Protein AF-A0A428RF32-F1 (afdb_monomer_lite)

InterPro domains:
  IPR002110 Ankyrin repeat [PF00023] (335-362)
  IPR002110 Ankyrin repeat [PF12796] (229-325)
  IPR002110 Ankyrin repeat [PF12796] (427-518)
  IPR002110 Ankyrin repeat [PR01415] (455-470)
  IPR002110 Ankyrin repeat [PR01415] (505-519)
  IPR002110 Ankyrin repeat [PS50088] (297-329)
  IPR002110 Ankyrin repeat [PS50088] (454-486)
  IPR002110 Ankyrin repeat [PS50088] (489-521)
  IPR002110 Ankyrin repeat [PS50088] (524-556)
  IPR002110 Ankyrin repeat [SM00248] (127-156)
  IPR002110 Ankyrin repeat [SM00248] (224-253)
  IPR002110 Ankyrin repeat [SM00248] (256-285)
  IPR002110 Ankyrin repeat [SM00248] (297-326)
  IPR002110 Ankyrin repeat [SM00248] (332-361)
  IPR002110 Ankyrin repeat [SM00248] (419-448)
  IPR002110 Ankyrin repeat [SM00248] (454-483)
  IPR002110 Ankyrin repeat [SM00248] (489-518)
  IPR002110 Ankyrin repeat [SM00248] (524-556)
  IPR025676 Clr5 domain [PF14420] (12-61)
  IPR036770 Ankyrin repeat-containing domain superfamily [G3DSA:1.25.40.20] (116-583)

Organism: NCBI:txid1325733

Sequence (583 aa):
MPPAARIPLSLWEREKEHIRALYLDQDKTLDELVKCMAEEHGFEATRAQYIRRLDSWKMRKYSTKEEWEYVDSLVRKRKLEGKESEIIMGGKSVPVKKLKKELGRYGQPSSSEEQCSTFIDRLDPEIGTIALKEAKRVGYHYLVKSLLRAKVRLDQDTSSSAFACNSSVLQNALLPRNFSSSMKPLDLGAKTNPTSSHQGKSSIFQTALIVIIESNAHTHQDLPKTSDLSLAIIRRDDELFEQLMSKGTKPDLPQDWPTPLCDAINVGSLIMVRRLIEAGANVNRPSWLPGVNNPSILKTPLQIAIQKGDDRFIDLLLNSGADPNYWEETMQLESALNTAVSNQNRRVVELLLFRGANPNKTMSLVAAVPNIGQPIDLEIFRLLLHHKADINPKCLETPPPQATTELRDPTPVTAVYRLRLTPLQTALERSHDELAWMLLDAGADFKAPASWMGGKTALQAAAMNGNMSFIRHFVSRGVDINAPPASNCGATALQFAAIKGHYNVVVFLLENGADVNAPGAAVGGRTALQGASEHGRLDIVHLLLENDQEEESLDQRCQDAAVFAERNGHSLIAEILRGWKKT

Foldseek 3Di:
DPPDDDDDPVVCVVCVVVLLCVCAVVVHDLVRSQVCCCPVVVDHDDSVVVVVSCVVVVPDNDDDLVRLQVVLVVVVVCVVVVDDDQDADPNRTDDPVNNVVSCVVSPDDDPLVVVLVVVLVPDDPVVSVVCVVVCVVPPSVVVVVVVVVVVVVVVVPPDDDDPDPPPVVVVPPPDDDDDDDDDDDDDDDDDDDDDDPDDPPVPVVLVVLVVVVVVPPPPDDDQQDADPLLVCLSVVVVPSNVVCLVVLNQQDDPSNAQTSLLSNVVSPPPPSNVSNLVSPDDQFDWHDDRPDPDPLETDGQLLSNLLVVPVSSNVVSLVSPHQQQDDDPPRPYAGSLLSNLLVLPQVSNLVNVVSPRQCASHVSLLSNQYAAPDDHDCVSVVSCVVSVRDQARDDPPPDPPPPPPDDPDPDPPPDPPPQPDGSLQSCLLNVVVVSNVVSVVVPHDQLDAFRLEQGDGNLLSNLLVLPVVSNCVCVVVPRDQARDFRQAPTDGSLLSNLLNLNLVSNVVSLVSPHDLQHDFHNHPGDRSLLSNLLNLNQSSNVVSLLSDPDDVCQLVSLCNSLVSNVVNPNNVSSVCSNPDDDD

Radius of gyration: 33.57 Å; chains: 1; bounding box: 92×64×92 Å

Structure (mmCIF, N/CA/C/O backbone):
data_AF-A0A428RF32-F1
#
_entry.id   AF-A0A428RF32-F1
#
loop_
_atom_site.group_PDB
_atom_site.id
_atom_site.type_symbol
_atom_site.label_atom_id
_atom_site.label_alt_id
_atom_site.label_comp_id
_atom_site.label_asym_id
_atom_site.label_entity_id
_atom_site.label_seq_id
_atom_site.pdbx_PDB_ins_code
_atom_site.Cartn_x
_atom_site.Cartn_y
_atom_site.Cartn_z
_atom_site.occupancy
_atom_site.B_iso_or_equiv
_atom_site.auth_seq_id
_atom_site.auth_comp_id
_atom_site.auth_asym_id
_atom_site.auth_atom_id
_atom_site.pdbx_PDB_model_num
ATOM 1 N N . MET A 1 1 ? -34.838 32.328 58.144 1.00 43.22 1 MET A N 1
ATOM 2 C CA . MET A 1 1 ? -35.674 31.595 57.168 1.00 43.22 1 MET A CA 1
ATOM 3 C C . MET A 1 1 ? -35.664 30.122 57.549 1.00 43.22 1 MET A C 1
ATOM 5 O O . MET A 1 1 ? -34.581 29.641 57.870 1.00 43.22 1 MET A O 1
ATOM 9 N N . PRO A 1 2 ? -36.812 29.426 57.582 1.00 45.44 2 PRO A N 1
ATOM 10 C CA . PRO A 1 2 ? -36.825 27.981 57.802 1.00 45.44 2 PRO A CA 1
ATOM 11 C C . PRO A 1 2 ? -36.034 27.262 56.688 1.00 45.44 2 PRO A C 1
ATOM 13 O O . PRO A 1 2 ? -35.983 27.771 55.564 1.00 45.44 2 PRO A O 1
ATOM 16 N N . PRO A 1 3 ? -35.392 26.111 56.966 1.00 56.06 3 PRO A N 1
ATOM 17 C CA . PRO A 1 3 ? -34.717 25.324 55.938 1.00 56.06 3 PRO A CA 1
ATOM 18 C C . PRO A 1 3 ? -35.726 24.900 54.867 1.00 56.06 3 PRO A C 1
ATOM 20 O O . PRO A 1 3 ? -36.815 24.435 55.203 1.00 56.06 3 PRO A O 1
ATOM 23 N N . ALA A 1 4 ? -35.372 25.047 53.588 1.00 61.81 4 ALA A N 1
ATOM 24 C CA . ALA A 1 4 ? -36.214 24.577 52.490 1.00 61.81 4 ALA A CA 1
ATOM 25 C C . ALA A 1 4 ? -36.548 23.086 52.673 1.00 61.81 4 ALA A C 1
ATOM 27 O O . ALA A 1 4 ? -35.666 22.290 53.016 1.00 61.81 4 ALA A O 1
ATOM 28 N N . ALA A 1 5 ? -37.812 22.716 52.447 1.00 69.88 5 ALA A N 1
ATOM 29 C CA . ALA A 1 5 ? -38.284 21.347 52.616 1.00 69.88 5 ALA A CA 1
ATOM 30 C C . ALA A 1 5 ? -37.416 20.365 51.810 1.00 69.88 5 ALA A C 1
ATOM 32 O O . ALA A 1 5 ? -37.070 20.594 50.645 1.00 69.88 5 ALA A O 1
ATOM 33 N N . ARG A 1 6 ? -37.012 19.264 52.452 1.00 74.44 6 ARG A N 1
ATOM 34 C CA . ARG A 1 6 ? -36.162 18.248 51.828 1.00 74.44 6 ARG A CA 1
ATOM 35 C C . ARG A 1 6 ? -37.025 17.357 50.937 1.00 74.44 6 ARG A C 1
ATOM 37 O O . ARG A 1 6 ? -37.745 16.503 51.436 1.00 74.44 6 ARG A O 1
ATOM 44 N N . ILE A 1 7 ? -36.920 17.546 49.625 1.00 84.56 7 ILE A N 1
ATOM 45 C CA . ILE A 1 7 ? -37.646 16.741 48.634 1.00 84.56 7 ILE A CA 1
ATOM 46 C C . ILE A 1 7 ? -37.022 15.328 48.548 1.00 84.56 7 ILE A C 1
ATOM 48 O O . ILE A 1 7 ? -35.804 15.224 48.338 1.00 84.56 7 ILE A O 1
ATOM 52 N N . PRO A 1 8 ? -37.817 14.249 48.702 1.00 85.44 8 PRO A N 1
ATOM 53 C CA . PRO A 1 8 ? -37.374 12.862 48.545 1.00 85.44 8 PRO A CA 1
ATOM 54 C C . PRO A 1 8 ? -36.682 12.568 47.208 1.00 85.44 8 PRO A C 1
ATOM 56 O O . PRO A 1 8 ? -37.069 13.084 46.163 1.00 85.44 8 PRO A O 1
ATOM 59 N N . LEU A 1 9 ? -35.681 11.682 47.234 1.00 80.88 9 LEU A N 1
ATOM 60 C CA . LEU A 1 9 ? -34.931 11.234 46.049 1.00 80.88 9 LEU A CA 1
ATOM 61 C C . LEU A 1 9 ? -35.826 10.623 44.962 1.00 80.88 9 LEU A C 1
ATOM 63 O O . LEU A 1 9 ? -35.606 10.879 43.785 1.00 80.88 9 LEU A O 1
ATOM 67 N N . SER A 1 10 ? -36.852 9.868 45.354 1.00 83.12 10 SER A N 1
ATOM 68 C CA . SER A 1 10 ? -37.792 9.223 44.430 1.00 83.12 10 SER A CA 1
ATOM 69 C C . SER A 1 10 ? -38.549 10.219 43.550 1.00 83.12 10 SER A C 1
ATOM 71 O O . SER A 1 10 ? -38.799 9.939 42.383 1.00 83.12 10 SER A O 1
ATOM 73 N N . LEU A 1 11 ? -38.878 11.398 44.085 1.00 85.50 11 LEU A N 1
ATOM 74 C CA . LEU A 1 11 ? -39.525 12.461 43.317 1.00 85.50 11 LEU A CA 1
ATOM 75 C C . LEU A 1 11 ? -38.553 13.116 42.330 1.00 85.50 11 LEU A C 1
ATOM 77 O O . LEU A 1 11 ? -38.951 13.431 41.216 1.00 85.50 11 LEU A O 1
ATOM 81 N N . TRP A 1 12 ? -37.277 13.265 42.702 1.00 89.69 12 TRP A N 1
ATOM 82 C CA . TRP A 1 12 ? -36.248 13.764 41.785 1.00 89.69 12 TRP A CA 1
ATOM 83 C C . TRP A 1 12 ? -36.005 12.812 40.615 1.00 89.69 12 TRP A C 1
ATOM 85 O O . TRP A 1 12 ? -35.907 13.272 39.486 1.00 89.69 12 TRP A O 1
ATOM 95 N N . GLU A 1 13 ? -35.922 11.502 40.863 1.00 86.81 13 GLU A N 1
ATOM 96 C CA . GLU A 1 13 ? -35.715 10.526 39.785 1.00 86.81 13 GLU A CA 1
ATOM 97 C C . GLU A 1 13 ? -36.923 10.448 38.838 1.00 86.81 13 GLU A C 1
ATOM 99 O O . GLU A 1 13 ? -36.730 10.300 37.635 1.00 86.81 13 GLU A O 1
ATOM 104 N N . ARG A 1 14 ? -38.156 10.631 39.337 1.00 88.88 14 ARG A N 1
ATOM 105 C CA . ARG A 1 14 ? -39.357 10.683 38.485 1.00 88.88 14 ARG A CA 1
ATOM 106 C C . ARG A 1 14 ? -39.341 11.866 37.514 1.00 88.88 14 ARG A C 1
ATOM 108 O O . ARG A 1 14 ? -39.728 11.713 36.363 1.00 88.88 14 ARG A O 1
ATOM 115 N N . GLU A 1 15 ? -38.885 13.031 37.971 1.00 89.88 15 GLU A N 1
ATOM 116 C CA . GLU A 1 15 ? -38.834 14.247 37.148 1.00 89.88 15 GLU A CA 1
ATOM 117 C C . GLU A 1 15 ? -37.527 14.409 36.356 1.00 89.88 15 GLU A C 1
ATOM 119 O O . GLU A 1 15 ? -37.364 15.369 35.605 1.00 89.88 15 GLU A O 1
ATOM 124 N N . LYS A 1 16 ? -36.579 13.482 36.504 1.00 88.75 16 LYS A N 1
ATOM 125 C CA . LYS A 1 16 ? -35.228 13.584 35.940 1.00 88.75 16 LYS A CA 1
ATOM 126 C C . LYS A 1 16 ? -35.209 13.755 34.426 1.00 88.75 16 LYS A C 1
ATOM 128 O O . LYS A 1 16 ? -34.449 14.582 33.928 1.00 88.75 16 LYS A O 1
ATOM 133 N N . GLU A 1 17 ? -36.049 13.019 33.705 1.00 85.69 17 GLU A N 1
ATOM 134 C CA . GLU A 1 17 ? -36.119 13.107 32.242 1.00 85.69 17 GLU A CA 1
ATOM 135 C C . GLU A 1 17 ? -36.752 14.424 31.772 1.00 85.69 17 GLU A C 1
ATOM 137 O O . GLU A 1 17 ? -36.254 15.038 30.831 1.00 85.69 17 GLU A O 1
ATOM 142 N N . HIS A 1 18 ? -37.767 14.940 32.476 1.00 89.19 18 HIS A N 1
ATOM 143 C CA . HIS A 1 18 ? -38.325 16.269 32.196 1.00 89.19 18 HIS A CA 1
ATOM 144 C C . HIS A 1 18 ? -37.291 17.372 32.450 1.00 89.19 18 HIS A C 1
ATOM 146 O O . HIS A 1 18 ? -37.099 18.263 31.621 1.00 89.19 18 HIS A O 1
ATOM 152 N N . ILE A 1 19 ? -36.556 17.271 33.562 1.00 90.50 19 ILE A N 1
ATOM 153 C CA . ILE A 1 19 ? -35.473 18.197 33.904 1.00 90.50 19 ILE A CA 1
ATOM 154 C C . ILE A 1 19 ? -34.369 18.149 32.844 1.00 90.50 19 ILE A C 1
ATOM 156 O O . ILE A 1 19 ? -33.891 19.198 32.414 1.00 90.50 19 ILE A O 1
ATOM 160 N N . ARG A 1 20 ? -33.984 16.952 32.387 1.00 86.25 20 ARG A N 1
ATOM 161 C CA . ARG A 1 20 ? -33.004 16.761 31.313 1.00 86.25 20 ARG A CA 1
ATOM 162 C C . ARG A 1 20 ? -33.473 17.405 30.009 1.00 86.25 20 ARG A C 1
ATOM 164 O O . ARG A 1 20 ? -32.709 18.167 29.419 1.00 86.25 20 ARG A O 1
ATOM 171 N N . ALA A 1 21 ? -34.713 17.146 29.600 1.00 86.19 21 ALA A N 1
ATOM 172 C CA . ALA A 1 21 ? -35.280 17.672 28.365 1.00 86.19 21 ALA A CA 1
ATOM 173 C C . ALA A 1 21 ? -35.321 19.207 28.371 1.00 86.19 21 ALA A C 1
ATOM 175 O O . ALA A 1 21 ? -34.880 19.855 27.423 1.00 86.19 21 ALA A O 1
ATOM 176 N N . LEU A 1 22 ? -35.783 19.811 29.468 1.00 86.19 22 LEU A N 1
ATOM 177 C CA . LEU A 1 22 ? -35.827 21.266 29.610 1.00 86.19 22 LEU A CA 1
ATOM 178 C C . LEU A 1 22 ? -34.416 21.875 29.668 1.00 86.19 22 LEU A C 1
ATOM 180 O O . LEU A 1 22 ? -34.151 22.892 29.027 1.00 86.19 22 LEU A O 1
ATOM 184 N N . TYR A 1 23 ? -33.502 21.263 30.424 1.00 86.06 23 TYR A N 1
ATOM 185 C CA . TYR A 1 23 ? -32.191 21.845 30.702 1.00 86.06 23 TYR A CA 1
ATOM 186 C C . TYR A 1 23 ? -31.167 21.617 29.586 1.00 86.06 23 TYR A C 1
ATOM 188 O O . TYR A 1 23 ? -30.460 22.551 29.221 1.00 86.06 23 TYR A O 1
ATOM 196 N N . LEU A 1 24 ? -31.057 20.402 29.044 1.00 77.75 24 LEU A N 1
ATOM 197 C CA . LEU A 1 24 ? -30.031 20.038 28.058 1.00 77.75 24 LEU A CA 1
ATOM 198 C C . LEU A 1 24 ? -30.544 20.045 26.618 1.00 77.75 24 LEU A C 1
ATOM 200 O O . LEU A 1 24 ? -29.792 20.428 25.720 1.00 77.75 24 LEU A O 1
ATOM 204 N N . ASP A 1 25 ? -31.790 19.625 26.388 1.00 76.62 25 ASP A N 1
ATOM 205 C CA . ASP A 1 25 ? -32.309 19.468 25.024 1.00 76.62 25 ASP A CA 1
ATOM 206 C C . ASP A 1 25 ? -32.959 20.755 24.505 1.00 76.62 25 ASP A C 1
ATOM 208 O O . ASP A 1 25 ? -32.746 21.127 23.353 1.00 76.62 25 ASP A O 1
ATOM 212 N N . GLN A 1 26 ? -33.678 21.481 25.366 1.00 81.38 26 GLN A N 1
ATOM 213 C CA . GLN A 1 26 ? -34.283 22.785 25.056 1.00 81.38 26 GLN A CA 1
ATOM 214 C C . GLN A 1 26 ? -33.401 23.984 25.444 1.00 81.38 26 GLN A C 1
ATOM 216 O O . GLN A 1 26 ? -33.800 25.128 25.247 1.00 81.38 26 GLN A O 1
ATOM 221 N N . ASP A 1 27 ? -32.219 23.735 26.016 1.00 78.12 27 ASP A N 1
ATOM 222 C CA . ASP A 1 27 ? -31.248 24.747 26.453 1.00 78.12 27 ASP A CA 1
ATOM 223 C C . ASP A 1 27 ? -31.821 25.849 27.378 1.00 78.12 27 ASP A C 1
ATOM 225 O O . ASP A 1 27 ? -31.263 26.945 27.468 1.00 78.12 27 ASP A O 1
ATOM 229 N N . LYS A 1 28 ? -32.871 25.568 28.166 1.00 82.75 28 LYS A N 1
ATOM 230 C CA . LYS A 1 28 ? -33.435 26.546 29.120 1.00 82.75 28 LYS A CA 1
ATOM 231 C C . LYS A 1 28 ? -32.445 26.886 30.231 1.00 82.75 28 LYS A C 1
ATOM 233 O O . LYS A 1 28 ? -31.714 26.020 30.721 1.00 82.75 28 LYS A O 1
ATOM 238 N N . THR A 1 29 ? -32.373 28.150 30.637 1.00 87.19 29 THR A N 1
ATOM 239 C CA . THR A 1 29 ? -31.544 28.583 31.774 1.00 87.19 29 THR A CA 1
ATOM 240 C C . THR A 1 29 ? -31.995 27.903 33.069 1.00 87.19 29 THR A C 1
ATOM 242 O O . THR A 1 29 ? -33.100 27.376 33.161 1.00 87.19 29 THR A O 1
ATOM 245 N N . LEU A 1 30 ? -31.145 27.901 34.100 1.00 86.38 30 LEU A N 1
ATOM 246 C CA . LEU A 1 30 ? -31.509 27.294 35.385 1.00 86.38 30 LEU A CA 1
ATOM 247 C C . LEU A 1 30 ? -32.769 27.939 35.988 1.00 86.38 30 LEU A C 1
ATOM 249 O O . LEU A 1 30 ? -33.583 27.243 36.583 1.00 86.38 30 LEU A O 1
ATOM 253 N N . ASP A 1 31 ? -32.938 29.248 35.816 1.00 88.06 31 ASP A N 1
ATOM 254 C CA . ASP A 1 31 ? -34.081 29.973 36.370 1.00 88.06 31 ASP A CA 1
ATOM 255 C C . ASP A 1 31 ? -35.363 29.696 35.558 1.00 88.06 31 ASP A C 1
ATOM 257 O O . ASP A 1 31 ? -36.437 29.533 36.134 1.00 88.06 31 ASP A O 1
ATOM 261 N N . GLU A 1 32 ? -35.248 29.527 34.236 1.00 88.69 32 GLU A N 1
ATOM 262 C CA . GLU A 1 32 ? -36.348 29.063 33.377 1.00 88.69 32 GLU A CA 1
ATOM 263 C C . GLU A 1 32 ? -36.739 27.613 33.669 1.00 88.69 32 GLU A C 1
ATOM 265 O O . GLU A 1 32 ? -37.926 27.310 33.715 1.00 88.69 32 GLU A O 1
ATOM 270 N N . LEU A 1 33 ? -35.767 26.725 33.903 1.00 90.44 33 LEU A N 1
ATOM 271 C CA . LEU A 1 33 ? -36.011 25.345 34.323 1.00 90.44 33 LEU A CA 1
ATOM 272 C C . LEU A 1 33 ? -36.808 25.314 35.630 1.00 90.44 33 LEU A C 1
ATOM 274 O O . LEU A 1 33 ? -37.829 24.639 35.701 1.00 90.44 33 LEU A O 1
ATOM 278 N N . VAL A 1 34 ? -36.355 26.055 36.648 1.00 90.75 34 VAL A N 1
ATOM 279 C CA . VAL A 1 34 ? -37.034 26.139 37.952 1.00 90.75 34 VAL A CA 1
ATOM 280 C C . VAL A 1 34 ? -38.467 26.636 37.775 1.00 90.75 34 VAL A C 1
ATOM 282 O O . VAL A 1 34 ? -39.385 26.066 38.359 1.00 90.75 34 VAL A O 1
ATOM 285 N N . LYS A 1 35 ? -38.663 27.662 36.940 1.00 91.06 35 LYS A N 1
ATOM 286 C CA . LYS A 1 35 ? -39.984 28.216 36.644 1.00 91.06 35 LYS A CA 1
ATOM 287 C C . LYS A 1 35 ? -40.890 27.208 35.925 1.00 91.06 35 LYS A C 1
ATOM 289 O O . LYS A 1 35 ? -41.999 26.974 36.387 1.00 91.06 35 LYS A O 1
ATOM 294 N N . CYS A 1 36 ? -40.413 26.570 34.856 1.00 89.94 36 CYS A N 1
ATOM 295 C CA . CYS A 1 36 ? -41.206 25.605 34.083 1.00 89.94 36 CYS A CA 1
ATOM 296 C C . CYS A 1 36 ? -41.570 24.381 34.925 1.00 89.94 36 CYS A C 1
ATOM 298 O O . CYS A 1 36 ? -42.704 23.926 34.900 1.00 89.94 36 CYS A O 1
ATOM 300 N N . MET A 1 37 ? -40.637 23.873 35.729 1.00 91.19 37 MET A N 1
ATOM 301 C CA . MET A 1 37 ? -40.917 22.742 36.611 1.00 91.19 37 MET A CA 1
ATOM 302 C C . MET A 1 37 ? -41.935 23.090 37.706 1.00 91.19 37 MET A C 1
ATOM 304 O O . MET A 1 37 ? -42.735 22.234 38.077 1.00 91.19 37 MET A O 1
ATOM 308 N N . ALA A 1 38 ? -41.948 24.331 38.199 1.00 89.25 38 ALA A N 1
ATOM 309 C CA . ALA A 1 38 ? -42.967 24.792 39.138 1.00 89.25 38 ALA A CA 1
ATOM 310 C C . ALA A 1 38 ? -44.343 24.965 38.465 1.00 89.25 38 ALA A C 1
ATOM 312 O O . ALA A 1 38 ? -45.347 24.529 39.020 1.00 89.25 38 ALA A O 1
ATOM 313 N N . GLU A 1 39 ? -44.392 25.556 37.268 1.00 88.56 39 GLU A N 1
ATOM 314 C CA . GLU A 1 39 ? -45.640 25.890 36.561 1.00 88.56 39 GLU A CA 1
ATOM 315 C C . GLU A 1 39 ? -46.287 24.685 35.857 1.00 88.56 39 GLU A C 1
ATOM 317 O O . GLU A 1 39 ? -47.502 24.516 35.918 1.00 88.56 39 GLU A O 1
ATOM 322 N N . GLU A 1 40 ? -45.493 23.837 35.202 1.00 85.88 40 GLU A N 1
ATOM 323 C CA . GLU A 1 40 ? -45.979 22.744 34.344 1.00 85.88 40 GLU A CA 1
ATOM 324 C C . GLU A 1 40 ? -46.019 21.396 35.079 1.00 85.88 40 GLU A C 1
ATOM 326 O O . GLU A 1 40 ? -46.865 20.552 34.789 1.00 85.88 40 GLU A O 1
ATOM 331 N N . HIS A 1 41 ? -45.130 21.199 36.059 1.00 82.94 41 HIS A N 1
ATOM 332 C CA . HIS A 1 41 ? -44.973 19.927 36.775 1.00 82.94 41 HIS A CA 1
ATOM 333 C C . HIS A 1 41 ? -45.290 20.025 38.277 1.00 82.94 41 HIS A C 1
ATOM 335 O O . HIS A 1 41 ? -45.194 19.023 38.990 1.00 82.94 41 HIS A O 1
ATOM 341 N N . GLY A 1 42 ? -45.660 21.211 38.782 1.00 84.06 42 GLY A N 1
ATOM 342 C CA . GLY A 1 42 ? -45.947 21.441 40.205 1.00 84.06 42 GLY A CA 1
ATOM 343 C C . GLY A 1 42 ? -44.760 21.143 41.131 1.00 84.06 42 GLY A C 1
ATOM 344 O O . GLY A 1 42 ? -44.944 20.865 42.317 1.00 84.06 42 GLY A O 1
ATOM 345 N N . PHE A 1 43 ? -43.537 21.129 40.593 1.00 88.94 43 PHE A N 1
ATOM 346 C CA . PHE A 1 43 ? -42.334 20.712 41.299 1.00 88.94 43 PHE A CA 1
ATOM 347 C C . PHE A 1 43 ? -41.571 21.931 41.829 1.00 88.94 43 PHE A C 1
ATOM 349 O O . PHE A 1 43 ? -40.683 22.495 41.181 1.00 88.94 43 PHE A O 1
ATOM 356 N N . GLU A 1 44 ? -41.918 22.333 43.049 1.00 85.81 44 GLU A N 1
ATOM 357 C CA . GLU A 1 44 ? -41.322 23.486 43.720 1.00 85.81 44 GLU A CA 1
ATOM 358 C C . GLU A 1 44 ? -40.037 23.104 44.465 1.00 85.81 44 GLU A C 1
ATOM 360 O O . GLU A 1 44 ? -40.050 22.665 45.617 1.00 85.81 44 GLU A O 1
ATOM 365 N N . ALA A 1 45 ? -38.893 23.295 43.805 1.00 88.62 45 ALA A N 1
ATOM 366 C CA . ALA A 1 45 ? -37.578 23.145 44.417 1.00 88.62 45 ALA A CA 1
ATOM 367 C C . ALA A 1 45 ? -36.750 24.424 44.285 1.00 88.62 45 ALA A C 1
ATOM 369 O O . ALA A 1 45 ? -36.809 25.149 43.294 1.00 88.62 45 ALA A O 1
ATOM 370 N N . THR A 1 46 ? -35.920 24.690 45.291 1.00 88.00 46 THR A N 1
ATOM 371 C CA . THR A 1 46 ? -35.028 25.851 45.276 1.00 88.00 46 THR A CA 1
ATOM 372 C C . THR A 1 46 ? -33.923 25.690 44.233 1.00 88.00 46 THR A C 1
ATOM 374 O O . THR A 1 46 ? -33.434 24.588 43.970 1.00 88.00 46 THR A O 1
ATOM 377 N N . ARG A 1 47 ? -33.430 26.816 43.711 1.00 85.75 47 ARG A N 1
ATOM 378 C CA . ARG A 1 47 ? -32.298 26.871 42.771 1.00 85.75 47 ARG A CA 1
ATOM 379 C C . ARG A 1 47 ? -31.081 26.067 43.248 1.00 85.75 47 ARG A C 1
ATOM 381 O O . ARG A 1 47 ? -30.467 25.342 42.475 1.00 85.75 47 ARG A O 1
ATOM 388 N N . ALA A 1 48 ? -30.758 26.143 44.541 1.00 84.62 48 ALA A N 1
ATOM 389 C CA . ALA A 1 48 ? -29.647 25.397 45.132 1.00 84.62 48 ALA A CA 1
ATOM 390 C C . ALA A 1 48 ? -29.875 23.874 45.138 1.00 84.62 48 ALA A C 1
ATOM 392 O O . ALA A 1 48 ? -28.915 23.113 45.019 1.00 84.62 48 ALA A O 1
ATOM 393 N N . GLN A 1 49 ? -31.124 23.414 45.270 1.00 88.25 49 GLN A N 1
ATOM 394 C CA . GLN A 1 49 ? -31.457 21.990 45.184 1.00 88.25 49 GLN A CA 1
ATOM 395 C C . GLN A 1 49 ? -31.304 21.472 43.749 1.00 88.25 49 GLN A C 1
ATOM 397 O O . GLN A 1 49 ? -30.725 20.403 43.572 1.00 88.25 49 GLN A O 1
ATOM 402 N N . TYR A 1 50 ? -31.720 22.251 42.744 1.00 89.19 50 TYR A N 1
ATOM 403 C CA . TYR A 1 50 ? -31.478 21.921 41.337 1.00 89.19 50 TYR A CA 1
ATOM 404 C C . TYR A 1 50 ? -29.991 21.844 41.000 1.00 89.19 50 TYR A C 1
ATOM 406 O O . TYR A 1 50 ? -29.574 20.862 40.401 1.00 89.19 50 TYR A O 1
ATOM 414 N N . ILE A 1 51 ? -29.179 22.817 41.433 1.00 83.62 51 ILE A N 1
ATOM 415 C CA . ILE A 1 51 ? -27.723 22.801 41.189 1.00 83.62 51 ILE A CA 1
ATOM 416 C C . ILE A 1 51 ? -27.104 21.510 41.728 1.00 83.62 51 ILE A C 1
ATOM 418 O O . ILE A 1 51 ? -26.476 20.771 40.979 1.00 83.62 51 ILE A O 1
ATOM 422 N N . ARG A 1 52 ? -27.364 21.176 43.001 1.00 84.19 52 ARG A N 1
ATOM 423 C CA . ARG A 1 52 ? -26.836 19.944 43.612 1.00 84.19 52 ARG A CA 1
ATOM 424 C C . ARG A 1 52 ? -27.275 18.685 42.866 1.00 84.19 52 ARG A C 1
ATOM 426 O O . ARG A 1 52 ? -26.527 17.713 42.823 1.00 84.19 52 ARG A O 1
ATOM 433 N N . ARG A 1 53 ? -28.493 18.677 42.320 1.00 89.06 53 ARG A N 1
ATOM 434 C CA . ARG A 1 53 ? -29.047 17.526 41.600 1.00 89.06 53 ARG A CA 1
ATOM 435 C C . ARG A 1 53 ? -28.457 17.374 40.211 1.00 89.06 53 ARG A C 1
ATOM 437 O O . ARG A 1 53 ? -27.988 16.286 39.894 1.00 89.06 53 ARG A O 1
ATOM 444 N N . LEU A 1 54 ? -28.403 18.458 39.446 1.00 85.56 54 LEU A N 1
ATOM 445 C CA . LEU A 1 54 ? -27.750 18.502 38.141 1.00 85.56 54 LEU A CA 1
ATOM 446 C C . LEU A 1 54 ? -26.275 18.096 38.256 1.00 85.56 54 LEU A C 1
ATOM 448 O O . LEU A 1 54 ? -25.815 17.274 37.467 1.00 85.56 54 LEU A O 1
ATOM 452 N N . ASP A 1 55 ? -25.577 18.558 39.300 1.00 80.50 55 ASP A N 1
ATOM 453 C CA . ASP A 1 55 ? -24.210 18.124 39.609 1.00 80.50 55 ASP A CA 1
ATOM 454 C C . ASP A 1 55 ? -24.141 16.625 39.936 1.00 80.50 55 ASP A C 1
ATOM 456 O O . ASP A 1 55 ? -23.297 15.917 39.386 1.00 80.50 55 ASP A O 1
ATOM 460 N N . SER A 1 56 ? -25.051 16.110 40.775 1.00 83.56 56 SER A N 1
ATOM 461 C CA . SER A 1 56 ? -25.094 14.679 41.118 1.00 83.56 56 SER A CA 1
ATOM 462 C C . SER A 1 56 ? -25.401 13.775 39.920 1.00 83.56 56 SER A C 1
ATOM 464 O O . SER A 1 56 ? -24.892 12.661 39.844 1.00 83.56 56 SER A O 1
ATOM 466 N N . TRP A 1 57 ? -26.186 14.266 38.958 1.00 83.12 57 TRP A N 1
ATOM 467 C CA . TRP A 1 57 ? -26.498 13.577 37.706 1.00 83.12 57 TRP A CA 1
ATOM 468 C C . TRP A 1 57 ? -25.489 13.866 36.590 1.00 83.12 57 TRP A C 1
ATOM 470 O O . TRP A 1 57 ? -25.664 13.379 35.476 1.00 83.12 57 TRP A O 1
ATOM 480 N N . LYS A 1 58 ? -24.443 14.658 36.868 1.00 77.25 58 LYS A N 1
ATOM 481 C CA . LYS A 1 58 ? -23.437 15.103 35.894 1.00 77.25 58 LYS A CA 1
ATOM 482 C C . LYS A 1 58 ? -24.046 15.776 34.645 1.00 77.25 58 LYS A C 1
ATOM 484 O O . LYS A 1 58 ? -23.456 15.740 33.570 1.00 77.25 58 LYS A O 1
ATOM 489 N N . MET A 1 59 ? -25.207 16.423 34.776 1.00 80.44 59 MET A N 1
ATOM 490 C CA . MET A 1 59 ? -25.885 17.142 33.690 1.00 80.44 59 MET A CA 1
ATOM 491 C C . MET A 1 59 ? -25.306 18.553 33.551 1.00 80.44 59 MET A C 1
ATOM 493 O O . MET A 1 59 ? -25.633 19.448 34.330 1.00 80.44 59 MET A O 1
ATOM 497 N N . ARG A 1 60 ? -24.434 18.764 32.559 1.00 74.12 60 ARG A N 1
ATOM 498 C CA . ARG A 1 60 ? -23.723 20.036 32.342 1.00 74.12 60 ARG A CA 1
ATOM 499 C C . ARG A 1 60 ? -23.977 20.579 30.937 1.00 74.12 60 ARG A C 1
ATOM 501 O O . ARG A 1 60 ? -23.974 19.828 29.970 1.00 74.12 60 ARG A O 1
ATOM 508 N N . LYS A 1 61 ? -24.156 21.900 30.830 1.00 67.19 61 LYS A N 1
ATOM 509 C CA . LYS A 1 61 ? -24.318 22.614 29.547 1.00 67.19 61 LYS A CA 1
ATOM 510 C C . LYS A 1 61 ? -23.001 22.965 28.864 1.00 67.19 61 LYS A C 1
ATOM 512 O O . LYS A 1 61 ? -22.925 23.056 27.639 1.00 67.19 61 LYS A O 1
ATOM 517 N N . TYR A 1 62 ? -21.982 23.235 29.670 1.00 68.12 62 TYR A N 1
ATOM 518 C CA . TYR A 1 62 ? -20.714 23.778 29.212 1.00 68.12 62 TYR A CA 1
ATOM 519 C C . TYR A 1 62 ? -19.601 22.790 29.507 1.00 68.12 62 TYR A C 1
ATOM 521 O O . TYR A 1 62 ? -19.518 22.261 30.616 1.00 68.12 62 TYR A O 1
ATOM 529 N N . SER A 1 63 ? -18.758 22.577 28.503 1.00 72.81 63 SER A N 1
ATOM 530 C CA . SER A 1 63 ? -17.534 21.803 28.648 1.00 72.81 63 SER A CA 1
ATOM 531 C C . SER A 1 63 ? -16.533 22.538 29.533 1.00 72.81 63 SER A C 1
ATOM 533 O O . SER A 1 63 ? -16.490 23.774 29.530 1.00 72.81 63 SER A O 1
ATOM 535 N N . THR A 1 64 ? -15.757 21.789 30.309 1.00 72.12 64 THR A N 1
ATOM 536 C CA . THR A 1 64 ? -14.791 22.366 31.250 1.00 72.12 64 THR A CA 1
ATOM 537 C C . THR A 1 64 ? -13.565 22.921 30.525 1.00 72.12 64 THR A C 1
ATOM 539 O O . THR A 1 64 ? -13.345 22.671 29.337 1.00 72.12 64 THR A O 1
ATOM 542 N N . LYS A 1 65 ? -12.749 23.703 31.241 1.00 69.62 65 LYS A N 1
ATOM 543 C CA . LYS A 1 65 ? -11.476 24.208 30.715 1.00 69.62 65 LYS A CA 1
ATOM 544 C C . LYS A 1 65 ? -10.568 23.048 30.299 1.00 69.62 65 LYS A C 1
ATOM 546 O O . LYS A 1 65 ? -10.000 23.083 29.216 1.00 69.62 65 LYS A O 1
ATOM 551 N N . GLU A 1 66 ? -10.491 22.017 31.131 1.00 61.91 66 GLU A N 1
ATOM 552 C CA . GLU A 1 66 ? -9.662 20.830 30.924 1.00 61.91 66 GLU A CA 1
ATOM 553 C C . GLU A 1 66 ? -10.135 20.024 29.701 1.00 61.91 66 GLU A C 1
ATOM 555 O O . GLU A 1 66 ? -9.320 19.536 28.921 1.00 61.91 66 GLU A O 1
ATOM 560 N N . GLU A 1 67 ? -11.452 19.942 29.470 1.00 66.06 67 GLU A N 1
ATOM 561 C CA . GLU A 1 67 ? -12.021 19.331 28.261 1.00 66.06 67 GLU A CA 1
ATOM 562 C C . GLU A 1 67 ? -11.647 20.120 26.998 1.00 66.06 67 GLU A C 1
ATOM 564 O O . GLU A 1 67 ? -11.292 19.525 25.980 1.00 66.06 67 GLU A O 1
ATOM 569 N N . TRP A 1 68 ? -11.661 21.456 27.051 1.00 77.88 68 TRP A N 1
ATOM 570 C CA . TRP A 1 68 ? -11.223 22.286 25.924 1.00 77.88 68 TRP A CA 1
ATOM 571 C C . TRP A 1 68 ? -9.707 22.253 25.699 1.00 77.88 68 TRP A C 1
ATOM 573 O O . TRP A 1 68 ? -9.280 22.286 24.546 1.00 77.88 68 TRP A O 1
ATOM 583 N N . GLU A 1 69 ? -8.899 22.129 26.752 1.00 70.06 69 GLU A N 1
ATOM 584 C CA . GLU A 1 69 ? -7.450 21.895 26.653 1.00 70.06 69 GLU A CA 1
ATOM 585 C C . GLU A 1 69 ? -7.153 20.526 26.014 1.00 70.06 69 GLU A C 1
ATOM 587 O O . GLU A 1 69 ? -6.285 20.408 25.142 1.00 70.06 69 GLU A O 1
ATOM 592 N N . TYR A 1 70 ? -7.929 19.493 26.358 1.00 67.44 70 TYR A N 1
ATOM 593 C CA . TYR A 1 70 ? -7.858 18.191 25.696 1.00 67.44 70 TYR A CA 1
ATOM 594 C C . TYR A 1 70 ? -8.258 18.282 24.217 1.00 67.44 70 TYR A C 1
ATOM 596 O O . TYR A 1 70 ? -7.521 17.801 23.352 1.00 67.44 70 TYR A O 1
ATOM 604 N N . VAL A 1 71 ? -9.371 18.950 23.895 1.00 70.94 71 VAL A N 1
ATOM 605 C CA . VAL A 1 71 ? -9.807 19.177 22.506 1.00 70.94 71 VAL A CA 1
ATOM 606 C C . VAL A 1 71 ? -8.754 19.943 21.707 1.00 70.94 71 VAL A C 1
ATOM 608 O O . VAL A 1 71 ? -8.484 19.585 20.563 1.00 70.94 71 VAL A O 1
ATOM 611 N N . ASP A 1 72 ? -8.113 20.951 22.293 1.00 72.81 72 ASP A N 1
ATOM 612 C CA . ASP A 1 72 ? -7.007 21.682 21.672 1.00 72.81 72 ASP A CA 1
ATOM 613 C C . ASP A 1 72 ? -5.825 20.759 21.344 1.00 72.81 72 ASP A C 1
ATOM 615 O O . ASP A 1 72 ? -5.330 20.750 20.212 1.00 72.81 72 ASP A O 1
ATOM 619 N N . SER A 1 73 ? -5.437 19.889 22.281 1.00 61.75 73 SER A N 1
ATOM 620 C CA . SER A 1 73 ? -4.402 18.877 22.041 1.00 61.75 73 SER A CA 1
ATOM 621 C C . SER A 1 73 ? -4.784 17.906 20.909 1.00 61.75 73 SER A C 1
ATOM 623 O O . SER A 1 73 ? -3.954 17.580 20.052 1.00 61.75 73 SER A O 1
ATOM 625 N N . LEU A 1 74 ? -6.061 17.513 20.841 1.00 65.38 74 LEU A N 1
ATOM 626 C CA . LEU A 1 74 ? -6.604 16.602 19.838 1.00 65.38 74 LEU A CA 1
ATOM 627 C C . LEU A 1 74 ? -6.624 17.252 18.448 1.00 65.38 74 LEU A C 1
ATOM 629 O O . LEU A 1 74 ? -6.196 16.636 17.472 1.00 65.38 74 LEU A O 1
ATOM 633 N N . VAL A 1 75 ? -7.055 18.512 18.353 1.00 70.44 75 VAL A N 1
ATOM 634 C CA . VAL A 1 75 ? -7.061 19.298 17.109 1.00 70.44 75 VAL A CA 1
ATOM 635 C C . VAL A 1 75 ? -5.653 19.483 16.575 1.00 70.44 75 VAL A C 1
ATOM 637 O O . VAL A 1 75 ? -5.414 19.266 15.385 1.00 70.44 75 VAL A O 1
ATOM 640 N N . ARG A 1 76 ? -4.700 19.833 17.443 1.00 65.69 76 ARG A N 1
ATOM 641 C CA . ARG A 1 76 ? -3.290 19.981 17.060 1.00 65.69 76 ARG A CA 1
ATOM 642 C C . ARG A 1 76 ? -2.711 18.660 16.559 1.00 65.69 76 ARG A C 1
ATOM 644 O O . ARG A 1 76 ? -2.091 18.641 15.498 1.00 65.69 76 ARG A O 1
ATOM 651 N N . LYS A 1 77 ? -2.968 17.551 17.263 1.00 58.25 77 LYS A N 1
ATOM 652 C CA . LYS A 1 77 ? -2.535 16.206 16.848 1.00 58.25 77 LYS A CA 1
ATOM 653 C C . LYS A 1 77 ? -3.127 15.815 15.491 1.00 58.25 77 LYS A C 1
ATOM 655 O O . LYS A 1 77 ? -2.392 15.384 14.610 1.00 58.25 77 LYS A O 1
ATOM 660 N N . ARG A 1 78 ? -4.429 16.020 15.275 1.00 64.56 78 ARG A N 1
ATOM 661 C CA . ARG A 1 78 ? -5.106 15.656 14.016 1.00 64.56 78 ARG A CA 1
ATOM 662 C C . ARG A 1 78 ? -4.682 16.532 12.835 1.00 64.56 78 ARG A C 1
ATOM 664 O O . ARG A 1 78 ? -4.517 16.016 11.733 1.00 64.56 78 ARG A O 1
ATOM 671 N N . LYS A 1 79 ? -4.382 17.813 13.081 1.00 62.78 79 LYS A N 1
ATOM 672 C CA . LYS A 1 79 ? -3.762 18.710 12.094 1.00 62.78 79 LYS A CA 1
ATOM 673 C C . LYS A 1 79 ? -2.364 18.235 11.680 1.00 62.78 79 LYS A C 1
ATOM 675 O O . LYS A 1 79 ? -2.037 18.288 10.501 1.00 62.78 79 LYS A O 1
ATOM 680 N N . LEU A 1 80 ? -1.559 17.738 12.624 1.00 51.78 80 LEU A N 1
ATOM 681 C CA . LEU A 1 80 ? -0.250 17.131 12.334 1.00 51.78 80 LEU A CA 1
ATOM 682 C C . LEU A 1 80 ? -0.368 15.808 11.558 1.00 51.78 80 LEU A C 1
ATOM 684 O O . LEU A 1 80 ? 0.527 15.473 10.790 1.00 51.78 80 LEU A O 1
ATOM 688 N N . GLU A 1 81 ? -1.464 15.072 11.748 1.00 51.31 81 GLU A N 1
ATOM 689 C CA . GLU A 1 81 ? -1.791 13.844 11.010 1.00 51.31 81 GLU A CA 1
ATOM 690 C C . GLU A 1 81 ? -2.457 14.111 9.639 1.00 51.31 81 GLU A C 1
ATOM 692 O O . GLU A 1 81 ? -2.817 13.158 8.953 1.00 51.31 81 GLU A O 1
ATOM 697 N N . GLY A 1 82 ? -2.636 15.376 9.228 1.00 45.09 82 GLY A N 1
ATOM 698 C CA . GLY A 1 82 ? -3.243 15.737 7.938 1.00 45.09 82 GLY A CA 1
ATOM 699 C C . GLY A 1 82 ? -4.752 15.476 7.838 1.00 45.09 82 GLY A C 1
ATOM 700 O O . GLY A 1 82 ? -5.284 15.404 6.735 1.00 45.09 82 GLY A O 1
ATOM 701 N N . LYS A 1 83 ? -5.452 15.321 8.970 1.00 55.00 83 LYS A N 1
ATOM 702 C CA . LYS A 1 83 ? -6.887 15.003 9.015 1.00 55.00 83 LYS A CA 1
ATOM 703 C C . LYS A 1 83 ? -7.716 16.247 9.350 1.00 55.00 83 LYS A C 1
ATOM 705 O O . LYS A 1 83 ? -7.582 16.803 10.443 1.00 55.00 83 LYS A O 1
ATOM 710 N N . GLU A 1 84 ? -8.638 16.646 8.473 1.00 52.97 84 GLU A N 1
ATOM 711 C CA . GLU A 1 84 ? -9.733 17.544 8.868 1.00 52.97 84 GLU A CA 1
ATOM 712 C C . GLU A 1 84 ? -10.737 16.769 9.726 1.00 52.97 84 GLU A C 1
ATOM 714 O O . GLU A 1 84 ? -10.995 15.589 9.495 1.00 52.97 84 GLU A O 1
ATOM 719 N N . SER A 1 85 ? -11.207 17.382 10.811 1.00 55.34 85 SER A N 1
ATOM 720 C CA . SER A 1 85 ? -11.858 16.637 11.890 1.00 55.34 85 SER A CA 1
ATOM 721 C C . SER A 1 85 ? -13.151 17.292 12.324 1.00 55.34 85 SER A C 1
ATOM 723 O O . SER A 1 85 ? -13.148 18.401 12.856 1.00 55.34 85 SER A O 1
ATOM 725 N N . GLU A 1 86 ? -14.235 16.550 12.147 1.00 61.53 86 GLU A N 1
ATOM 726 C CA . GLU A 1 86 ? -15.428 16.677 12.966 1.00 61.53 86 GLU A CA 1
ATOM 727 C C . GLU A 1 86 ? -15.073 16.232 14.394 1.00 61.53 86 GLU A C 1
ATOM 729 O O . GLU A 1 86 ? -14.521 15.148 14.594 1.00 61.53 86 GLU A O 1
ATOM 734 N N . ILE A 1 87 ? -15.292 17.099 15.384 1.00 69.94 87 ILE A N 1
ATOM 735 C CA . ILE A 1 87 ? -15.002 16.803 16.794 1.00 69.94 87 ILE A CA 1
ATOM 736 C C . ILE A 1 87 ? -16.322 16.561 17.481 1.00 69.94 87 ILE A C 1
ATOM 738 O O . ILE A 1 87 ? -17.174 17.445 17.489 1.00 69.94 87 ILE A O 1
ATOM 742 N N . ILE A 1 88 ? -16.475 15.389 18.078 1.00 66.00 88 ILE A N 1
ATOM 743 C CA . ILE A 1 88 ? -17.680 15.021 18.807 1.00 66.00 88 ILE A CA 1
ATOM 744 C C . ILE A 1 88 ? -17.369 15.137 20.299 1.00 66.00 88 ILE A C 1
ATOM 746 O O . ILE A 1 88 ? -16.436 14.511 20.793 1.00 66.00 88 ILE A O 1
ATOM 750 N N . MET A 1 89 ? -18.137 15.956 21.015 1.00 58.34 89 MET A N 1
ATOM 751 C CA . MET A 1 89 ? -18.073 16.065 22.474 1.00 58.34 89 MET A CA 1
ATOM 752 C C . MET A 1 89 ? -19.431 15.707 23.066 1.00 58.34 89 MET A C 1
ATOM 754 O O . MET A 1 89 ? -20.451 16.263 22.657 1.00 58.34 89 MET A O 1
ATOM 758 N N . GLY A 1 90 ? -19.454 14.755 24.004 1.00 57.66 90 GLY A N 1
ATOM 759 C CA . GLY A 1 90 ? -20.695 14.278 24.628 1.00 57.66 90 GLY A CA 1
ATOM 760 C C . GLY A 1 90 ? -21.724 13.746 23.621 1.00 57.66 90 GLY A C 1
ATOM 761 O O . GLY A 1 90 ? -22.917 13.982 23.785 1.00 57.66 90 GLY A O 1
ATOM 762 N N . GLY A 1 91 ? -21.265 13.114 22.534 1.00 51.56 91 GLY A N 1
ATOM 763 C CA . GLY A 1 91 ? -22.126 12.582 21.469 1.00 51.56 91 GLY A CA 1
ATOM 764 C C . GLY A 1 91 ? -22.666 13.617 20.471 1.00 51.56 91 GLY A C 1
ATOM 765 O O . GLY A 1 91 ? -23.409 13.242 19.569 1.00 51.56 91 GLY A O 1
ATOM 766 N N . LYS A 1 92 ? -22.299 14.906 20.578 1.00 57.34 92 LYS A N 1
ATOM 767 C CA . LYS A 1 92 ? -22.706 15.960 19.627 1.00 57.34 92 LYS A CA 1
ATOM 768 C C . LYS A 1 92 ? -21.502 16.548 18.884 1.00 57.34 92 LYS A C 1
ATOM 770 O O . LYS A 1 92 ? -20.471 16.848 19.486 1.00 57.34 92 LYS A O 1
ATOM 775 N N . SER A 1 93 ? -21.650 16.744 17.573 1.00 66.69 93 SER A N 1
ATOM 776 C CA . SER A 1 93 ? -20.652 17.408 16.725 1.00 66.69 93 SER A CA 1
ATOM 777 C C . SER A 1 93 ? -20.476 18.874 17.140 1.00 66.69 93 SER A C 1
ATOM 779 O O . SER A 1 93 ? -21.447 19.623 17.268 1.00 66.69 93 SER A O 1
ATOM 781 N N . VAL A 1 94 ? -19.234 19.288 17.393 1.00 75.00 94 VAL A N 1
ATOM 782 C CA . VAL A 1 94 ? -18.869 20.650 17.787 1.00 75.00 94 VAL A CA 1
ATOM 783 C C . VAL A 1 94 ? -18.728 21.505 16.525 1.00 75.00 94 VAL A C 1
ATOM 785 O O . VAL A 1 94 ? -17.815 21.280 15.728 1.00 75.00 94 VAL A O 1
ATOM 788 N N . PRO A 1 95 ? -19.555 22.553 16.345 1.00 73.81 95 PRO A N 1
ATOM 789 C CA . PRO A 1 95 ? -19.463 23.407 15.168 1.00 73.81 95 PRO A CA 1
ATOM 790 C C . PRO A 1 95 ? -18.101 24.104 15.067 1.00 73.81 95 PRO A C 1
ATOM 792 O O . PRO A 1 95 ? -17.619 24.689 16.040 1.00 73.81 95 PRO A O 1
ATOM 795 N N . VAL A 1 96 ? -17.532 24.158 13.858 1.00 70.75 96 VAL A N 1
ATOM 796 C CA . VAL A 1 96 ? -16.204 24.747 13.575 1.00 70.75 96 VAL A CA 1
ATOM 797 C C . VAL A 1 96 ? -16.058 26.178 14.113 1.00 70.75 96 VAL A C 1
ATOM 799 O O . VAL A 1 96 ? -14.992 26.565 14.589 1.00 70.75 96 VAL A O 1
ATOM 802 N N . LYS A 1 97 ? -17.134 26.977 14.082 1.00 70.56 97 LYS A N 1
ATOM 803 C CA . LYS A 1 97 ? -17.138 28.342 14.640 1.00 70.56 97 LYS A CA 1
ATOM 804 C C . LYS A 1 97 ? -16.973 28.354 16.165 1.00 70.56 97 LYS A C 1
ATOM 806 O O . LYS A 1 97 ? -16.203 29.164 16.677 1.00 70.56 97 LYS A O 1
ATOM 811 N N . LYS A 1 98 ? -17.670 27.461 16.880 1.00 75.38 98 LYS A N 1
ATOM 812 C CA . LYS A 1 98 ? -17.558 27.311 18.341 1.00 75.38 98 LYS A CA 1
ATOM 813 C C . LYS A 1 98 ? -16.171 26.788 18.706 1.00 75.38 98 LYS A C 1
ATOM 815 O O . LYS A 1 98 ? -15.527 27.352 19.580 1.00 75.38 98 LYS A O 1
ATOM 820 N N . LEU A 1 99 ? -15.684 25.802 17.953 1.00 76.00 99 LEU A N 1
ATOM 821 C CA . LEU A 1 99 ? -14.349 25.243 18.115 1.00 76.00 99 LEU A CA 1
ATOM 822 C C . LEU A 1 99 ? -13.261 26.323 18.005 1.00 76.00 99 LEU A C 1
ATOM 824 O O . LEU A 1 99 ? -12.485 26.501 18.933 1.00 76.00 99 LEU A O 1
ATOM 828 N N . LYS A 1 100 ? -13.243 27.118 16.925 1.00 74.50 100 LYS A N 1
ATOM 829 C CA . LYS A 1 100 ? -12.260 28.208 16.755 1.00 74.50 100 LYS A CA 1
ATOM 830 C C . LYS A 1 100 ? -12.294 29.224 17.902 1.00 74.50 100 LYS A C 1
ATOM 832 O O . LYS A 1 100 ? -11.245 29.698 18.326 1.00 74.50 100 LYS A O 1
ATOM 837 N N . LYS A 1 101 ? -13.491 29.559 18.394 1.00 74.88 101 LYS A N 1
ATOM 838 C CA . LYS A 1 101 ? -13.681 30.531 19.477 1.00 74.88 101 LYS A CA 1
ATOM 839 C C . LYS A 1 101 ? -13.142 30.019 20.814 1.00 74.88 101 LYS A C 1
ATOM 841 O O . LYS A 1 101 ? -12.431 30.757 21.487 1.00 74.88 101 LYS A O 1
ATOM 846 N N . GLU A 1 102 ? -13.475 28.788 21.192 1.00 77.12 102 GLU A N 1
ATOM 847 C CA . GLU A 1 102 ? -13.063 28.230 22.486 1.00 77.12 102 GLU A CA 1
ATOM 848 C C . GLU A 1 102 ? -11.586 27.797 22.485 1.00 77.12 102 GLU A C 1
ATOM 850 O O . GLU A 1 102 ? -10.893 28.018 23.474 1.00 77.12 102 GLU A O 1
ATOM 855 N N . LEU A 1 103 ? -11.044 27.335 21.349 1.00 75.19 103 LEU A N 1
ATOM 856 C CA . LEU A 1 103 ? -9.597 27.114 21.192 1.00 75.19 103 LEU A CA 1
ATOM 857 C C . LEU A 1 103 ? -8.788 28.411 21.320 1.00 75.19 103 LEU A C 1
ATOM 859 O O . LEU A 1 103 ? -7.690 28.397 21.859 1.00 75.19 103 LEU A O 1
ATOM 863 N N . GLY A 1 104 ? -9.330 29.546 20.872 1.00 66.50 104 GLY A N 1
ATOM 864 C CA . GLY A 1 104 ? -8.694 30.849 21.085 1.00 66.50 104 GLY A CA 1
ATOM 865 C C . GLY A 1 104 ? -8.721 31.328 22.543 1.00 66.50 104 GLY A C 1
ATOM 866 O O . GLY A 1 104 ? -7.955 32.217 22.896 1.00 66.50 104 GLY A O 1
ATOM 867 N N . ARG A 1 105 ? -9.601 30.766 23.383 1.00 66.81 105 ARG A N 1
ATOM 868 C CA . ARG A 1 105 ? -9.771 31.143 24.799 1.00 66.81 105 ARG A CA 1
ATOM 869 C C . ARG A 1 105 ? -8.981 30.258 25.754 1.00 66.81 105 ARG A C 1
ATOM 871 O O . ARG A 1 105 ? -8.453 30.763 26.738 1.00 66.81 105 ARG A O 1
ATOM 878 N N . TYR A 1 106 ? -8.943 28.959 25.475 1.00 68.62 106 TYR A N 1
ATOM 879 C CA . TYR A 1 106 ? -8.349 27.948 26.354 1.00 68.62 106 TYR A CA 1
ATOM 880 C C . TYR A 1 106 ? -7.103 27.284 25.758 1.00 68.62 106 TYR A C 1
ATOM 882 O O . TYR A 1 106 ? -6.427 26.532 26.450 1.00 68.62 106 TYR A O 1
ATOM 890 N N . GLY A 1 107 ? -6.778 27.561 24.492 1.00 60.44 107 GLY A N 1
ATOM 891 C CA . GLY A 1 107 ? -5.597 27.011 23.840 1.00 60.44 107 GLY A CA 1
ATOM 892 C C . GLY A 1 107 ? -4.309 27.578 24.430 1.00 60.44 107 GLY A C 1
ATOM 893 O O . GLY A 1 107 ? -4.103 28.790 24.471 1.00 60.44 107 GLY A O 1
ATOM 894 N N . GLN A 1 108 ? -3.417 26.689 24.859 1.00 56.62 108 GLN A N 1
ATOM 895 C CA . GLN A 1 108 ? -2.107 27.054 25.401 1.00 56.62 108 GLN A CA 1
ATOM 896 C C . GLN A 1 108 ? -1.206 27.617 24.282 1.00 56.62 108 GLN A C 1
ATOM 898 O O . GLN A 1 108 ? -1.113 26.978 23.221 1.00 56.62 108 GLN A O 1
ATOM 903 N N . PRO A 1 109 ? -0.497 28.748 24.480 1.00 46.22 109 PRO A N 1
ATOM 904 C CA . PRO A 1 109 ? 0.625 29.133 23.623 1.00 46.22 109 PRO A CA 1
ATOM 905 C C . PRO A 1 109 ? 1.610 27.965 23.538 1.00 46.22 109 PRO A C 1
ATOM 907 O O . PRO A 1 109 ? 1.781 27.215 24.500 1.00 46.22 109 PRO A O 1
ATOM 910 N N . SER A 1 110 ? 2.195 27.725 22.369 1.00 48.56 110 SER A N 1
ATOM 911 C CA . SER A 1 110 ? 2.966 26.503 22.168 1.00 48.56 110 SER A CA 1
ATOM 912 C C . SER A 1 110 ? 4.208 26.490 23.078 1.00 48.56 110 SER A C 1
ATOM 914 O O . SER A 1 110 ? 5.088 27.337 22.958 1.00 48.56 110 SER A O 1
ATOM 916 N N . SER A 1 111 ? 4.331 25.501 23.975 1.00 45.34 111 SER A N 1
ATOM 917 C CA . SER A 1 111 ? 5.553 25.321 24.784 1.00 45.34 111 SER A CA 1
ATOM 918 C C . SER A 1 111 ? 6.789 25.033 23.913 1.00 45.34 111 SER A C 1
ATOM 920 O O . SER A 1 111 ? 7.923 25.129 24.372 1.00 45.34 111 SER A O 1
ATOM 922 N N . SER A 1 112 ? 6.577 24.692 22.637 1.00 45.59 112 SER A N 1
ATOM 923 C CA . SER A 1 112 ? 7.612 24.561 21.615 1.00 45.59 112 SER A CA 1
ATOM 924 C C . SER A 1 112 ? 8.195 25.898 21.145 1.00 45.59 112 SER A C 1
ATOM 926 O O . SER A 1 112 ? 9.334 25.903 20.694 1.00 45.59 112 SER A O 1
ATOM 928 N N . GLU A 1 113 ? 7.467 27.017 21.235 1.00 39.44 113 GLU A N 1
ATOM 929 C CA . GLU A 1 113 ? 7.977 28.338 20.825 1.00 39.44 113 GLU A CA 1
ATOM 930 C C . GLU A 1 113 ? 8.887 28.963 21.892 1.00 39.44 113 GLU A C 1
ATOM 932 O O . GLU A 1 113 ? 9.963 29.446 21.545 1.00 39.44 113 GLU A O 1
ATOM 937 N N . GLU A 1 114 ? 8.537 28.866 23.180 1.00 41.47 114 GLU A N 1
ATOM 938 C CA . GLU A 1 114 ? 9.384 29.355 24.287 1.00 41.47 114 GLU A CA 1
ATOM 939 C C . GLU A 1 114 ? 10.655 28.514 24.486 1.00 41.47 114 GLU A C 1
ATOM 941 O O . GLU A 1 114 ? 11.733 29.050 24.757 1.00 41.47 114 GLU A O 1
ATOM 946 N N . GLN A 1 115 ? 10.570 27.190 24.308 1.00 42.81 115 GLN A N 1
ATOM 947 C CA . GLN A 1 115 ? 11.746 26.313 24.392 1.00 42.81 115 GLN A CA 1
ATOM 948 C C . GLN A 1 115 ? 12.670 26.459 23.173 1.00 42.81 115 GLN A C 1
ATOM 950 O O . GLN A 1 115 ? 13.882 26.287 23.297 1.00 42.81 115 GLN A O 1
ATOM 955 N N . CYS A 1 116 ? 12.131 26.813 22.000 1.00 38.50 116 CYS A N 1
ATOM 956 C CA . CYS A 1 116 ? 12.948 27.133 20.832 1.00 38.50 116 CYS A CA 1
ATOM 957 C C . CYS A 1 116 ? 13.596 28.516 20.932 1.00 38.50 116 CYS A C 1
ATOM 959 O O . CYS A 1 116 ? 14.759 28.627 20.557 1.00 38.50 116 CYS A O 1
ATOM 961 N N . SER A 1 117 ? 12.909 29.550 21.435 1.00 39.56 117 SER A N 1
ATOM 962 C CA . SER A 1 117 ? 13.510 30.890 21.541 1.00 39.56 117 SER A CA 1
ATOM 963 C C . SER A 1 117 ? 14.689 30.891 22.515 1.00 39.56 117 SER A C 1
ATOM 965 O O . SER A 1 117 ? 15.785 31.307 22.157 1.00 39.56 117 SER A O 1
ATOM 967 N N . THR A 1 118 ? 14.515 30.278 23.689 1.00 44.38 118 THR A N 1
ATOM 968 C CA . THR A 1 118 ? 15.568 30.168 24.712 1.00 44.38 118 THR A CA 1
ATOM 969 C C . THR A 1 118 ? 16.770 29.317 24.284 1.00 44.38 118 THR A C 1
ATOM 971 O O . THR A 1 118 ? 17.878 29.528 24.780 1.00 44.38 118 THR A O 1
ATOM 974 N N . PHE A 1 119 ? 16.585 28.362 23.365 1.00 40.75 119 PHE A N 1
ATOM 975 C CA . PHE A 1 119 ? 17.672 27.563 22.787 1.00 40.75 119 PHE A CA 1
ATOM 976 C C . PHE A 1 119 ? 18.374 28.279 21.621 1.00 40.75 119 PHE A C 1
ATOM 978 O O . PHE A 1 119 ? 19.589 28.163 21.479 1.00 40.75 119 PHE A O 1
ATOM 985 N N . ILE A 1 120 ? 17.631 29.040 20.812 1.00 42.38 120 ILE A N 1
ATOM 986 C CA . ILE A 1 120 ? 18.166 29.808 19.677 1.00 42.38 120 ILE A CA 1
ATOM 987 C C . ILE A 1 120 ? 18.977 31.021 20.156 1.00 42.38 120 ILE A C 1
ATOM 989 O O . ILE A 1 120 ? 20.017 31.302 19.568 1.00 42.38 120 ILE A O 1
ATOM 993 N N . ASP A 1 121 ? 18.592 31.651 21.270 1.00 42.78 121 ASP A N 1
ATOM 994 C CA . ASP A 1 121 ? 19.337 32.761 21.893 1.00 42.78 121 ASP A CA 1
ATOM 995 C C . ASP A 1 121 ? 20.719 32.348 22.443 1.00 42.78 121 ASP A C 1
ATOM 997 O O . ASP A 1 121 ? 21.541 33.198 22.782 1.00 42.78 121 ASP A O 1
ATOM 1001 N N . ARG A 1 122 ? 20.996 31.039 22.538 1.00 42.56 122 ARG A N 1
ATOM 1002 C CA . ARG A 1 122 ? 22.282 30.477 22.991 1.00 42.56 122 ARG A CA 1
ATOM 1003 C C . ARG A 1 122 ? 23.195 30.027 21.845 1.00 42.56 122 ARG A C 1
ATOM 1005 O O . ARG A 1 122 ? 24.284 29.522 22.115 1.00 42.56 122 ARG A O 1
ATOM 1012 N N . LEU A 1 123 ? 22.757 30.162 20.593 1.00 42.78 123 LEU A N 1
ATOM 1013 C CA . LEU A 1 123 ? 23.554 29.848 19.405 1.00 42.78 123 LEU A CA 1
ATOM 1014 C C . LEU A 1 123 ? 24.303 31.092 18.907 1.00 42.78 123 LEU A C 1
ATOM 1016 O O . LEU A 1 123 ? 23.895 32.222 19.158 1.00 42.78 123 LEU A O 1
ATOM 1020 N N . ASP A 1 124 ? 25.391 30.870 18.169 1.00 41.06 124 ASP A N 1
ATOM 1021 C CA . ASP A 1 124 ? 26.116 31.933 17.465 1.00 41.06 124 ASP A CA 1
ATOM 1022 C C . ASP A 1 124 ? 25.156 32.748 16.554 1.00 41.06 124 ASP A C 1
ATOM 1024 O O . ASP A 1 124 ? 24.292 32.137 15.910 1.00 41.06 124 ASP A O 1
ATOM 1028 N N . PRO A 1 125 ? 25.251 34.095 16.482 1.00 43.09 125 PRO A N 1
ATOM 1029 C CA . PRO A 1 125 ? 24.241 34.953 15.847 1.00 43.09 125 PRO A CA 1
ATOM 1030 C C . PRO A 1 125 ? 23.934 34.634 14.374 1.00 43.09 125 PRO A C 1
ATOM 1032 O O . PRO A 1 125 ? 22.784 34.774 13.937 1.00 43.09 125 PRO A O 1
ATOM 1035 N N . GLU A 1 126 ? 24.926 34.174 13.604 1.00 41.59 126 GLU A N 1
ATOM 1036 C CA . GLU A 1 126 ? 24.729 33.782 12.199 1.00 41.59 126 GLU A CA 1
ATOM 1037 C C . GLU A 1 126 ? 24.012 32.427 12.076 1.00 41.59 126 GLU A C 1
ATOM 1039 O O . GLU A 1 126 ? 23.182 32.220 11.189 1.00 41.59 126 GLU A O 1
ATOM 1044 N N . ILE A 1 127 ? 24.254 31.510 13.016 1.00 42.62 127 ILE A N 1
ATOM 1045 C CA . ILE A 1 127 ? 23.605 30.193 13.066 1.00 42.62 127 ILE A CA 1
ATOM 1046 C C . ILE A 1 127 ? 22.170 30.326 13.587 1.00 42.62 127 ILE A C 1
ATOM 1048 O O . ILE A 1 127 ? 21.252 29.705 13.045 1.00 42.62 127 ILE A O 1
ATOM 1052 N N . GLY A 1 128 ? 21.955 31.174 14.595 1.00 39.97 128 GLY A N 1
ATOM 1053 C CA . GLY A 1 128 ? 20.638 31.460 15.159 1.00 39.97 128 GLY A CA 1
ATOM 1054 C C . GLY A 1 128 ? 19.683 32.061 14.127 1.00 39.97 128 GLY A C 1
ATOM 1055 O O . GLY A 1 128 ? 18.532 31.638 14.030 1.00 39.97 128 GLY A O 1
ATOM 1056 N N . THR A 1 129 ? 20.163 32.974 13.276 1.00 45.88 129 THR A N 1
ATOM 1057 C CA . THR A 1 129 ? 19.348 33.578 12.206 1.00 45.88 129 THR A CA 1
ATOM 1058 C C . THR A 1 129 ? 18.989 32.587 11.099 1.00 45.88 129 THR A C 1
ATOM 1060 O O . THR A 1 129 ? 17.845 32.592 10.636 1.00 45.88 129 THR A O 1
ATOM 1063 N N . ILE A 1 130 ? 19.905 31.696 10.706 1.00 45.81 130 ILE A N 1
ATOM 1064 C CA . ILE A 1 130 ? 19.632 30.630 9.727 1.00 45.81 130 ILE A CA 1
ATOM 1065 C C . ILE A 1 130 ? 18.640 29.606 10.300 1.00 45.81 130 ILE A C 1
ATOM 1067 O O . ILE A 1 130 ? 17.663 29.257 9.633 1.00 45.81 130 ILE A O 1
ATOM 1071 N N . ALA A 1 131 ? 18.825 29.188 11.555 1.00 43.19 131 ALA A N 1
ATOM 1072 C CA . ALA A 1 131 ? 17.928 28.265 12.247 1.00 43.19 131 ALA A CA 1
ATOM 1073 C C . ALA A 1 131 ? 16.514 28.846 12.413 1.00 43.19 131 ALA A C 1
ATOM 1075 O O . ALA A 1 131 ? 15.531 28.141 12.189 1.00 43.19 131 ALA A O 1
ATOM 1076 N N . LEU A 1 132 ? 16.389 30.142 12.725 1.00 45.62 132 LEU A N 1
ATOM 1077 C CA . LEU A 1 132 ? 15.101 30.834 12.834 1.00 45.62 132 LEU A CA 1
ATOM 1078 C C . LEU A 1 132 ? 14.392 30.951 11.472 1.00 45.62 132 LEU A C 1
ATOM 1080 O O . LEU A 1 132 ? 13.166 30.849 11.389 1.00 45.62 132 LEU A O 1
ATOM 1084 N N . LYS A 1 133 ? 15.159 31.156 10.394 1.00 46.44 133 LYS A N 1
ATOM 1085 C CA . LYS A 1 133 ? 14.643 31.271 9.022 1.00 46.44 133 LYS A CA 1
ATOM 1086 C C . LYS A 1 133 ? 14.149 29.922 8.495 1.00 46.44 133 LYS A C 1
ATOM 1088 O O . LYS A 1 133 ? 13.079 29.870 7.892 1.00 46.44 133 LYS A O 1
ATOM 1093 N N . GLU A 1 134 ? 14.862 28.836 8.795 1.00 44.16 134 GLU A N 1
ATOM 1094 C CA . GLU A 1 134 ? 14.455 27.479 8.415 1.00 44.16 134 GLU A CA 1
ATOM 1095 C C . GLU A 1 134 ? 13.320 26.945 9.310 1.00 44.16 134 GLU A C 1
ATOM 1097 O O . GLU A 1 134 ? 12.378 26.336 8.808 1.00 44.16 134 GLU A O 1
ATOM 1102 N N . ALA A 1 135 ? 13.306 27.268 10.609 1.00 45.06 135 ALA A N 1
ATOM 1103 C CA . ALA A 1 135 ? 12.198 26.933 11.511 1.00 45.06 135 ALA A CA 1
ATOM 1104 C C . ALA A 1 135 ? 10.866 27.569 11.070 1.00 45.06 135 ALA A C 1
ATOM 1106 O O . ALA A 1 135 ? 9.823 26.912 11.102 1.00 45.06 135 ALA A O 1
ATOM 1107 N N . LYS A 1 136 ? 10.905 28.820 10.585 1.00 45.03 136 LYS A N 1
ATOM 1108 C CA . LYS A 1 136 ? 9.744 29.500 9.984 1.00 45.03 136 LYS A CA 1
ATOM 1109 C C . LYS A 1 136 ? 9.326 28.899 8.638 1.00 45.03 136 LYS A C 1
ATOM 1111 O O . LYS A 1 136 ? 8.152 28.980 8.291 1.00 45.03 136 LYS A O 1
ATOM 1116 N N . ARG A 1 137 ? 10.258 28.294 7.891 1.00 43.00 137 ARG A N 1
ATOM 1117 C CA . ARG A 1 137 ? 10.008 27.683 6.573 1.00 43.00 137 ARG A CA 1
ATOM 1118 C C . ARG A 1 137 ? 9.393 26.284 6.665 1.00 43.00 137 ARG A C 1
ATOM 1120 O O . ARG A 1 137 ? 8.542 25.949 5.850 1.00 43.00 137 ARG A O 1
ATOM 1127 N N . VAL A 1 138 ? 9.822 25.477 7.638 1.00 41.34 138 VAL A N 1
ATOM 1128 C CA . VAL A 1 138 ? 9.475 24.042 7.742 1.00 41.34 138 VAL A CA 1
ATOM 1129 C C . VAL A 1 138 ? 8.470 23.756 8.876 1.00 41.34 138 VAL A C 1
ATOM 1131 O O . VAL A 1 138 ? 7.924 22.659 8.974 1.00 41.34 138 VAL A O 1
ATOM 1134 N N . GLY A 1 139 ? 8.174 24.756 9.713 1.00 41.56 139 GLY A N 1
ATOM 1135 C CA . GLY A 1 139 ? 7.313 24.633 10.888 1.00 41.56 139 GLY A CA 1
ATOM 1136 C C . GLY A 1 139 ? 8.077 24.090 12.102 1.00 41.56 139 GLY A C 1
ATOM 1137 O O . GLY A 1 139 ? 8.699 23.027 12.047 1.00 41.56 139 GLY A O 1
ATOM 1138 N N . TYR A 1 140 ? 7.999 24.810 13.228 1.00 46.12 140 TYR A N 1
ATOM 1139 C CA . TYR A 1 140 ? 8.791 24.596 14.455 1.00 46.12 140 TYR A CA 1
ATOM 1140 C C . TYR A 1 140 ? 8.831 23.142 14.973 1.00 46.12 140 TYR A C 1
ATOM 1142 O O . TYR A 1 140 ? 9.827 22.695 15.541 1.00 46.12 140 TYR A O 1
ATOM 1150 N N . HIS A 1 141 ? 7.780 22.360 14.726 1.00 42.56 141 HIS A N 1
ATOM 1151 C CA . HIS A 1 141 ? 7.617 20.998 15.235 1.00 42.56 141 HIS A CA 1
ATOM 1152 C C . HIS A 1 141 ? 8.646 19.978 14.687 1.00 42.56 141 HIS A C 1
ATOM 1154 O O . HIS A 1 141 ? 9.024 19.039 15.394 1.00 42.56 141 HIS A O 1
ATOM 1160 N N . TYR A 1 142 ? 9.133 20.140 13.448 1.00 39.75 142 TYR A N 1
ATOM 1161 C CA . TYR A 1 142 ? 10.083 19.189 12.839 1.00 39.75 142 TYR A CA 1
ATOM 1162 C C . TYR A 1 142 ? 11.516 19.366 13.369 1.00 39.75 142 TYR A C 1
ATOM 1164 O O . TYR A 1 142 ? 12.258 18.389 13.533 1.00 39.75 142 TYR A O 1
ATOM 1172 N N . LEU A 1 143 ? 11.874 20.607 13.712 1.00 44.25 143 LEU A N 1
ATOM 1173 C CA . LEU A 1 143 ? 13.167 20.966 14.291 1.00 44.25 143 LEU A CA 1
ATOM 1174 C C . LEU A 1 143 ? 13.282 20.441 15.731 1.00 44.25 143 LEU A C 1
ATOM 1176 O O . LEU A 1 143 ? 14.274 19.807 16.081 1.00 44.25 143 LEU A O 1
ATOM 1180 N N . VAL A 1 144 ? 12.218 20.597 16.528 1.00 40.00 144 VAL A N 1
ATOM 1181 C CA . VAL A 1 144 ? 12.135 20.112 17.918 1.00 40.00 144 VAL A CA 1
ATOM 1182 C C . VAL A 1 144 ? 12.231 18.585 17.993 1.00 40.00 144 VAL A C 1
ATOM 1184 O O . VAL A 1 144 ? 12.992 18.064 18.804 1.00 40.00 144 VAL A O 1
ATOM 1187 N N . LYS A 1 145 ? 11.551 17.840 17.105 1.00 41.00 145 LYS A N 1
ATOM 1188 C CA . LYS A 1 145 ? 11.679 16.368 17.040 1.00 41.00 145 LYS A CA 1
ATOM 1189 C C . LYS A 1 145 ? 13.079 15.905 16.635 1.00 41.00 145 LYS A C 1
ATOM 1191 O O . LYS A 1 145 ? 13.544 14.885 17.138 1.00 41.00 145 LYS A O 1
ATOM 1196 N N . SER A 1 146 ? 13.745 16.629 15.739 1.00 40.75 146 SER A N 1
ATOM 1197 C CA . SER A 1 146 ? 15.101 16.289 15.287 1.00 40.75 146 SER A CA 1
ATOM 1198 C C . SER A 1 146 ? 16.147 16.577 16.369 1.00 40.75 146 SER A C 1
ATOM 1200 O O . SER A 1 146 ? 17.021 15.748 16.612 1.00 40.75 146 SER A O 1
ATOM 1202 N N . LEU A 1 147 ? 15.997 17.691 17.093 1.00 40.22 147 LEU A N 1
ATOM 1203 C CA . LEU A 1 147 ? 16.864 18.078 18.210 1.00 40.22 147 LEU A CA 1
ATOM 1204 C C . LEU A 1 147 ? 16.644 17.209 19.460 1.00 40.22 147 LEU A C 1
ATOM 1206 O O . LEU A 1 147 ? 17.613 16.790 20.089 1.00 40.22 147 LEU A O 1
ATOM 1210 N N . LEU A 1 148 ? 15.397 16.846 19.784 1.00 37.81 148 LEU A N 1
ATOM 1211 C CA . LEU A 1 148 ? 15.098 15.906 20.873 1.00 37.81 148 LEU A CA 1
ATOM 1212 C C . LEU A 1 148 ? 15.594 14.486 20.561 1.00 37.81 148 LEU A C 1
ATOM 1214 O O . LEU A 1 148 ? 16.116 13.823 21.451 1.00 37.81 148 LEU A O 1
ATOM 1218 N N . ARG A 1 149 ? 15.519 14.026 19.301 1.00 36.66 149 ARG A N 1
ATOM 1219 C CA . ARG A 1 149 ? 16.118 12.741 18.881 1.00 36.66 149 ARG A CA 1
ATOM 1220 C C . ARG A 1 149 ? 17.644 12.743 18.964 1.00 36.66 149 ARG A C 1
ATOM 1222 O O . ARG A 1 149 ? 18.225 11.704 19.260 1.00 36.66 149 ARG A O 1
ATOM 1229 N N . ALA A 1 150 ? 18.285 13.885 18.715 1.00 37.00 150 ALA A N 1
ATOM 1230 C CA . ALA A 1 150 ? 19.724 14.039 18.908 1.00 37.00 150 ALA A CA 1
ATOM 1231 C C . ALA A 1 150 ? 20.102 14.025 20.401 1.00 37.00 150 ALA A C 1
ATOM 1233 O O . ALA A 1 150 ? 21.097 13.409 20.765 1.00 37.00 150 ALA A O 1
ATOM 1234 N N . LYS A 1 151 ? 19.270 14.616 21.271 1.00 33.44 151 LYS A N 1
ATOM 1235 C CA . LYS A 1 151 ? 19.467 14.616 22.729 1.00 33.44 151 LYS A CA 1
ATOM 1236 C C . LYS A 1 151 ? 19.284 13.230 23.365 1.00 33.44 151 LYS A C 1
ATOM 1238 O O . LYS A 1 151 ? 20.125 12.813 24.147 1.00 33.44 151 LYS A O 1
ATOM 1243 N N . VAL A 1 152 ? 18.273 12.467 22.942 1.00 32.31 152 VAL A N 1
ATOM 1244 C CA . VAL A 1 152 ? 18.053 11.082 23.415 1.00 32.31 152 VAL A CA 1
ATOM 1245 C C . VAL A 1 152 ? 19.197 10.138 23.014 1.00 32.31 152 VAL A C 1
ATOM 1247 O O . VAL A 1 152 ? 19.484 9.195 23.740 1.00 32.31 152 VAL A O 1
ATOM 1250 N N . ARG A 1 153 ? 19.890 10.402 21.896 1.00 31.45 153 ARG A N 1
ATOM 1251 C CA . ARG A 1 153 ? 21.096 9.649 21.503 1.00 31.45 153 ARG A CA 1
ATOM 1252 C C . ARG A 1 153 ? 22.340 10.020 22.314 1.00 31.45 153 ARG A C 1
ATOM 1254 O O . ARG A 1 153 ? 23.216 9.183 22.452 1.00 31.45 153 ARG A O 1
ATOM 1261 N N . LEU A 1 154 ? 22.412 11.239 22.848 1.00 33.75 154 LEU A N 1
ATOM 1262 C CA . LEU A 1 154 ? 23.523 11.692 23.695 1.00 33.75 154 LEU A CA 1
ATOM 1263 C C . LEU A 1 154 ? 23.398 11.192 25.143 1.00 33.75 154 LEU A C 1
ATOM 1265 O O . LEU A 1 154 ? 24.413 10.931 25.775 1.00 33.75 154 LEU A O 1
ATOM 1269 N N . ASP A 1 155 ? 22.173 11.015 25.645 1.00 33.94 155 ASP A N 1
ATOM 1270 C CA . ASP A 1 155 ? 21.925 10.562 27.022 1.00 33.94 155 ASP A CA 1
ATOM 1271 C C . ASP A 1 155 ? 22.008 9.025 27.193 1.00 33.94 155 ASP A C 1
ATOM 1273 O O . ASP A 1 155 ? 22.035 8.539 28.321 1.00 33.94 155 ASP A O 1
ATOM 1277 N N . GLN A 1 156 ? 22.060 8.245 26.100 1.00 36.09 156 GLN A N 1
ATOM 1278 C CA . GLN A 1 156 ? 22.179 6.773 26.140 1.00 36.09 156 GLN A CA 1
ATOM 1279 C C . GLN A 1 156 ? 23.626 6.250 26.088 1.00 36.09 156 GLN A C 1
ATOM 1281 O O . GLN A 1 156 ? 23.858 5.102 26.459 1.00 36.09 156 GLN A O 1
ATOM 1286 N N . ASP A 1 157 ? 24.598 7.088 25.721 1.00 33.28 157 ASP A N 1
ATOM 1287 C CA . ASP A 1 157 ? 26.027 6.747 25.711 1.00 33.28 157 ASP A CA 1
ATOM 1288 C C . ASP A 1 157 ? 26.725 7.302 26.964 1.00 33.28 157 ASP A C 1
ATOM 1290 O O . ASP A 1 157 ? 27.651 8.112 26.906 1.00 33.28 157 ASP A O 1
ATOM 1294 N N . THR A 1 158 ? 26.283 6.870 28.147 1.00 35.72 158 THR A N 1
ATOM 1295 C CA . THR A 1 158 ? 27.004 7.132 29.400 1.00 35.72 158 THR A CA 1
ATOM 1296 C C . THR A 1 158 ? 27.916 5.960 29.746 1.00 35.72 158 THR A C 1
ATOM 1298 O O . THR A 1 158 ? 27.636 5.190 30.663 1.00 35.72 158 THR A O 1
ATOM 1301 N N . SER A 1 159 ? 29.050 5.845 29.053 1.00 28.55 159 SER A N 1
ATOM 1302 C CA . SER A 1 159 ? 30.223 5.173 29.620 1.00 28.55 159 SER A CA 1
ATOM 1303 C C . SER A 1 159 ? 31.536 5.718 29.050 1.00 28.55 159 SER A C 1
ATOM 1305 O O . SER A 1 159 ? 31.967 5.352 27.964 1.00 28.55 159 SER A O 1
ATOM 1307 N N . SER A 1 160 ? 32.179 6.532 29.888 1.00 27.42 160 SER A N 1
ATOM 1308 C CA . SER A 1 160 ? 33.615 6.825 29.968 1.00 27.42 160 SER A CA 1
ATOM 1309 C C . SER A 1 160 ? 34.296 7.685 28.888 1.00 27.42 160 SER A C 1
ATOM 1311 O O . SER A 1 160 ? 34.572 7.264 27.773 1.00 27.42 160 SER A O 1
ATOM 1313 N N . SER A 1 161 ? 34.705 8.872 29.354 1.00 27.64 161 SER A N 1
ATOM 1314 C CA . SER A 1 161 ? 35.933 9.608 29.013 1.00 27.64 161 SER A CA 1
ATOM 131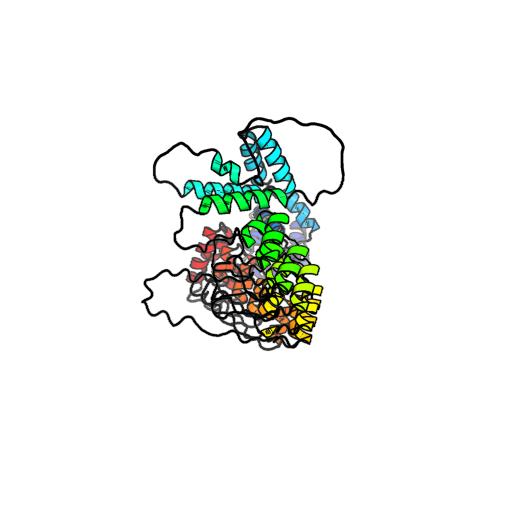5 C C . SER A 1 161 ? 36.231 9.908 27.537 1.00 27.64 161 SER A C 1
ATOM 1317 O O . SER A 1 161 ? 36.949 9.164 26.880 1.00 27.64 161 SER A O 1
ATOM 1319 N N . ALA A 1 162 ? 35.830 11.094 27.079 1.00 25.48 162 ALA A N 1
ATOM 1320 C CA . ALA A 1 162 ? 36.763 12.141 26.641 1.00 25.48 162 ALA A CA 1
ATOM 1321 C C . ALA A 1 162 ? 35.980 13.339 26.090 1.00 25.48 162 ALA A C 1
ATOM 1323 O O . ALA A 1 162 ? 35.315 13.271 25.058 1.00 25.48 162 ALA A O 1
ATOM 1324 N N . PHE A 1 163 ? 36.113 14.467 26.784 1.00 33.03 163 PHE A N 1
ATOM 1325 C CA . PHE A 1 163 ? 35.831 15.796 26.261 1.00 33.03 163 PHE A CA 1
ATOM 1326 C C . PHE A 1 163 ? 36.745 16.067 25.056 1.00 33.03 163 PHE A C 1
ATOM 1328 O O . PHE A 1 163 ? 37.868 16.530 25.211 1.00 33.03 163 PHE A O 1
ATOM 1335 N N . ALA A 1 164 ? 36.262 15.745 23.860 1.00 30.80 164 ALA A N 1
ATOM 1336 C CA . ALA A 1 164 ? 36.706 16.303 22.586 1.00 30.80 164 ALA A CA 1
ATOM 1337 C C . ALA A 1 164 ? 35.680 15.916 21.513 1.00 30.80 164 ALA A C 1
ATOM 1339 O O . ALA A 1 164 ? 35.960 15.143 20.597 1.00 30.80 164 ALA A O 1
ATOM 1340 N N . CYS A 1 165 ? 34.447 16.416 21.639 1.00 25.62 165 CYS A N 1
ATOM 1341 C CA . CYS A 1 165 ? 33.486 16.282 20.551 1.00 25.62 165 CYS A CA 1
ATOM 1342 C C . CYS A 1 165 ? 33.928 17.225 19.424 1.00 25.62 165 CYS A C 1
ATOM 1344 O O . CYS A 1 165 ? 33.636 18.420 19.424 1.00 25.62 165 CYS A O 1
ATOM 1346 N N . ASN A 1 166 ? 34.719 16.679 18.499 1.00 27.09 166 ASN A N 1
ATOM 1347 C CA . ASN A 1 166 ? 35.110 17.327 17.262 1.00 27.09 166 ASN A CA 1
ATOM 1348 C C . ASN A 1 166 ? 33.863 17.845 16.532 1.00 27.09 166 ASN A C 1
ATOM 1350 O O . ASN A 1 166 ? 32.960 17.075 16.195 1.00 27.09 166 ASN A O 1
ATOM 1354 N N . SER A 1 167 ? 33.901 19.140 16.206 1.00 34.50 167 SER A N 1
ATOM 1355 C CA . SER A 1 167 ? 33.015 19.928 15.325 1.00 34.50 167 SER A CA 1
ATOM 1356 C C . SER A 1 167 ? 32.496 19.197 14.060 1.00 34.50 167 SER A C 1
ATOM 1358 O O . SER A 1 167 ? 31.470 19.552 13.487 1.00 34.50 167 SER A O 1
ATOM 1360 N N . SER A 1 168 ? 33.131 18.091 13.671 1.00 32.75 168 SER A N 1
ATOM 1361 C CA . SER A 1 168 ? 32.771 17.201 12.564 1.00 32.75 168 SER A CA 1
ATOM 1362 C C . SER A 1 168 ? 31.395 16.510 12.620 1.00 32.75 168 SER A C 1
ATOM 1364 O O . SER A 1 168 ? 30.918 16.091 11.569 1.00 32.75 168 SER A O 1
ATOM 1366 N N . VAL A 1 169 ? 30.734 16.364 13.779 1.00 35.22 169 VAL A N 1
ATOM 1367 C CA . VAL A 1 169 ? 29.433 15.651 13.856 1.00 35.22 169 VAL A CA 1
ATOM 1368 C C . VAL A 1 169 ? 28.247 16.585 13.586 1.00 35.22 169 VAL A C 1
ATOM 1370 O O . VAL A 1 169 ? 27.301 16.199 12.900 1.00 35.22 169 VAL A O 1
ATOM 1373 N N . LEU A 1 170 ? 28.320 17.845 14.027 1.00 33.34 170 LEU A N 1
ATOM 1374 C CA . LEU A 1 170 ? 27.288 18.857 13.754 1.00 33.34 170 LEU A CA 1
ATOM 1375 C C . LEU A 1 170 ? 27.384 19.429 12.331 1.00 33.34 170 LEU A C 1
ATOM 1377 O O . LEU A 1 170 ? 26.361 19.749 11.730 1.00 33.34 170 LEU A O 1
ATOM 1381 N N . GLN A 1 171 ? 28.584 19.468 11.745 1.00 32.56 171 GLN A N 1
ATOM 1382 C CA . GLN A 1 171 ? 28.789 19.929 10.367 1.00 32.56 171 GLN A CA 1
ATOM 1383 C C . GLN A 1 171 ? 28.190 18.992 9.299 1.00 32.56 171 GLN A C 1
ATOM 1385 O O . GLN A 1 171 ? 27.969 19.413 8.166 1.00 32.56 171 GLN A O 1
ATOM 1390 N N . ASN A 1 172 ? 27.875 17.739 9.647 1.00 34.84 172 ASN A N 1
ATOM 1391 C CA . ASN A 1 172 ? 27.418 16.725 8.684 1.00 34.84 172 ASN A CA 1
ATOM 1392 C C . ASN A 1 172 ? 25.901 16.615 8.563 1.00 34.84 172 ASN A C 1
ATOM 1394 O O . ASN A 1 172 ? 25.416 15.952 7.650 1.00 34.84 172 ASN A O 1
ATOM 1398 N N . ALA A 1 173 ? 25.159 17.246 9.471 1.00 33.66 173 ALA A N 1
ATOM 1399 C CA . ALA A 1 173 ? 23.713 17.091 9.548 1.00 33.66 173 ALA A CA 1
ATOM 1400 C C . ALA A 1 173 ? 22.925 18.195 8.819 1.00 33.66 173 ALA A C 1
ATOM 1402 O O . ALA A 1 173 ? 21.727 18.021 8.609 1.00 33.66 173 ALA A O 1
ATOM 1403 N N . LEU A 1 174 ? 23.552 19.322 8.440 1.00 33.09 174 LEU A N 1
ATOM 1404 C CA . LEU A 1 174 ? 22.808 20.530 8.041 1.00 33.09 174 LEU A CA 1
ATOM 1405 C C . LEU A 1 174 ? 23.196 21.197 6.709 1.00 33.09 174 LEU A C 1
ATOM 1407 O O . LEU A 1 174 ? 22.534 22.162 6.340 1.00 33.09 174 LEU A O 1
ATOM 1411 N N . LEU A 1 175 ? 24.166 20.699 5.929 1.00 30.92 175 LEU A N 1
ATOM 1412 C CA . LEU A 1 175 ? 24.443 21.244 4.585 1.00 30.92 175 LEU A CA 1
ATOM 1413 C C . LEU A 1 175 ? 24.824 20.159 3.555 1.00 30.92 175 LEU A C 1
ATOM 1415 O O . LEU A 1 175 ? 25.529 19.208 3.901 1.00 30.92 175 LEU A O 1
ATOM 1419 N N . PRO A 1 176 ? 24.404 20.295 2.277 1.00 29.27 176 PRO A N 1
ATOM 1420 C CA . PRO A 1 176 ? 24.876 19.446 1.186 1.00 29.27 176 PRO A CA 1
ATOM 1421 C C . PRO A 1 176 ? 26.374 19.697 0.949 1.00 29.27 176 PRO A C 1
ATOM 1423 O O . PRO A 1 176 ? 26.789 20.801 0.603 1.00 29.27 176 PRO A O 1
ATOM 1426 N N . ARG A 1 177 ? 27.195 18.666 1.167 1.00 30.58 177 ARG A N 1
ATOM 1427 C CA . ARG A 1 177 ? 28.661 18.733 1.081 1.00 30.58 177 ARG A CA 1
ATOM 1428 C C . ARG A 1 177 ? 29.144 18.852 -0.370 1.00 30.58 177 ARG A C 1
ATOM 1430 O O . ARG A 1 177 ? 28.916 17.937 -1.154 1.00 30.58 177 ARG A O 1
ATOM 1437 N N . ASN A 1 178 ? 29.873 19.928 -0.683 1.00 32.00 178 ASN A N 1
ATOM 1438 C CA . ASN A 1 178 ? 31.108 19.877 -1.478 1.00 32.00 178 ASN A CA 1
ATOM 1439 C C . ASN A 1 178 ? 31.988 21.134 -1.276 1.00 32.00 178 ASN A C 1
ATOM 1441 O O . ASN A 1 178 ? 31.547 22.234 -1.589 1.00 32.00 178 ASN A O 1
ATOM 1445 N N . PHE A 1 179 ? 33.230 20.877 -0.816 1.00 29.31 179 PHE A N 1
ATOM 1446 C CA . PHE A 1 179 ? 34.500 21.645 -0.872 1.00 29.31 179 PHE A CA 1
ATOM 1447 C C . PHE A 1 179 ? 34.579 23.043 -0.209 1.00 29.31 179 PHE A C 1
ATOM 1449 O O . PHE A 1 179 ? 33.662 23.839 -0.304 1.00 29.31 179 PHE A O 1
ATOM 1456 N N . SER A 1 180 ? 35.673 23.476 0.437 1.00 30.66 180 SER A N 1
ATOM 1457 C CA . SER A 1 180 ? 36.978 22.895 0.817 1.00 30.66 180 SER A CA 1
ATOM 1458 C C . SER A 1 180 ? 37.675 23.860 1.798 1.00 30.66 180 SER A C 1
ATOM 1460 O O . SER A 1 180 ? 37.322 25.037 1.834 1.00 30.66 180 SER A O 1
ATOM 1462 N N . SER A 1 181 ? 38.749 23.430 2.465 1.00 25.22 181 SER A N 1
ATOM 1463 C CA . SER A 1 181 ? 39.878 24.337 2.723 1.00 25.22 181 SER A CA 1
ATOM 1464 C C . SER A 1 181 ? 41.199 23.567 2.761 1.00 25.22 181 SER A C 1
ATOM 1466 O O . SER A 1 181 ? 41.538 22.972 3.780 1.00 25.22 181 SER A O 1
ATOM 1468 N N . SER A 1 182 ? 41.927 23.570 1.640 1.00 26.39 182 SER A N 1
ATOM 1469 C CA . SER A 1 182 ? 43.366 23.887 1.571 1.00 26.39 182 SER A CA 1
ATOM 1470 C C . SER A 1 182 ? 43.925 23.546 0.181 1.00 26.39 182 SER A C 1
ATOM 1472 O O . SER A 1 182 ? 44.248 22.395 -0.086 1.00 26.39 182 SER A O 1
ATOM 1474 N N . MET A 1 183 ? 44.033 24.544 -0.704 1.00 23.08 183 MET A N 1
ATOM 1475 C CA . MET A 1 183 ? 45.220 24.819 -1.533 1.00 23.08 183 MET A CA 1
ATOM 1476 C C . MET A 1 183 ? 45.027 26.143 -2.301 1.00 23.08 183 MET A C 1
ATOM 1478 O O . MET A 1 183 ? 43.912 26.531 -2.637 1.00 23.08 183 MET A O 1
ATOM 1482 N N . LYS A 1 184 ? 46.136 26.871 -2.468 1.00 26.09 184 LYS A N 1
ATOM 1483 C CA . LYS A 1 184 ? 46.274 28.264 -2.942 1.00 26.09 184 LYS A CA 1
ATOM 1484 C C . LYS A 1 184 ? 45.999 28.450 -4.454 1.00 26.09 184 LYS A C 1
ATOM 1486 O O . LYS A 1 184 ? 45.971 27.460 -5.179 1.00 26.09 184 LYS A O 1
ATOM 1491 N N . PRO A 1 185 ? 45.801 29.703 -4.924 1.00 26.67 185 PRO A N 1
ATOM 1492 C CA . PRO A 1 185 ? 45.126 30.008 -6.184 1.00 26.67 185 PRO A CA 1
ATOM 1493 C C . PRO A 1 185 ? 46.076 30.053 -7.387 1.00 26.67 185 PRO A C 1
ATOM 1495 O O . PRO A 1 185 ? 47.227 30.469 -7.260 1.00 26.67 185 PRO A O 1
ATOM 1498 N N . LEU A 1 186 ? 45.545 29.722 -8.565 1.00 23.55 186 LEU A N 1
ATOM 1499 C CA . LEU A 1 186 ? 46.077 30.170 -9.849 1.00 23.55 186 LEU A CA 1
ATOM 1500 C C . LEU A 1 186 ? 44.971 30.921 -10.592 1.00 23.55 186 LEU A C 1
ATOM 1502 O O . LEU A 1 186 ? 43.869 30.419 -10.805 1.00 23.55 186 LEU A O 1
ATOM 1506 N N . ASP A 1 187 ? 45.302 32.171 -10.867 1.00 24.56 187 ASP A N 1
ATOM 1507 C CA . ASP A 1 187 ? 44.517 33.231 -11.474 1.00 24.56 187 ASP A CA 1
ATOM 1508 C C . ASP A 1 187 ? 44.468 33.048 -12.996 1.00 24.56 187 ASP A C 1
ATOM 1510 O O . ASP A 1 187 ? 45.510 32.800 -13.594 1.00 24.56 187 ASP A O 1
ATOM 1514 N N . LEU A 1 188 ? 43.289 33.186 -13.609 1.00 25.25 188 LEU A N 1
ATOM 1515 C CA . LEU A 1 188 ? 43.100 33.599 -15.006 1.00 25.25 188 LEU A CA 1
ATOM 1516 C C . LEU A 1 188 ? 41.654 34.102 -15.148 1.00 25.25 188 LEU A C 1
ATOM 1518 O O . LEU A 1 188 ? 40.686 33.350 -15.024 1.00 25.25 188 LEU A O 1
ATOM 1522 N N . GLY A 1 189 ? 41.524 35.416 -15.319 1.00 23.44 189 GLY A N 1
ATOM 1523 C CA . GLY A 1 189 ? 40.259 36.137 -15.286 1.00 23.44 189 GLY A CA 1
ATOM 1524 C C . GLY A 1 189 ? 39.427 36.141 -16.576 1.00 23.44 189 GLY A C 1
ATOM 1525 O O . GLY A 1 189 ? 39.737 35.491 -17.567 1.00 23.44 189 GLY A O 1
ATOM 1526 N N . ALA A 1 190 ? 38.403 37.005 -16.511 1.00 26.67 190 ALA A N 1
ATOM 1527 C CA . ALA A 1 190 ? 37.499 37.506 -17.561 1.00 26.67 190 ALA A CA 1
ATOM 1528 C C . ALA A 1 190 ? 36.094 36.862 -17.697 1.00 26.67 190 ALA A C 1
ATOM 1530 O O . ALA A 1 190 ? 35.809 36.048 -18.563 1.00 26.67 190 ALA A O 1
ATOM 1531 N N . LYS A 1 191 ? 35.191 37.346 -16.826 1.00 25.55 191 LYS A N 1
ATOM 1532 C CA . LYS A 1 191 ? 33.851 37.938 -17.082 1.00 25.55 191 LYS A CA 1
ATOM 1533 C C . LYS A 1 191 ? 33.099 37.570 -18.387 1.00 25.55 191 LYS A C 1
ATOM 1535 O O . LYS A 1 191 ? 33.467 38.044 -19.455 1.00 25.55 191 LYS A O 1
ATOM 1540 N N . THR A 1 192 ? 31.903 36.970 -18.264 1.00 25.67 192 THR A N 1
ATOM 1541 C CA . THR A 1 19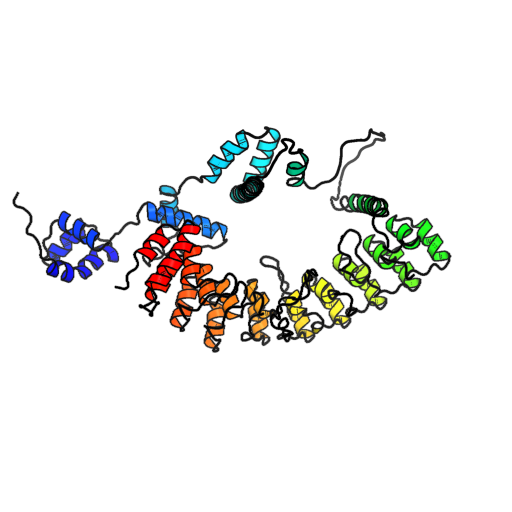2 ? 30.561 37.606 -18.449 1.00 25.67 192 THR A CA 1
ATOM 1542 C C . THR A 1 192 ? 29.400 36.601 -18.215 1.00 25.67 192 THR A C 1
ATOM 1544 O O . THR A 1 192 ? 29.539 35.411 -18.464 1.00 25.67 192 THR A O 1
AT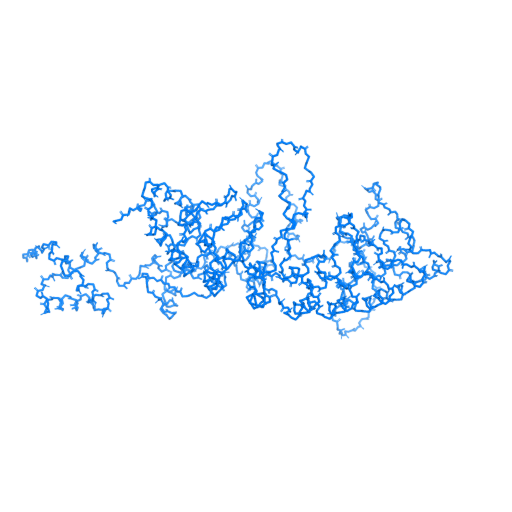OM 1547 N N . ASN A 1 193 ? 28.280 37.091 -17.659 1.00 25.12 193 ASN A N 1
ATOM 1548 C CA . ASN A 1 193 ? 27.061 36.378 -17.192 1.00 25.12 193 ASN A CA 1
ATOM 1549 C C . ASN A 1 193 ? 26.068 36.007 -18.342 1.00 25.12 193 ASN A C 1
ATOM 1551 O O . ASN A 1 193 ? 26.292 36.441 -19.466 1.00 25.12 193 ASN A O 1
ATOM 1555 N N . PRO A 1 194 ? 24.838 35.495 -18.068 1.00 36.66 194 PRO A N 1
ATOM 1556 C CA . PRO A 1 194 ? 24.442 34.185 -17.521 1.00 36.66 194 PRO A CA 1
ATOM 1557 C C . PRO A 1 194 ? 23.391 33.478 -18.430 1.00 36.66 194 PRO A C 1
ATOM 1559 O O . PRO A 1 194 ? 22.720 34.143 -19.210 1.00 36.66 194 PRO A O 1
ATOM 1562 N N . THR A 1 195 ? 23.173 32.158 -18.317 1.00 24.91 195 THR A N 1
ATOM 1563 C CA . THR A 1 195 ? 21.852 31.476 -18.480 1.00 24.91 195 THR A CA 1
ATOM 1564 C C . THR A 1 195 ? 21.984 29.943 -18.425 1.00 24.91 195 THR A C 1
ATOM 1566 O O . THR A 1 195 ? 22.947 29.369 -18.917 1.00 24.91 195 THR A O 1
ATOM 1569 N N . SER A 1 196 ? 20.967 29.284 -17.853 1.00 25.61 196 SER A N 1
ATOM 1570 C CA . SER A 1 196 ? 20.738 27.824 -17.742 1.00 25.61 196 SER A CA 1
ATOM 1571 C C . SER A 1 196 ? 21.437 27.070 -16.588 1.00 25.61 196 SER A C 1
ATOM 1573 O O . SER A 1 196 ? 22.506 26.475 -16.688 1.00 25.61 196 SER A O 1
ATOM 1575 N N . SER A 1 197 ? 20.764 27.035 -15.436 1.00 28.95 197 SER A N 1
ATOM 1576 C CA . SER A 1 197 ? 21.158 26.256 -14.261 1.00 28.95 197 SER A CA 1
ATOM 1577 C C . SER A 1 197 ? 20.604 24.826 -14.321 1.00 28.95 197 SER A C 1
ATOM 1579 O O . SER A 1 197 ? 19.565 24.554 -13.729 1.00 28.95 197 SER A O 1
ATOM 1581 N N . HIS A 1 198 ? 21.291 23.902 -15.000 1.00 30.52 198 HIS A N 1
ATOM 1582 C CA . HIS A 1 198 ? 21.142 22.458 -14.722 1.00 30.52 198 HIS A CA 1
ATOM 1583 C C . HIS A 1 198 ? 22.369 21.572 -15.036 1.00 30.52 198 HIS A C 1
ATOM 1585 O O . HIS A 1 198 ? 22.331 20.383 -14.733 1.00 30.52 198 HIS A O 1
ATOM 1591 N N . GLN A 1 199 ? 23.492 22.109 -15.530 1.00 28.61 199 GLN A N 1
ATOM 1592 C CA . GLN A 1 199 ? 24.658 21.290 -15.924 1.00 28.61 199 GLN A CA 1
ATOM 1593 C C . GLN A 1 199 ? 25.791 21.166 -14.879 1.00 28.61 199 GLN A C 1
ATOM 1595 O O . GLN A 1 199 ? 26.666 20.318 -15.022 1.00 28.61 199 GLN A O 1
ATOM 1600 N N . GLY A 1 200 ? 25.772 21.923 -13.776 1.00 27.23 200 GLY A N 1
ATOM 1601 C CA . GLY A 1 200 ? 26.907 21.972 -12.832 1.00 27.23 200 GLY A CA 1
ATOM 1602 C C . GLY A 1 200 ? 27.068 20.780 -11.872 1.00 27.23 200 GLY A C 1
ATOM 1603 O O . GLY A 1 200 ? 28.136 20.601 -11.294 1.00 27.23 200 GLY A O 1
ATOM 1604 N N . LYS A 1 201 ? 26.040 19.939 -11.685 1.00 30.98 201 LYS A N 1
ATOM 1605 C CA . LYS A 1 201 ? 26.091 18.830 -10.706 1.00 30.98 201 LYS A CA 1
ATOM 1606 C C . LYS A 1 201 ? 26.766 17.561 -11.242 1.00 30.98 201 LYS A C 1
ATOM 1608 O O . LYS A 1 201 ? 27.182 16.732 -10.444 1.00 30.98 201 LYS A O 1
ATOM 1613 N N . SER A 1 202 ? 26.929 17.417 -12.559 1.00 33.78 202 SER A N 1
ATOM 1614 C CA . SER A 1 202 ? 27.531 16.219 -13.171 1.00 33.78 202 SER A CA 1
ATOM 1615 C C . SER A 1 202 ? 29.059 16.175 -13.048 1.00 33.78 202 SER A C 1
ATOM 1617 O O . SER A 1 202 ? 29.633 15.093 -12.974 1.00 33.78 202 SER A O 1
ATOM 1619 N N . SER A 1 203 ? 29.727 17.332 -13.012 1.00 33.88 203 SER A N 1
ATOM 1620 C CA . SER A 1 203 ? 31.195 17.397 -13.050 1.00 33.88 203 SER A CA 1
ATOM 1621 C C . SER A 1 203 ? 31.840 16.973 -11.730 1.00 33.88 203 SER A C 1
ATOM 1623 O O . SER A 1 203 ? 32.849 16.280 -11.737 1.00 33.88 203 SER A O 1
ATOM 1625 N N . ILE A 1 204 ? 31.251 17.352 -10.592 1.00 33.28 204 ILE A N 1
ATOM 1626 C CA . ILE A 1 204 ? 31.869 17.133 -9.275 1.00 33.28 204 ILE A CA 1
ATOM 1627 C C . ILE A 1 204 ? 31.715 15.672 -8.819 1.00 33.28 204 ILE A C 1
ATOM 1629 O O . ILE A 1 204 ? 32.607 15.122 -8.177 1.00 33.28 204 ILE A O 1
ATOM 1633 N N . PHE A 1 205 ? 30.623 15.006 -9.213 1.00 32.59 205 PHE A N 1
ATOM 1634 C CA . PHE A 1 205 ? 30.447 13.570 -8.980 1.00 32.59 205 PHE A CA 1
ATOM 1635 C C . PHE A 1 205 ? 31.427 12.722 -9.802 1.00 32.59 205 PHE A C 1
ATOM 1637 O O . PHE A 1 205 ? 31.897 11.709 -9.298 1.00 32.59 205 PHE A O 1
ATOM 1644 N N . GLN A 1 206 ? 31.793 13.145 -11.020 1.00 33.25 206 GLN A N 1
ATOM 1645 C CA . GLN A 1 206 ? 32.792 12.436 -11.829 1.00 33.25 206 GLN A CA 1
ATOM 1646 C C . GLN A 1 206 ? 34.208 12.555 -11.257 1.00 33.25 206 GLN A C 1
ATOM 1648 O O . GLN A 1 206 ? 34.924 11.559 -11.211 1.00 33.25 206 GLN A O 1
ATOM 1653 N N . THR A 1 207 ? 34.601 13.731 -10.759 1.00 31.56 207 THR A N 1
ATOM 1654 C CA . THR A 1 207 ? 35.918 13.906 -10.122 1.00 31.56 207 THR A CA 1
ATOM 1655 C C . THR A 1 207 ? 36.019 13.124 -8.807 1.00 31.56 207 THR A C 1
ATOM 1657 O O . THR A 1 207 ? 37.056 12.534 -8.521 1.00 31.56 207 THR A O 1
ATOM 1660 N N . ALA A 1 208 ? 34.929 13.040 -8.036 1.00 30.55 208 ALA A N 1
ATOM 1661 C CA . ALA A 1 208 ? 34.869 12.209 -6.832 1.00 30.55 208 ALA A CA 1
ATOM 1662 C C . ALA A 1 208 ? 34.905 10.699 -7.144 1.00 30.55 208 ALA A C 1
ATOM 1664 O O . ALA A 1 208 ? 35.497 9.937 -6.383 1.00 30.55 208 ALA A O 1
ATOM 1665 N N . LEU A 1 209 ? 34.327 10.268 -8.274 1.00 31.80 209 LEU A N 1
ATOM 1666 C CA . LEU A 1 209 ? 34.364 8.875 -8.731 1.00 31.80 209 LEU A CA 1
ATOM 1667 C C . LEU A 1 209 ? 35.802 8.412 -9.016 1.00 31.80 209 LEU A C 1
ATOM 1669 O O . LEU A 1 209 ? 36.190 7.333 -8.580 1.00 31.80 209 LEU A O 1
ATOM 1673 N N . ILE A 1 210 ? 36.603 9.252 -9.683 1.00 34.03 210 ILE A N 1
ATOM 1674 C CA . ILE A 1 210 ? 38.011 8.967 -10.010 1.00 34.03 210 ILE A CA 1
ATOM 1675 C C . ILE A 1 210 ? 38.849 8.816 -8.729 1.00 34.03 210 ILE A C 1
ATOM 1677 O O . ILE A 1 210 ? 39.590 7.848 -8.587 1.00 34.03 210 ILE A O 1
ATOM 1681 N N . VAL A 1 211 ? 38.659 9.708 -7.750 1.00 31.84 211 VAL A N 1
ATOM 1682 C CA . VAL A 1 211 ? 39.410 9.683 -6.480 1.00 31.84 211 VAL A CA 1
ATOM 1683 C C . VAL A 1 211 ? 39.030 8.485 -5.595 1.00 31.84 211 VAL A C 1
ATOM 1685 O O . VAL A 1 211 ? 39.891 7.915 -4.929 1.00 31.84 211 VAL A O 1
ATOM 1688 N N . ILE A 1 212 ? 37.761 8.057 -5.594 1.00 34.41 212 ILE A N 1
ATOM 1689 C CA . ILE A 1 212 ? 37.313 6.887 -4.816 1.00 34.41 212 ILE A CA 1
ATOM 1690 C C . ILE A 1 212 ? 37.812 5.575 -5.442 1.00 34.41 212 ILE A C 1
ATOM 1692 O O . ILE A 1 212 ? 38.204 4.667 -4.708 1.00 34.41 212 ILE A O 1
ATOM 1696 N N . ILE A 1 213 ? 37.842 5.482 -6.776 1.00 36.00 213 ILE A N 1
ATOM 1697 C CA . ILE A 1 213 ? 38.376 4.312 -7.493 1.00 36.00 213 ILE A CA 1
ATOM 1698 C C . ILE A 1 213 ? 39.887 4.173 -7.246 1.00 36.00 213 ILE A C 1
ATOM 1700 O O . ILE A 1 213 ? 40.362 3.074 -6.967 1.00 36.00 213 ILE A O 1
ATOM 1704 N N . GLU A 1 214 ? 40.635 5.279 -7.268 1.00 34.41 214 GLU A N 1
ATOM 1705 C CA . GLU A 1 214 ? 42.085 5.259 -7.038 1.00 34.41 214 GLU A CA 1
ATOM 1706 C C . GLU A 1 214 ? 42.454 5.034 -5.554 1.00 34.41 214 GLU A C 1
ATOM 1708 O O . GLU A 1 214 ? 43.438 4.352 -5.266 1.00 34.41 214 GLU A O 1
ATOM 1713 N N . SER A 1 215 ? 41.646 5.512 -4.595 1.00 31.44 215 SER A N 1
ATOM 1714 C CA . SER A 1 215 ? 41.941 5.375 -3.155 1.00 31.44 215 SER A CA 1
ATOM 1715 C C . SER A 1 215 ? 41.525 4.031 -2.533 1.00 31.44 215 SER A C 1
ATOM 1717 O O . SER A 1 215 ? 42.056 3.681 -1.481 1.00 31.44 215 SER A O 1
ATOM 1719 N N . ASN A 1 216 ? 40.616 3.264 -3.153 1.00 31.00 216 ASN A N 1
ATOM 1720 C CA . ASN A 1 216 ? 40.191 1.940 -2.658 1.00 31.00 216 ASN A CA 1
ATOM 1721 C C . ASN A 1 216 ? 40.969 0.762 -3.270 1.00 31.00 216 ASN A C 1
ATOM 1723 O O . ASN A 1 216 ? 40.748 -0.387 -2.889 1.00 31.00 216 ASN A O 1
ATOM 1727 N N . ALA A 1 217 ? 41.927 1.020 -4.162 1.00 33.56 217 ALA A N 1
ATOM 1728 C CA . ALA A 1 217 ? 42.761 -0.021 -4.765 1.00 33.56 217 ALA A CA 1
ATOM 1729 C C . ALA A 1 217 ? 43.755 -0.685 -3.782 1.00 33.56 217 ALA A C 1
ATOM 1731 O O . ALA A 1 217 ? 44.472 -1.601 -4.170 1.00 33.56 217 ALA A O 1
ATOM 1732 N N . HIS A 1 218 ? 43.840 -0.220 -2.527 1.00 33.19 218 HIS A N 1
ATOM 1733 C CA . HIS A 1 218 ? 44.855 -0.661 -1.559 1.00 33.19 218 HIS A CA 1
ATOM 1734 C C . HIS A 1 218 ? 44.312 -1.488 -0.377 1.00 33.19 218 HIS A C 1
ATOM 1736 O O . HIS A 1 218 ? 45.107 -1.892 0.469 1.00 33.19 218 HIS A O 1
ATOM 1742 N N . THR A 1 219 ? 43.004 -1.775 -0.287 1.00 34.00 219 THR A N 1
ATOM 1743 C CA . THR A 1 219 ? 42.433 -2.443 0.910 1.00 34.00 219 THR A CA 1
ATOM 1744 C C . THR A 1 219 ? 41.479 -3.616 0.672 1.00 34.00 219 THR A C 1
ATOM 1746 O O . THR A 1 219 ? 40.985 -4.178 1.644 1.00 34.00 219 THR A O 1
ATOM 1749 N N . HIS A 1 220 ? 41.292 -4.091 -0.560 1.00 32.09 220 HIS A N 1
ATOM 1750 C CA . HIS A 1 220 ? 40.623 -5.374 -0.800 1.00 32.09 220 HIS A CA 1
ATOM 1751 C C . HIS A 1 220 ? 41.395 -6.195 -1.836 1.00 32.09 220 HIS A C 1
ATOM 1753 O O . HIS A 1 220 ? 41.427 -5.856 -3.017 1.00 32.09 220 HIS A O 1
ATOM 1759 N N . GLN A 1 221 ? 42.033 -7.278 -1.381 1.00 37.38 221 GLN A N 1
ATOM 1760 C CA . GLN A 1 221 ? 42.405 -8.384 -2.262 1.00 37.38 221 GLN A CA 1
ATOM 1761 C C . GLN A 1 221 ? 41.107 -8.932 -2.888 1.00 37.38 221 GLN A C 1
ATOM 1763 O O . GLN A 1 221 ? 40.131 -9.143 -2.173 1.00 37.38 221 GLN A O 1
ATOM 1768 N N . ASP A 1 222 ? 41.117 -9.101 -4.214 1.00 41.03 222 ASP A N 1
ATOM 1769 C CA . ASP A 1 222 ? 40.085 -9.739 -5.057 1.00 41.03 222 ASP A CA 1
ATOM 1770 C C . ASP A 1 222 ? 38.931 -8.881 -5.632 1.00 41.03 222 ASP A C 1
ATOM 1772 O O . ASP A 1 222 ? 37.847 -9.398 -5.899 1.00 41.03 222 ASP A O 1
ATOM 1776 N N . LEU A 1 223 ? 39.152 -7.596 -5.947 1.00 43.22 223 LEU A N 1
ATOM 1777 C CA . LEU A 1 223 ? 38.315 -6.882 -6.937 1.00 43.22 223 LEU A CA 1
ATOM 1778 C C . LEU A 1 223 ? 38.921 -7.018 -8.355 1.00 43.22 223 LEU A C 1
ATOM 1780 O O . LEU A 1 223 ? 40.136 -6.850 -8.505 1.00 43.22 223 LEU A O 1
ATOM 1784 N N . PRO A 1 224 ? 38.128 -7.321 -9.408 1.00 48.94 224 PRO A N 1
ATOM 1785 C CA . PRO A 1 224 ? 38.645 -7.445 -10.770 1.00 48.94 224 PRO A CA 1
ATOM 1786 C C . PRO A 1 224 ? 39.238 -6.113 -11.249 1.00 48.94 224 PRO A C 1
ATOM 1788 O O . PRO A 1 224 ? 38.671 -5.043 -11.032 1.00 48.94 224 PRO A O 1
ATOM 1791 N N . LYS A 1 225 ? 40.412 -6.177 -11.886 1.00 57.16 225 LYS A N 1
ATOM 1792 C CA . LYS A 1 225 ? 41.105 -5.003 -12.433 1.00 57.16 225 LYS A CA 1
ATOM 1793 C C . LYS A 1 225 ? 40.255 -4.370 -13.540 1.00 57.16 225 LYS A C 1
ATOM 1795 O O . LYS A 1 225 ? 39.974 -5.037 -14.531 1.00 57.16 225 LYS A O 1
ATOM 1800 N N . THR A 1 226 ? 39.914 -3.088 -13.400 1.00 65.06 226 THR A N 1
ATOM 1801 C CA . THR A 1 226 ? 39.270 -2.284 -14.453 1.00 65.06 226 THR A CA 1
ATOM 1802 C C . THR A 1 226 ? 40.135 -2.284 -15.712 1.00 65.06 226 THR A C 1
ATOM 1804 O O . THR A 1 226 ? 41.329 -1.989 -15.616 1.00 65.06 226 THR A O 1
ATOM 1807 N N . SER A 1 227 ? 39.571 -2.597 -16.878 1.00 77.38 227 SER A N 1
ATOM 1808 C CA . SER A 1 227 ? 40.347 -2.604 -18.121 1.00 77.38 227 SER A CA 1
ATOM 1809 C C . SER A 1 227 ? 40.714 -1.205 -18.600 1.00 77.38 227 SER A C 1
ATOM 1811 O O . SER A 1 227 ? 40.040 -0.221 -18.290 1.00 77.38 227 SER A O 1
ATOM 1813 N N . ASP A 1 228 ? 41.768 -1.128 -19.416 1.00 81.38 228 ASP A N 1
ATOM 1814 C CA . ASP A 1 228 ? 42.212 0.116 -20.054 1.00 81.38 228 ASP A CA 1
ATOM 1815 C C . ASP A 1 228 ? 41.093 0.763 -20.885 1.00 81.38 228 ASP A C 1
ATOM 1817 O O . ASP A 1 228 ? 40.990 1.987 -20.946 1.00 81.38 228 ASP A O 1
ATOM 1821 N N . LEU A 1 229 ? 40.207 -0.058 -21.465 1.00 84.69 229 LEU A N 1
ATOM 1822 C CA . LEU A 1 229 ? 39.039 0.405 -22.209 1.00 84.69 229 LEU A CA 1
ATOM 1823 C C . LEU A 1 229 ? 38.013 1.086 -21.289 1.00 84.69 229 LEU A C 1
ATOM 1825 O O . LEU A 1 229 ? 37.585 2.202 -21.582 1.00 84.69 229 LEU A O 1
ATOM 1829 N N . SER A 1 230 ? 37.663 0.472 -20.153 1.00 84.12 230 SER A N 1
ATOM 1830 C CA . SER A 1 230 ? 36.805 1.105 -19.138 1.00 84.12 230 SER A CA 1
ATOM 1831 C C . SER A 1 230 ? 37.435 2.373 -18.558 1.00 84.12 230 SER A C 1
ATOM 1833 O O . SER A 1 230 ? 36.751 3.382 -18.393 1.00 84.12 230 SER A O 1
ATOM 1835 N N . LEU A 1 231 ? 38.747 2.373 -18.300 1.00 83.06 231 LEU A N 1
ATOM 1836 C CA . LEU A 1 231 ? 39.459 3.555 -17.807 1.00 83.06 231 LEU A CA 1
ATOM 1837 C C . LEU A 1 231 ? 39.418 4.714 -18.809 1.00 83.06 231 LEU A C 1
ATOM 1839 O O . LEU A 1 231 ? 39.157 5.845 -18.396 1.00 83.06 231 LEU A O 1
ATOM 1843 N N . ALA A 1 232 ? 39.622 4.447 -20.103 1.00 87.62 232 ALA A N 1
ATOM 1844 C CA . ALA A 1 232 ? 39.506 5.456 -21.156 1.00 87.62 232 ALA A CA 1
ATOM 1845 C C . ALA A 1 232 ? 38.100 6.082 -21.180 1.00 87.62 232 ALA A C 1
ATOM 1847 O O . ALA A 1 232 ? 37.955 7.304 -21.197 1.00 87.62 232 ALA A O 1
ATOM 1848 N N . ILE A 1 233 ? 37.057 5.253 -21.074 1.00 87.38 233 ILE A N 1
ATOM 1849 C CA . ILE A 1 233 ? 35.658 5.702 -21.049 1.00 87.38 233 ILE A CA 1
ATOM 1850 C C . ILE A 1 233 ? 35.366 6.558 -19.812 1.00 87.38 233 ILE A C 1
ATOM 1852 O O . ILE A 1 233 ? 34.831 7.662 -19.931 1.00 87.38 233 ILE A O 1
ATOM 1856 N N . ILE A 1 234 ? 35.730 6.078 -18.618 1.00 83.50 234 ILE A N 1
ATOM 1857 C CA . ILE A 1 234 ? 35.474 6.775 -17.347 1.00 83.50 234 ILE A CA 1
ATOM 1858 C C . ILE A 1 234 ? 36.191 8.130 -17.316 1.00 83.50 234 ILE A C 1
ATOM 1860 O O . ILE A 1 234 ? 35.621 9.120 -16.848 1.00 83.50 234 ILE A O 1
ATOM 1864 N N . ARG A 1 235 ? 37.416 8.191 -17.854 1.00 84.81 235 ARG A N 1
ATOM 1865 C CA . ARG A 1 235 ? 38.209 9.423 -17.972 1.00 84.81 235 ARG A CA 1
ATOM 1866 C C . ARG A 1 235 ? 37.747 10.346 -19.104 1.00 84.81 235 ARG A C 1
ATOM 1868 O O . ARG A 1 235 ? 38.231 11.471 -19.166 1.00 84.81 235 ARG A O 1
ATOM 1875 N N . ARG A 1 236 ? 36.782 9.920 -19.933 1.00 87.06 236 ARG A N 1
ATOM 1876 C CA . ARG A 1 236 ? 36.330 10.626 -21.147 1.00 87.06 236 ARG A CA 1
ATOM 1877 C C . ARG A 1 236 ? 37.490 10.909 -22.117 1.00 87.06 236 ARG A C 1
ATOM 1879 O O . ARG A 1 236 ? 37.550 11.976 -22.719 1.00 87.06 236 ARG A O 1
ATOM 1886 N N . ASP A 1 237 ? 38.425 9.969 -22.219 1.00 89.56 237 ASP A N 1
ATOM 1887 C CA . ASP A 1 237 ? 39.564 10.041 -23.132 1.00 89.56 237 ASP A CA 1
ATOM 1888 C C . ASP A 1 237 ? 39.175 9.418 -24.480 1.00 89.56 237 ASP A C 1
ATOM 1890 O O . ASP A 1 237 ? 39.354 8.220 -24.719 1.00 89.56 237 ASP A O 1
ATOM 1894 N N . ASP A 1 238 ? 38.559 10.238 -25.335 1.00 89.75 238 ASP A N 1
ATOM 1895 C CA . ASP A 1 238 ? 38.048 9.818 -26.644 1.00 89.75 238 ASP A CA 1
ATOM 1896 C C . ASP A 1 238 ? 39.172 9.312 -27.570 1.00 89.75 238 ASP A C 1
ATOM 1898 O O . ASP A 1 238 ? 38.957 8.391 -28.362 1.00 89.75 238 ASP A O 1
ATOM 1902 N N . GLU A 1 239 ? 40.380 9.879 -27.459 1.00 90.94 239 GLU A N 1
ATOM 1903 C CA . GLU A 1 239 ? 41.529 9.490 -28.281 1.00 90.94 239 GLU A CA 1
ATOM 1904 C C . GLU A 1 239 ? 42.037 8.105 -27.879 1.00 90.94 239 GLU A C 1
ATOM 1906 O O . GLU A 1 239 ? 42.161 7.220 -28.731 1.00 90.94 239 GLU A O 1
ATOM 1911 N N . LEU A 1 240 ? 42.267 7.883 -26.581 1.00 89.62 240 LEU A N 1
ATOM 1912 C CA . LEU A 1 240 ? 42.667 6.574 -26.074 1.00 89.62 240 LEU A CA 1
ATOM 1913 C C . LEU A 1 240 ? 41.595 5.516 -26.362 1.00 89.62 240 LEU A C 1
ATOM 1915 O O . LEU A 1 240 ? 41.927 4.396 -26.753 1.00 89.62 240 LEU A O 1
ATOM 1919 N N . PHE A 1 241 ? 40.314 5.869 -26.225 1.00 92.25 241 PHE A N 1
ATOM 1920 C CA . PHE A 1 241 ? 39.204 4.981 -26.559 1.00 92.25 241 PHE A CA 1
ATOM 1921 C C . PHE A 1 241 ? 39.262 4.527 -28.027 1.00 92.25 241 PHE A C 1
ATOM 1923 O O . PHE A 1 241 ? 39.287 3.326 -28.293 1.00 92.25 241 PHE A O 1
ATOM 1930 N N . GLU A 1 242 ? 39.351 5.448 -28.991 1.00 91.19 242 GLU A N 1
ATOM 1931 C CA . GLU A 1 242 ? 39.408 5.086 -30.416 1.00 91.19 242 GLU A CA 1
ATOM 1932 C C . GLU A 1 242 ? 40.706 4.345 -30.787 1.00 91.19 242 GLU A C 1
ATOM 1934 O O . GLU A 1 242 ? 40.689 3.413 -31.600 1.00 91.19 242 GLU A O 1
ATOM 1939 N N . GLN A 1 243 ? 41.836 4.673 -30.153 1.00 91.00 243 GLN A N 1
ATOM 1940 C CA . GLN A 1 243 ? 43.078 3.910 -30.314 1.00 91.00 243 GLN A CA 1
ATOM 1941 C C . GLN A 1 243 ? 42.929 2.455 -29.844 1.00 91.00 243 GLN A C 1
ATOM 1943 O O . GLN A 1 243 ? 43.440 1.539 -30.490 1.00 91.00 243 GLN A O 1
ATOM 1948 N N . LEU A 1 244 ? 42.230 2.213 -28.734 1.00 88.88 244 LEU A N 1
ATOM 1949 C CA . LEU A 1 244 ? 41.976 0.861 -28.234 1.00 88.88 244 LEU A CA 1
ATOM 1950 C C . LEU A 1 244 ? 40.976 0.110 -29.124 1.00 88.88 244 LEU A C 1
ATOM 1952 O O . LEU A 1 244 ? 41.201 -1.062 -29.443 1.00 88.88 244 LEU A O 1
ATOM 1956 N N . MET A 1 245 ? 39.914 0.776 -29.580 1.00 90.38 245 MET A N 1
ATOM 1957 C CA . MET A 1 245 ? 38.904 0.176 -30.458 1.00 90.38 245 MET A CA 1
ATOM 1958 C C . MET A 1 245 ? 39.471 -0.176 -31.840 1.00 90.38 245 MET A C 1
ATOM 1960 O O . MET A 1 245 ? 39.223 -1.269 -32.347 1.00 90.38 245 MET A O 1
ATOM 1964 N N . SER A 1 246 ? 40.300 0.692 -32.430 1.00 88.81 246 SER A N 1
ATOM 1965 C CA . SER A 1 246 ? 40.953 0.440 -33.729 1.00 88.81 246 SER A CA 1
ATOM 1966 C C . SER A 1 246 ? 41.932 -0.739 -33.708 1.00 88.81 246 SER A C 1
ATOM 1968 O O . SER A 1 246 ? 42.134 -1.385 -34.735 1.00 88.81 246 SER A O 1
ATOM 1970 N N . LYS A 1 247 ? 42.486 -1.083 -32.538 1.00 88.62 247 LYS A N 1
ATOM 1971 C CA . LYS A 1 247 ? 43.309 -2.289 -32.333 1.00 88.62 247 LYS A CA 1
ATOM 1972 C C . LYS A 1 247 ? 42.490 -3.581 -32.194 1.00 88.62 247 LYS A C 1
ATOM 1974 O O . LYS A 1 247 ? 43.078 -4.646 -32.022 1.00 88.62 247 LYS A O 1
ATOM 1979 N N . GLY A 1 248 ? 41.158 -3.512 -32.264 1.00 83.38 248 GLY A N 1
ATOM 1980 C CA . GLY A 1 248 ? 40.276 -4.675 -32.137 1.00 83.38 248 GLY A CA 1
ATOM 1981 C C . GLY A 1 248 ? 40.109 -5.167 -30.697 1.00 83.38 248 GLY A C 1
ATOM 1982 O O . GLY A 1 248 ? 39.865 -6.355 -30.479 1.00 83.38 248 GLY A O 1
ATOM 1983 N N . THR A 1 249 ? 40.265 -4.277 -29.710 1.00 84.75 249 THR A N 1
ATOM 1984 C CA . THR A 1 249 ? 40.035 -4.612 -28.297 1.00 84.75 249 THR A CA 1
ATOM 1985 C C . THR A 1 249 ? 38.589 -5.067 -28.104 1.00 84.75 249 THR A C 1
ATOM 1987 O O . THR A 1 249 ? 37.656 -4.371 -28.499 1.00 84.75 249 THR A O 1
ATOM 1990 N N . LYS A 1 250 ? 38.393 -6.245 -27.502 1.00 84.69 250 LYS A N 1
ATOM 1991 C CA . LYS A 1 250 ? 37.052 -6.772 -27.222 1.00 84.69 250 LYS A CA 1
ATOM 1992 C C . LYS A 1 250 ? 36.470 -6.104 -25.969 1.00 84.69 250 LYS A C 1
ATOM 1994 O O . LYS A 1 250 ? 37.177 -6.057 -24.968 1.00 84.69 250 LYS A O 1
ATOM 1999 N N . PRO A 1 251 ? 35.204 -5.657 -25.992 1.00 81.19 251 PRO A N 1
ATOM 2000 C CA . PRO A 1 251 ? 34.583 -4.920 -24.886 1.00 81.19 251 PRO A CA 1
ATOM 2001 C C . PRO A 1 251 ? 34.031 -5.790 -23.739 1.00 81.19 251 PRO A C 1
ATOM 2003 O O . PRO A 1 251 ? 33.483 -5.242 -22.789 1.00 81.19 251 PRO A O 1
ATOM 2006 N N . ASP A 1 252 ? 34.126 -7.123 -23.837 1.00 82.38 252 ASP A N 1
ATOM 2007 C CA . ASP A 1 252 ? 33.555 -8.078 -22.873 1.00 82.38 252 ASP A CA 1
ATOM 2008 C C . ASP A 1 252 ? 34.576 -9.065 -22.307 1.00 82.38 252 ASP A C 1
ATOM 2010 O O . ASP A 1 252 ? 34.317 -10.263 -22.165 1.00 82.38 252 ASP A O 1
ATOM 2014 N N . LEU A 1 253 ? 35.755 -8.596 -21.937 1.00 79.31 253 LEU A N 1
ATOM 2015 C CA . LEU A 1 253 ? 36.728 -9.464 -21.292 1.00 79.31 253 LEU A CA 1
ATOM 2016 C C . LEU A 1 253 ? 36.205 -9.939 -19.914 1.00 79.31 253 LEU A C 1
ATOM 2018 O O . LEU A 1 253 ? 35.402 -9.254 -19.270 1.00 79.31 253 LEU A O 1
ATOM 2022 N N . PRO A 1 254 ? 36.600 -11.127 -19.422 1.00 68.75 254 PRO A N 1
ATOM 2023 C CA . PRO A 1 254 ? 36.158 -11.627 -18.115 1.00 68.75 254 PRO A CA 1
ATOM 2024 C C . PRO A 1 254 ? 36.470 -10.682 -16.945 1.00 68.75 254 PRO A C 1
ATOM 2026 O O . PRO A 1 254 ? 35.725 -10.651 -15.973 1.00 68.75 254 PRO A O 1
ATOM 2029 N N . GLN A 1 255 ? 37.539 -9.892 -17.061 1.00 65.75 255 GLN A N 1
ATOM 2030 C CA . GLN A 1 255 ? 37.962 -8.868 -16.103 1.00 65.75 255 GLN A CA 1
ATOM 2031 C C . GLN A 1 255 ? 37.211 -7.528 -16.228 1.00 65.75 255 GLN A C 1
ATOM 2033 O O . GLN A 1 255 ? 37.372 -6.677 -15.360 1.00 65.75 255 GLN A O 1
ATOM 2038 N N . ASP A 1 256 ? 36.392 -7.339 -17.270 1.00 66.12 256 ASP A N 1
ATOM 2039 C CA . ASP A 1 256 ? 35.652 -6.097 -17.539 1.00 66.12 256 ASP A CA 1
ATOM 2040 C C . ASP A 1 256 ? 34.451 -5.955 -16.604 1.00 66.12 256 ASP A C 1
ATOM 2042 O O . ASP A 1 256 ? 33.314 -6.314 -16.921 1.00 66.12 256 ASP A O 1
ATOM 2046 N N . TRP A 1 257 ? 34.744 -5.468 -15.407 1.00 67.75 257 TRP A N 1
ATOM 2047 C CA . TRP A 1 257 ? 33.804 -5.303 -14.317 1.00 67.75 257 TRP A CA 1
ATOM 2048 C C . TRP A 1 257 ? 34.140 -3.998 -13.577 1.00 67.75 257 TRP A C 1
ATOM 2050 O O . TRP A 1 257 ? 35.120 -3.976 -12.833 1.00 67.75 257 TRP A O 1
ATOM 2060 N N . PRO A 1 258 ? 33.342 -2.919 -13.709 1.00 70.19 258 PRO A N 1
ATOM 2061 C CA . PRO A 1 258 ? 32.150 -2.775 -14.552 1.00 70.19 258 PRO A CA 1
ATOM 2062 C C . PRO A 1 258 ? 32.421 -2.927 -16.061 1.00 70.19 258 PRO A C 1
ATOM 2064 O O . PRO A 1 258 ? 33.555 -2.777 -16.506 1.00 70.19 258 PRO A O 1
ATOM 2067 N N . THR A 1 259 ? 31.394 -3.265 -16.852 1.00 85.94 259 THR A N 1
ATOM 2068 C CA . THR A 1 259 ? 31.568 -3.463 -18.303 1.00 85.94 259 THR A CA 1
ATOM 2069 C C . THR A 1 259 ? 31.752 -2.117 -19.024 1.00 85.94 259 THR A C 1
ATOM 2071 O O . THR A 1 259 ? 31.015 -1.170 -18.720 1.00 85.94 259 THR A O 1
ATOM 2074 N N . PRO A 1 260 ? 32.638 -2.019 -20.038 1.00 89.06 260 PRO A N 1
ATOM 2075 C CA . PRO A 1 260 ? 32.823 -0.816 -20.852 1.00 89.06 260 PRO A CA 1
ATOM 2076 C C . PRO A 1 260 ? 31.512 -0.222 -21.384 1.00 89.06 260 PRO A C 1
ATOM 2078 O O . PRO A 1 260 ? 31.333 0.995 -21.416 1.00 89.06 260 PRO A O 1
ATOM 2081 N N . LEU A 1 261 ? 30.554 -1.076 -21.763 1.00 91.81 261 LEU A N 1
ATOM 2082 C CA . LEU A 1 261 ? 29.234 -0.643 -22.224 1.00 91.81 261 LEU A CA 1
ATOM 2083 C C . LEU A 1 261 ? 28.439 0.072 -21.119 1.00 91.81 261 LEU A C 1
ATOM 2085 O O . LEU A 1 261 ? 27.886 1.148 -21.354 1.00 91.81 261 LEU A O 1
ATOM 2089 N N . CYS A 1 262 ? 28.402 -0.491 -19.910 1.00 88.56 262 CYS A N 1
ATOM 2090 C CA . CYS A 1 262 ? 27.752 0.134 -18.759 1.00 88.56 262 CYS A CA 1
ATOM 2091 C C . CYS A 1 262 ? 28.452 1.437 -18.351 1.00 88.56 262 CYS A C 1
ATOM 2093 O O . CYS A 1 262 ? 27.772 2.422 -18.051 1.00 88.56 262 CYS A O 1
ATOM 2095 N N . ASP A 1 263 ? 29.786 1.483 -18.400 1.00 87.56 263 ASP A N 1
ATOM 2096 C CA . ASP A 1 263 ? 30.561 2.701 -18.148 1.00 87.56 263 ASP A CA 1
ATOM 2097 C C . ASP A 1 263 ? 30.218 3.804 -19.156 1.00 87.56 263 ASP A C 1
ATOM 2099 O O . ASP A 1 263 ? 29.947 4.940 -18.764 1.00 87.56 263 ASP A O 1
ATOM 2103 N N . ALA A 1 264 ? 30.120 3.475 -20.447 1.00 91.62 264 ALA A N 1
ATOM 2104 C CA . ALA A 1 264 ? 29.784 4.440 -21.491 1.00 91.62 264 ALA A CA 1
ATOM 2105 C C . ALA A 1 264 ? 28.365 5.018 -21.320 1.00 91.62 264 ALA A C 1
ATOM 2107 O O . ALA A 1 264 ? 28.160 6.230 -21.469 1.00 91.62 264 ALA A O 1
ATOM 2108 N N . ILE A 1 265 ? 27.390 4.185 -20.930 1.00 91.00 265 ILE A N 1
ATOM 2109 C CA . ILE A 1 265 ? 26.024 4.626 -20.595 1.00 91.00 265 ILE A CA 1
ATOM 2110 C C . ILE A 1 265 ? 26.042 5.527 -19.351 1.00 91.00 265 ILE A C 1
ATOM 2112 O O . ILE A 1 265 ? 25.404 6.588 -19.330 1.00 91.00 265 ILE A O 1
ATOM 2116 N N . ASN A 1 266 ? 26.805 5.157 -18.319 1.00 86.44 266 ASN A N 1
ATOM 2117 C CA . ASN A 1 266 ? 26.950 5.940 -17.090 1.00 86.44 266 ASN A CA 1
ATOM 2118 C C . ASN A 1 266 ? 27.592 7.308 -17.340 1.00 86.44 266 ASN A C 1
ATOM 2120 O O . ASN A 1 266 ? 27.095 8.317 -16.835 1.00 86.44 266 ASN A O 1
ATOM 2124 N N . VAL A 1 267 ? 28.615 7.371 -18.188 1.00 87.69 267 VAL A N 1
ATOM 2125 C CA . VAL A 1 267 ? 29.245 8.619 -18.643 1.00 87.69 267 VAL A CA 1
ATOM 2126 C C . VAL A 1 267 ? 28.297 9.442 -19.526 1.00 87.69 267 VAL A C 1
ATOM 2128 O O . VAL A 1 267 ? 28.363 10.676 -19.531 1.00 87.69 267 VAL A O 1
ATOM 2131 N N . GLY A 1 268 ? 27.365 8.775 -20.215 1.00 89.94 268 GLY A N 1
ATOM 2132 C CA . GLY A 1 268 ? 26.381 9.394 -21.100 1.00 89.94 268 GLY A CA 1
ATOM 2133 C C . GLY A 1 268 ? 26.897 9.626 -22.522 1.00 89.94 268 GLY A C 1
ATOM 2134 O O . GLY A 1 268 ? 26.407 10.526 -23.200 1.00 89.94 268 GLY A O 1
ATOM 2135 N N . SER A 1 269 ? 27.876 8.839 -22.981 1.00 92.44 269 SER A N 1
ATOM 2136 C CA . SER A 1 269 ? 28.448 8.967 -24.328 1.00 92.44 269 SER A CA 1
ATOM 2137 C C . SER A 1 269 ? 27.761 8.031 -25.322 1.00 92.44 269 SER A C 1
ATOM 2139 O O . SER A 1 269 ? 28.070 6.846 -25.418 1.00 92.44 269 SER A O 1
ATOM 2141 N N . LEU A 1 270 ? 26.831 8.574 -26.110 1.00 92.69 270 LEU A N 1
ATOM 2142 C CA . LEU A 1 270 ? 26.112 7.814 -27.139 1.00 92.69 270 LEU A CA 1
ATOM 2143 C C . LEU A 1 270 ? 27.022 7.308 -28.270 1.00 92.69 270 LEU A C 1
ATOM 2145 O O . LEU A 1 270 ? 26.731 6.278 -28.876 1.00 92.69 270 LEU A O 1
ATOM 2149 N N . ILE A 1 271 ? 28.124 8.014 -28.537 1.00 91.88 271 ILE A N 1
ATOM 2150 C CA . ILE A 1 271 ? 29.129 7.612 -29.528 1.00 91.88 271 ILE A CA 1
ATOM 2151 C C . ILE A 1 271 ? 29.843 6.350 -29.042 1.00 91.88 271 ILE A C 1
ATOM 2153 O O . ILE A 1 271 ? 29.809 5.339 -29.736 1.00 91.88 271 ILE A O 1
ATOM 2157 N N . MET A 1 272 ? 30.391 6.372 -27.823 1.00 93.38 272 MET A N 1
ATOM 2158 C CA . MET A 1 272 ? 31.079 5.212 -27.243 1.00 93.38 272 MET A CA 1
ATOM 2159 C C . MET A 1 272 ? 30.151 4.000 -27.138 1.00 93.38 272 MET A C 1
ATOM 2161 O O . MET A 1 272 ? 30.547 2.902 -27.509 1.00 93.38 272 MET A O 1
ATOM 2165 N N . VAL A 1 273 ? 28.893 4.195 -26.719 1.00 95.00 273 VAL A N 1
ATOM 2166 C CA . VAL A 1 273 ? 27.904 3.104 -26.661 1.00 95.00 273 VAL A CA 1
ATOM 2167 C C . VAL A 1 273 ? 27.689 2.465 -28.035 1.00 95.00 273 VAL A C 1
ATOM 2169 O O . VAL A 1 273 ? 27.735 1.243 -28.138 1.00 95.00 273 VAL A O 1
ATOM 2172 N N . ARG A 1 274 ? 27.508 3.258 -29.102 1.00 95.06 274 ARG A N 1
ATOM 2173 C CA . ARG A 1 274 ? 27.383 2.712 -30.466 1.00 95.06 274 ARG A CA 1
ATOM 2174 C C . ARG A 1 274 ? 28.624 1.936 -30.892 1.00 95.06 274 ARG A C 1
ATOM 2176 O O . ARG A 1 274 ? 28.492 0.808 -31.347 1.00 95.06 274 ARG A O 1
ATOM 2183 N N . ARG A 1 275 ? 29.811 2.511 -30.689 1.00 94.12 275 ARG A N 1
ATOM 2184 C CA . ARG A 1 275 ? 31.087 1.891 -31.079 1.00 94.12 275 ARG A CA 1
ATOM 2185 C C . ARG A 1 275 ? 31.324 0.566 -30.354 1.00 94.12 275 ARG A C 1
ATOM 2187 O O . ARG A 1 275 ? 31.780 -0.392 -30.966 1.00 94.12 275 ARG A O 1
ATOM 2194 N N . LEU A 1 276 ? 30.974 0.490 -29.071 1.00 94.56 276 LEU A N 1
ATOM 2195 C CA . LEU A 1 276 ? 31.077 -0.740 -28.284 1.00 94.56 276 LEU A CA 1
ATOM 2196 C C . LEU A 1 276 ? 30.106 -1.817 -28.784 1.00 94.56 276 LEU A C 1
ATOM 2198 O O . LEU A 1 276 ? 30.509 -2.966 -28.943 1.00 94.56 276 LEU A O 1
ATOM 2202 N N . ILE A 1 277 ? 28.853 -1.454 -29.078 1.00 95.19 277 ILE A N 1
ATOM 2203 C CA . ILE A 1 277 ? 27.860 -2.386 -29.639 1.00 95.19 277 ILE A CA 1
ATOM 2204 C C . ILE A 1 277 ? 28.305 -2.892 -31.021 1.00 95.19 277 ILE A C 1
ATOM 2206 O O . ILE A 1 277 ? 28.261 -4.094 -31.269 1.00 95.19 277 ILE A O 1
ATOM 2210 N N . GLU A 1 278 ? 28.797 -2.009 -31.897 1.00 92.94 278 GLU A N 1
ATOM 2211 C CA . GLU A 1 278 ? 29.353 -2.370 -33.213 1.00 92.94 278 GLU A CA 1
ATOM 2212 C C . GLU A 1 278 ? 30.543 -3.335 -33.101 1.00 92.94 278 GLU A C 1
ATOM 2214 O O . GLU A 1 278 ? 30.704 -4.223 -33.937 1.00 92.94 278 GLU A O 1
ATOM 2219 N N . ALA A 1 279 ? 31.351 -3.201 -32.047 1.00 92.25 279 ALA A N 1
ATOM 2220 C CA . ALA A 1 279 ? 32.460 -4.104 -31.745 1.00 92.25 279 ALA A CA 1
ATOM 2221 C C . ALA A 1 279 ? 32.035 -5.421 -31.067 1.00 92.25 279 ALA A C 1
ATOM 2223 O O . ALA A 1 279 ? 32.893 -6.226 -30.698 1.00 92.25 279 ALA A O 1
ATOM 2224 N N . GLY A 1 280 ? 30.729 -5.658 -30.908 1.00 91.50 280 GLY A N 1
ATOM 2225 C CA . GLY A 1 280 ? 30.177 -6.899 -30.371 1.00 91.50 280 GLY A CA 1
ATOM 2226 C C . GLY A 1 280 ? 30.012 -6.924 -28.853 1.00 91.50 280 GLY A C 1
ATOM 2227 O O . GLY A 1 280 ? 30.006 -8.014 -28.286 1.00 91.50 280 GLY A O 1
ATOM 2228 N N . ALA A 1 281 ? 29.881 -5.764 -28.196 1.00 92.88 281 ALA A N 1
ATOM 2229 C CA . ALA A 1 281 ? 29.546 -5.716 -26.775 1.00 92.88 281 ALA A CA 1
ATOM 2230 C C . ALA A 1 281 ? 28.200 -6.400 -26.482 1.00 92.88 281 ALA A C 1
ATOM 2232 O O . ALA A 1 281 ? 27.191 -6.152 -27.146 1.00 92.88 281 ALA A O 1
ATOM 2233 N N . ASN A 1 282 ? 28.162 -7.220 -25.438 1.00 91.56 282 ASN A N 1
ATOM 2234 C CA . ASN A 1 282 ? 26.991 -7.924 -24.964 1.00 91.56 282 ASN A CA 1
ATOM 2235 C C . ASN A 1 282 ? 26.059 -6.939 -24.255 1.00 91.56 282 ASN A C 1
ATOM 2237 O O . ASN A 1 282 ? 26.233 -6.588 -23.087 1.00 91.56 282 ASN A O 1
ATOM 2241 N N . VAL A 1 283 ? 25.012 -6.545 -24.974 1.00 92.94 283 VAL A N 1
ATOM 2242 C CA . VAL A 1 283 ? 23.984 -5.594 -24.530 1.00 92.94 283 VAL A CA 1
ATOM 2243 C C . VAL A 1 283 ? 23.185 -6.041 -23.302 1.00 92.94 283 VAL A C 1
ATOM 2245 O O . VAL A 1 283 ? 22.488 -5.223 -22.703 1.00 92.94 283 VAL A O 1
ATOM 2248 N N . ASN A 1 284 ? 23.292 -7.312 -22.907 1.00 90.12 284 ASN A N 1
ATOM 2249 C CA . ASN A 1 284 ? 22.603 -7.880 -21.752 1.00 90.12 284 ASN A CA 1
ATOM 2250 C C . ASN A 1 284 ? 23.530 -8.145 -20.560 1.00 90.12 284 ASN A C 1
ATOM 2252 O O . ASN A 1 284 ? 23.032 -8.434 -19.472 1.00 90.12 284 ASN A O 1
ATOM 2256 N N . ARG A 1 285 ? 24.857 -8.038 -20.725 1.00 87.06 285 ARG A N 1
ATOM 2257 C CA . ARG A 1 285 ? 25.808 -8.375 -19.661 1.00 87.06 285 ARG A CA 1
ATOM 2258 C C . ARG A 1 285 ? 25.654 -7.405 -18.483 1.00 87.06 285 ARG A C 1
ATOM 2260 O O . ARG A 1 285 ? 25.910 -6.209 -18.653 1.00 87.06 285 ARG A O 1
ATOM 2267 N N . PRO A 1 286 ? 25.248 -7.885 -17.295 1.00 81.31 286 PRO A N 1
ATOM 2268 C CA . PRO A 1 286 ? 25.053 -7.019 -16.151 1.00 81.31 286 PRO A CA 1
ATOM 2269 C C . PRO A 1 286 ? 26.392 -6.534 -15.592 1.00 81.31 286 PRO A C 1
ATOM 2271 O O . PRO A 1 286 ? 27.434 -7.156 -15.778 1.00 81.31 286 PRO A O 1
ATOM 2274 N N . SER A 1 287 ? 26.347 -5.408 -14.892 1.00 76.94 287 SER A N 1
ATOM 2275 C CA . SER A 1 287 ? 27.506 -4.778 -14.271 1.00 76.94 287 SER A CA 1
ATOM 2276 C C . SER A 1 287 ? 27.132 -4.209 -12.905 1.00 76.94 287 SER A C 1
ATOM 2278 O O . SER A 1 287 ? 25.988 -3.796 -12.690 1.00 76.94 287 SER A O 1
ATOM 2280 N N . TRP A 1 288 ? 28.092 -4.149 -11.981 1.00 71.50 288 TRP A N 1
ATOM 2281 C CA . TRP A 1 288 ? 27.931 -3.373 -10.750 1.00 71.50 288 TRP A CA 1
ATOM 2282 C C . TRP A 1 288 ? 27.880 -1.878 -11.070 1.00 71.50 288 TRP A C 1
ATOM 2284 O O . TRP A 1 288 ? 28.492 -1.407 -12.033 1.00 71.50 288 TRP A O 1
ATOM 2294 N N . LEU A 1 289 ? 27.147 -1.132 -10.245 1.00 57.16 289 LEU A N 1
ATOM 2295 C CA . LEU A 1 289 ? 27.107 0.324 -10.310 1.00 57.16 289 LEU A CA 1
ATOM 2296 C C . LEU A 1 289 ? 28.268 0.922 -9.494 1.00 57.16 289 LEU A C 1
ATOM 2298 O O . LEU A 1 289 ? 28.362 0.646 -8.295 1.00 57.16 289 LEU A O 1
ATOM 2302 N N . PRO A 1 290 ? 29.126 1.773 -10.083 1.00 48.56 290 PRO A N 1
ATOM 2303 C CA . PRO A 1 290 ? 30.190 2.432 -9.333 1.00 48.56 290 PRO A CA 1
ATOM 2304 C C . PRO A 1 290 ? 29.607 3.420 -8.303 1.00 48.56 290 PRO A C 1
ATOM 2306 O O . PRO A 1 290 ? 28.711 4.205 -8.611 1.00 48.56 290 PRO A O 1
ATOM 2309 N N . GLY A 1 291 ? 30.111 3.372 -7.062 1.00 47.09 291 GLY A N 1
ATOM 2310 C CA . GLY A 1 291 ? 29.684 4.242 -5.951 1.00 47.09 291 GLY A CA 1
ATOM 2311 C C . GLY A 1 291 ? 28.669 3.631 -4.973 1.00 47.09 291 GLY A C 1
ATOM 2312 O O . GLY A 1 291 ? 28.297 4.284 -3.998 1.00 47.09 291 GLY A O 1
ATOM 2313 N N . VAL A 1 292 ? 28.245 2.382 -5.187 1.00 42.97 292 VAL A N 1
ATOM 2314 C CA . VAL A 1 292 ? 27.438 1.619 -4.226 1.00 42.97 292 VAL A CA 1
ATOM 2315 C C . VAL A 1 292 ? 28.343 0.564 -3.586 1.00 42.97 292 VAL A C 1
ATOM 2317 O O . VAL A 1 292 ? 28.737 -0.386 -4.250 1.00 42.97 292 VAL A O 1
ATOM 2320 N N . ASN A 1 293 ? 28.661 0.695 -2.292 1.00 40.47 293 ASN A N 1
ATOM 2321 C CA . ASN A 1 293 ? 29.470 -0.279 -1.525 1.00 40.47 293 ASN A CA 1
ATOM 2322 C C . ASN A 1 293 ? 28.738 -1.618 -1.272 1.00 40.47 293 ASN A C 1
ATOM 2324 O O . ASN A 1 293 ? 28.993 -2.292 -0.278 1.00 40.47 293 ASN A O 1
ATOM 2328 N N . ASN A 1 294 ? 27.791 -1.991 -2.133 1.00 43.47 294 ASN A N 1
ATOM 2329 C CA . ASN A 1 294 ? 27.038 -3.227 -2.024 1.00 43.47 294 ASN A CA 1
ATOM 2330 C C . ASN A 1 294 ? 27.146 -4.014 -3.347 1.00 43.47 294 ASN A C 1
ATOM 2332 O O . ASN A 1 294 ? 26.404 -3.713 -4.285 1.00 43.47 294 ASN A O 1
ATOM 2336 N N . PRO A 1 295 ? 28.056 -5.004 -3.443 1.00 44.62 295 PRO A N 1
ATOM 2337 C CA . PRO A 1 295 ? 28.263 -5.814 -4.650 1.00 44.62 295 PRO A CA 1
ATOM 2338 C C . PRO A 1 295 ? 27.056 -6.695 -5.024 1.00 44.62 295 PRO A C 1
ATOM 2340 O O . PRO A 1 295 ? 27.084 -7.370 -6.048 1.00 44.62 295 PRO A O 1
ATOM 2343 N N . SER A 1 296 ? 25.981 -6.685 -4.229 1.00 50.03 296 SER A N 1
ATOM 2344 C CA . SER A 1 296 ? 24.790 -7.517 -4.425 1.00 50.03 296 SER A CA 1
ATOM 2345 C C . SER A 1 296 ? 23.763 -6.973 -5.428 1.00 50.03 296 SER A C 1
ATOM 2347 O O . SER A 1 296 ? 22.777 -7.658 -5.682 1.00 50.03 296 SER A O 1
ATOM 2349 N N . ILE A 1 297 ? 23.933 -5.763 -5.983 1.00 62.12 297 ILE A N 1
ATOM 2350 C CA . ILE A 1 297 ? 22.958 -5.167 -6.920 1.00 62.12 297 ILE A CA 1
ATOM 2351 C C . ILE A 1 297 ? 23.612 -4.939 -8.280 1.00 62.12 297 ILE A C 1
ATOM 2353 O O . ILE A 1 297 ? 24.190 -3.888 -8.563 1.00 62.12 297 ILE A O 1
ATOM 2357 N N . LEU A 1 298 ? 23.493 -5.947 -9.132 1.00 73.62 298 LEU A N 1
ATOM 2358 C CA . LEU A 1 298 ? 23.866 -5.866 -10.534 1.00 73.62 298 LEU A CA 1
ATOM 2359 C C . LEU A 1 298 ? 22.759 -5.172 -11.345 1.00 73.62 298 LEU A C 1
ATOM 2361 O O . LEU A 1 298 ? 21.589 -5.193 -10.962 1.00 73.62 298 LEU A O 1
ATOM 2365 N N . LYS A 1 299 ? 23.119 -4.525 -12.459 1.00 79.94 299 LYS A N 1
ATOM 2366 C CA . LYS A 1 299 ? 22.156 -3.980 -13.431 1.00 79.94 299 LYS A CA 1
ATOM 2367 C C . LYS A 1 299 ? 22.606 -4.241 -14.858 1.00 79.94 299 LYS A C 1
ATOM 2369 O O . LYS A 1 299 ? 23.786 -4.124 -15.172 1.00 79.94 299 LYS A O 1
ATOM 2374 N N . THR A 1 300 ? 21.652 -4.553 -15.726 1.00 88.75 300 THR A N 1
ATOM 2375 C CA . THR A 1 300 ? 21.871 -4.622 -17.176 1.00 88.75 300 THR A CA 1
ATOM 2376 C C . THR A 1 300 ? 22.059 -3.220 -17.773 1.00 88.75 300 THR A C 1
ATOM 2378 O O . THR A 1 300 ? 21.541 -2.243 -17.215 1.00 88.75 300 THR A O 1
ATOM 2381 N N . PRO A 1 301 ? 22.718 -3.098 -18.942 1.00 91.25 301 PRO A N 1
ATOM 2382 C CA . PRO A 1 301 ? 22.815 -1.842 -19.685 1.00 91.25 301 PRO A CA 1
ATOM 2383 C C . PRO A 1 301 ? 21.452 -1.157 -19.874 1.00 91.25 301 PRO A C 1
ATOM 2385 O O . PRO A 1 301 ? 21.321 0.052 -19.670 1.00 91.25 301 PRO A O 1
ATOM 2388 N N . LEU A 1 302 ? 20.410 -1.941 -20.183 1.00 92.44 302 LEU A N 1
ATOM 2389 C CA . LEU A 1 302 ? 19.045 -1.446 -20.374 1.00 92.44 302 LEU A CA 1
ATOM 2390 C C . LEU A 1 302 ? 18.467 -0.831 -19.091 1.00 92.44 302 LEU A C 1
ATOM 2392 O O . LEU A 1 302 ? 17.880 0.247 -19.133 1.00 92.44 302 LEU A O 1
ATOM 2396 N N . GLN A 1 303 ? 18.669 -1.460 -17.934 1.00 87.50 303 GLN A N 1
ATOM 2397 C CA . GLN A 1 303 ? 18.208 -0.910 -16.655 1.00 87.50 303 GLN A CA 1
ATOM 2398 C C . GLN A 1 303 ? 18.916 0.388 -16.278 1.00 87.50 303 GLN A C 1
ATOM 2400 O O . GLN A 1 303 ? 18.280 1.295 -15.739 1.00 87.50 303 GLN A O 1
ATOM 2405 N N . ILE A 1 304 ? 20.218 0.489 -16.559 1.00 87.38 304 ILE A N 1
ATOM 2406 C CA . ILE A 1 304 ? 20.981 1.721 -16.332 1.00 87.38 304 ILE A CA 1
ATOM 2407 C C . ILE A 1 304 ? 20.423 2.837 -17.224 1.00 87.38 304 ILE A C 1
ATOM 2409 O O . ILE A 1 304 ? 20.162 3.936 -16.734 1.00 87.38 304 ILE A O 1
ATOM 2413 N N . ALA A 1 305 ? 20.163 2.551 -18.504 1.00 92.00 305 ALA A N 1
ATOM 2414 C CA . ALA A 1 305 ? 19.555 3.505 -19.430 1.00 92.00 305 ALA A CA 1
ATOM 2415 C C . ALA A 1 305 ? 18.175 3.996 -18.947 1.00 92.00 305 ALA A C 1
ATOM 2417 O O . ALA A 1 305 ? 17.933 5.204 -18.909 1.00 92.00 305 ALA A O 1
ATOM 2418 N N . ILE A 1 306 ? 17.307 3.081 -18.495 1.00 90.69 306 ILE A N 1
ATOM 2419 C CA . ILE A 1 306 ? 15.982 3.406 -17.934 1.00 90.69 306 ILE A CA 1
ATOM 2420 C C . ILE A 1 306 ? 16.108 4.263 -16.672 1.00 90.69 306 ILE A C 1
ATOM 2422 O O . ILE A 1 306 ? 15.381 5.242 -16.517 1.00 90.69 306 ILE A O 1
ATOM 2426 N N . GLN A 1 307 ? 17.037 3.929 -15.773 1.00 85.69 307 GLN A N 1
ATOM 2427 C CA . GLN A 1 307 ? 17.261 4.698 -14.550 1.00 85.69 307 GLN A CA 1
ATOM 2428 C C . GLN A 1 307 ? 17.746 6.122 -14.845 1.00 85.69 307 GLN A C 1
ATOM 2430 O O . GLN A 1 307 ? 17.377 7.053 -14.131 1.00 85.69 307 GLN A O 1
ATOM 2435 N N . LYS A 1 308 ? 18.565 6.298 -15.886 1.00 85.00 308 LYS A N 1
ATOM 2436 C CA . LYS A 1 308 ? 19.015 7.623 -16.326 1.00 85.00 308 LYS A CA 1
ATOM 2437 C C . LYS A 1 308 ? 17.932 8.411 -17.064 1.00 85.00 308 LYS A C 1
ATOM 2439 O O . LYS A 1 308 ? 18.054 9.629 -17.145 1.00 85.00 308 LYS A O 1
ATOM 2444 N N . GLY A 1 309 ? 16.901 7.739 -17.580 1.00 87.69 309 GLY A N 1
ATOM 2445 C CA . GLY A 1 309 ? 15.815 8.366 -18.330 1.00 87.69 309 GLY A CA 1
ATOM 2446 C C . GLY A 1 309 ? 16.256 8.934 -19.682 1.00 87.69 309 GLY A C 1
ATOM 2447 O O . GLY A 1 309 ? 15.714 9.945 -20.113 1.00 87.69 309 GLY A O 1
ATOM 2448 N N . ASP A 1 310 ? 17.265 8.335 -20.326 1.00 88.62 310 ASP A N 1
ATOM 2449 C CA . ASP A 1 310 ? 17.718 8.748 -21.662 1.00 88.62 310 ASP A CA 1
ATOM 2450 C C . ASP A 1 310 ? 17.189 7.774 -22.722 1.00 88.62 310 ASP A C 1
ATOM 2452 O O . ASP A 1 310 ? 17.750 6.696 -22.946 1.00 88.62 310 ASP A O 1
ATOM 2456 N N . ASP A 1 311 ? 16.109 8.185 -23.386 1.00 90.62 311 ASP A N 1
ATOM 2457 C CA . ASP A 1 311 ? 15.400 7.396 -24.398 1.00 90.62 311 ASP A CA 1
ATOM 2458 C C . ASP A 1 311 ? 16.316 6.935 -25.539 1.00 90.62 311 ASP A C 1
ATOM 2460 O O . ASP A 1 311 ? 16.137 5.846 -26.077 1.00 90.62 311 ASP A O 1
ATOM 2464 N N . ARG A 1 312 ? 17.368 7.702 -25.861 1.00 94.12 312 ARG A N 1
ATOM 2465 C CA . ARG A 1 312 ? 18.303 7.347 -26.940 1.00 94.12 312 ARG A CA 1
ATOM 2466 C C . ARG A 1 312 ? 19.088 6.084 -26.608 1.00 94.12 312 ARG A C 1
ATOM 2468 O O . ARG A 1 312 ? 19.380 5.302 -27.510 1.00 94.12 312 ARG A O 1
ATOM 2475 N N . PHE A 1 313 ? 19.445 5.888 -25.337 1.00 94.81 313 PHE A N 1
ATOM 2476 C CA . PHE A 1 313 ? 20.090 4.651 -24.899 1.00 94.81 313 PHE A CA 1
ATOM 2477 C C . PHE A 1 313 ? 19.099 3.497 -24.867 1.00 94.81 313 PHE A C 1
ATOM 2479 O O . PHE A 1 313 ? 19.442 2.407 -25.314 1.00 94.81 313 PHE A O 1
ATOM 2486 N N . ILE A 1 314 ? 17.880 3.736 -24.379 1.00 94.94 314 ILE A N 1
ATOM 2487 C CA . ILE A 1 314 ? 16.831 2.715 -24.300 1.00 94.94 314 ILE A CA 1
ATOM 2488 C C . ILE A 1 314 ? 16.525 2.173 -25.703 1.00 94.94 314 ILE A C 1
ATOM 2490 O O . ILE A 1 314 ? 16.612 0.966 -25.927 1.00 94.94 314 ILE A O 1
ATOM 2494 N N . ASP A 1 315 ? 16.259 3.060 -26.664 1.00 94.50 315 ASP A N 1
ATOM 2495 C CA . ASP A 1 315 ? 15.967 2.691 -28.049 1.00 94.50 315 ASP A CA 1
ATOM 2496 C C . ASP A 1 315 ? 17.147 1.974 -28.710 1.00 94.50 315 ASP A C 1
ATOM 2498 O O . ASP A 1 315 ? 16.963 0.936 -29.347 1.00 94.50 315 ASP A O 1
ATOM 2502 N N . LEU A 1 316 ? 18.370 2.495 -28.546 1.00 96.38 316 LEU A N 1
ATOM 2503 C CA . LEU A 1 316 ? 19.569 1.887 -29.122 1.00 96.38 316 LEU A CA 1
ATOM 2504 C C . LEU A 1 316 ? 19.786 0.466 -28.593 1.00 96.38 316 LEU A C 1
ATOM 2506 O O . LEU A 1 316 ? 20.017 -0.445 -29.384 1.00 96.38 316 LEU A O 1
ATOM 2510 N N . LEU A 1 317 ? 19.688 0.267 -27.278 1.00 96.19 317 LEU A N 1
ATOM 2511 C CA . LEU A 1 317 ? 19.887 -1.036 -26.647 1.00 96.19 317 LEU A CA 1
ATOM 2512 C C . LEU A 1 317 ? 18.808 -2.033 -27.080 1.00 96.19 317 LEU A C 1
ATOM 2514 O O . LEU A 1 317 ? 19.138 -3.141 -27.499 1.00 96.19 317 LEU A O 1
ATOM 2518 N N . LEU A 1 318 ? 17.533 -1.633 -27.063 1.00 94.75 318 LEU A N 1
ATOM 2519 C CA . LEU A 1 318 ? 16.428 -2.490 -27.505 1.00 94.75 318 LEU A CA 1
ATOM 2520 C C . LEU A 1 318 ? 16.530 -2.844 -28.996 1.00 94.75 318 LEU A C 1
ATOM 2522 O O . LEU A 1 318 ? 16.211 -3.964 -29.385 1.00 94.75 318 LEU A O 1
ATOM 2526 N N . ASN A 1 319 ? 16.981 -1.917 -29.847 1.00 94.81 319 ASN A N 1
ATOM 2527 C CA . ASN A 1 319 ? 17.238 -2.187 -31.269 1.00 94.81 319 ASN A CA 1
ATOM 2528 C C . ASN A 1 319 ? 18.461 -3.082 -31.497 1.00 94.81 319 ASN A C 1
ATOM 2530 O O . ASN A 1 319 ? 18.538 -3.749 -32.523 1.00 94.81 319 ASN A O 1
ATOM 2534 N N . SER A 1 320 ? 19.384 -3.121 -30.537 1.00 95.69 320 SER A N 1
ATOM 2535 C CA . SER A 1 320 ? 20.606 -3.931 -30.586 1.00 95.69 320 SER A CA 1
ATOM 2536 C C . SER A 1 320 ? 20.448 -5.302 -29.914 1.00 95.69 320 SER A C 1
ATOM 2538 O O . SER A 1 320 ? 21.438 -5.994 -29.703 1.00 95.69 320 SER A O 1
ATOM 2540 N N . GLY A 1 321 ? 19.218 -5.709 -29.573 1.00 93.56 321 GLY A N 1
ATOM 2541 C CA . GLY A 1 321 ? 18.926 -7.034 -29.015 1.00 93.56 321 GLY A CA 1
ATOM 2542 C C . GLY A 1 321 ? 18.976 -7.127 -27.487 1.00 93.56 321 GLY A C 1
ATOM 2543 O O . GLY A 1 321 ? 19.108 -8.231 -26.955 1.00 93.56 321 GLY A O 1
ATOM 2544 N N . ALA A 1 322 ? 18.877 -6.004 -26.766 1.00 93.88 322 ALA A N 1
ATOM 2545 C CA . ALA A 1 322 ? 18.692 -6.053 -25.319 1.00 93.88 322 ALA A CA 1
ATOM 2546 C C . ALA A 1 322 ? 17.363 -6.752 -24.988 1.00 93.88 322 ALA A C 1
ATOM 2548 O O . ALA A 1 322 ? 16.303 -6.335 -25.460 1.00 93.88 322 ALA A O 1
ATOM 2549 N N . ASP A 1 323 ? 17.422 -7.812 -24.184 1.00 89.94 323 ASP A N 1
ATOM 2550 C CA . ASP A 1 323 ? 16.252 -8.568 -23.753 1.00 89.94 323 ASP A CA 1
ATOM 2551 C C . ASP A 1 323 ? 15.623 -7.866 -22.536 1.00 89.94 323 ASP A C 1
ATOM 2553 O O . ASP A 1 323 ? 16.229 -7.827 -21.460 1.00 89.94 323 ASP A O 1
ATOM 2557 N N . PRO A 1 324 ? 14.396 -7.321 -22.653 1.00 88.88 324 PRO A N 1
ATOM 2558 C CA . PRO A 1 324 ? 13.724 -6.664 -21.534 1.00 88.88 324 PRO A CA 1
ATOM 2559 C C . PRO A 1 324 ? 13.379 -7.630 -20.388 1.00 88.88 324 PRO A C 1
ATOM 2561 O O . PRO A 1 324 ? 13.061 -7.183 -19.285 1.00 88.88 324 PRO A O 1
ATOM 2564 N N . ASN A 1 325 ? 13.440 -8.941 -20.638 1.00 85.88 325 ASN A N 1
ATOM 2565 C CA . ASN A 1 325 ? 13.246 -9.998 -19.655 1.00 85.88 325 ASN A CA 1
ATOM 2566 C C . ASN A 1 325 ? 14.555 -10.590 -19.136 1.00 85.88 325 ASN A C 1
ATOM 2568 O O . ASN A 1 325 ? 14.484 -11.565 -18.376 1.00 85.88 325 ASN A O 1
ATOM 2572 N N . TYR A 1 326 ? 15.716 -10.062 -19.534 1.00 83.19 326 TYR A N 1
ATOM 2573 C CA . TYR A 1 326 ? 16.993 -10.624 -19.120 1.00 83.19 326 TYR A CA 1
ATOM 2574 C C . TYR A 1 326 ? 17.080 -10.667 -17.593 1.00 83.19 326 TYR A C 1
ATOM 2576 O O . TYR A 1 326 ? 16.861 -9.673 -16.899 1.00 83.19 326 TYR A O 1
ATOM 2584 N N . TRP A 1 327 ? 17.379 -11.851 -17.075 1.00 68.00 327 TRP A N 1
ATOM 2585 C CA . TRP A 1 327 ? 17.580 -12.102 -15.658 1.00 68.00 327 TRP A CA 1
ATOM 2586 C C . TRP A 1 327 ? 18.548 -13.270 -15.521 1.00 68.00 327 TRP A C 1
ATOM 2588 O O . TRP A 1 327 ? 18.504 -14.213 -16.313 1.00 68.00 327 TRP A O 1
ATOM 2598 N N . GLU A 1 328 ? 19.394 -13.218 -14.505 1.00 60.53 328 GLU A N 1
ATOM 2599 C CA . GLU A 1 328 ? 20.234 -14.342 -14.122 1.00 60.53 328 GLU A CA 1
ATOM 2600 C C . GLU A 1 328 ? 19.774 -14.781 -12.732 1.00 60.53 328 GLU A C 1
ATOM 2602 O O . GLU A 1 328 ? 19.678 -13.960 -11.815 1.00 60.53 328 GLU A O 1
ATOM 2607 N N . GLU A 1 329 ? 19.405 -16.057 -12.595 1.00 50.91 329 GLU A N 1
ATOM 2608 C CA . GLU A 1 329 ? 18.744 -16.618 -11.404 1.00 50.91 329 GLU A CA 1
ATOM 2609 C C . GLU A 1 329 ? 19.575 -16.454 -10.125 1.00 50.91 329 GLU A C 1
ATOM 2611 O O . GLU A 1 329 ? 19.042 -16.326 -9.024 1.00 50.91 329 GLU A O 1
ATOM 2616 N N . THR A 1 330 ? 20.888 -16.334 -10.292 1.00 48.31 330 THR A N 1
ATOM 2617 C CA . THR A 1 330 ? 21.884 -16.107 -9.247 1.00 48.31 330 THR A CA 1
ATOM 2618 C C . THR A 1 330 ? 22.025 -14.637 -8.822 1.00 48.31 330 THR A C 1
ATOM 2620 O O . THR A 1 330 ? 22.599 -14.376 -7.767 1.00 48.31 330 THR A O 1
ATOM 2623 N N . MET A 1 331 ? 21.507 -13.664 -9.591 1.00 52.25 331 MET A N 1
ATOM 2624 C CA . MET A 1 331 ? 21.922 -12.249 -9.503 1.00 52.25 331 MET A CA 1
ATOM 2625 C C . MET A 1 331 ? 20.886 -11.256 -8.947 1.00 52.25 331 MET A C 1
ATOM 2627 O O . MET A 1 331 ? 21.132 -10.053 -8.978 1.00 52.25 331 MET A O 1
ATOM 2631 N N . GLN A 1 332 ? 19.744 -11.708 -8.413 1.00 56.69 332 GLN A N 1
ATOM 2632 C CA . GLN A 1 332 ? 18.746 -10.850 -7.729 1.00 56.69 332 GLN A CA 1
ATOM 2633 C C . GLN A 1 332 ? 18.359 -9.555 -8.492 1.00 56.69 332 GLN A C 1
ATOM 2635 O O . GLN A 1 332 ? 18.051 -8.525 -7.886 1.00 56.69 332 GLN A O 1
ATOM 2640 N N . LEU A 1 333 ? 18.358 -9.594 -9.828 1.00 53.16 333 LEU A N 1
ATOM 2641 C CA . LEU A 1 333 ? 18.093 -8.427 -10.669 1.00 53.16 333 LEU A CA 1
ATOM 2642 C C . LEU A 1 333 ? 16.622 -7.986 -10.552 1.00 53.16 333 LEU A C 1
ATOM 2644 O O . LEU A 1 333 ? 15.694 -8.791 -10.660 1.00 53.16 333 LEU A O 1
ATOM 2648 N N . GLU A 1 334 ? 16.384 -6.687 -10.358 1.00 64.31 334 GLU A N 1
ATOM 2649 C CA . GLU A 1 334 ? 15.069 -6.094 -10.635 1.00 64.31 334 GLU A CA 1
ATOM 2650 C C . GLU A 1 334 ? 14.789 -6.181 -12.151 1.00 64.31 334 GLU A C 1
ATOM 2652 O O . GLU A 1 334 ? 15.726 -6.193 -12.937 1.00 64.31 334 GLU A O 1
ATOM 2657 N N . SER A 1 335 ? 13.540 -6.284 -12.612 1.00 77.56 335 SER A N 1
ATOM 2658 C CA . SER A 1 335 ? 13.261 -6.275 -14.064 1.00 77.56 335 SER A CA 1
ATOM 2659 C C . SER A 1 335 ? 13.387 -4.860 -14.635 1.00 77.56 335 SER A C 1
ATOM 2661 O O . SER A 1 335 ? 13.012 -3.897 -13.965 1.00 77.56 335 SER A O 1
ATOM 2663 N N . ALA A 1 336 ? 13.829 -4.727 -15.891 1.00 86.81 336 ALA A N 1
ATOM 2664 C CA . ALA A 1 336 ? 13.780 -3.463 -16.635 1.00 86.81 336 ALA A CA 1
ATOM 2665 C C . ALA A 1 336 ? 12.366 -2.854 -16.630 1.00 86.81 336 ALA A C 1
ATOM 2667 O O . ALA A 1 336 ? 12.204 -1.649 -16.420 1.00 86.81 336 ALA A O 1
ATOM 2668 N N . LEU A 1 337 ? 11.340 -3.703 -16.762 1.00 88.50 337 LEU A N 1
ATOM 2669 C CA . LEU A 1 337 ? 9.942 -3.294 -16.662 1.00 88.50 337 LEU A CA 1
ATOM 2670 C C . LEU A 1 337 ? 9.612 -2.762 -15.263 1.00 88.50 337 LEU A C 1
ATOM 2672 O O . LEU A 1 337 ? 9.025 -1.693 -15.156 1.00 88.50 337 LEU A O 1
ATOM 2676 N N . ASN A 1 338 ? 10.042 -3.439 -14.192 1.00 84.00 338 ASN A N 1
ATOM 2677 C CA . ASN A 1 338 ? 9.823 -2.954 -12.824 1.00 84.00 338 ASN A CA 1
ATOM 2678 C C . ASN A 1 338 ? 10.513 -1.610 -12.566 1.00 84.00 338 ASN A C 1
ATOM 2680 O O . ASN A 1 338 ? 9.924 -0.753 -11.917 1.00 84.00 338 ASN A O 1
ATOM 2684 N N . THR A 1 339 ? 11.723 -1.395 -13.092 1.00 84.38 339 THR A N 1
ATOM 2685 C CA . THR A 1 339 ? 12.400 -0.097 -12.976 1.00 84.38 339 THR A CA 1
ATOM 2686 C C . THR A 1 339 ? 11.605 1.005 -13.686 1.00 84.38 339 THR A C 1
ATOM 2688 O O . THR A 1 339 ? 11.382 2.067 -13.108 1.00 84.38 339 THR A O 1
ATOM 2691 N N . ALA A 1 340 ? 11.126 0.760 -14.911 1.00 90.12 340 ALA A N 1
ATOM 2692 C CA . ALA A 1 340 ? 10.327 1.734 -15.662 1.00 90.12 340 ALA A CA 1
ATOM 2693 C C . ALA A 1 340 ? 8.983 2.048 -14.980 1.00 90.12 340 ALA A C 1
ATOM 2695 O O . ALA A 1 340 ? 8.579 3.208 -14.885 1.00 90.12 340 ALA A O 1
ATOM 2696 N N . VAL A 1 341 ? 8.328 1.007 -14.469 1.00 89.12 341 VAL A N 1
ATOM 2697 C CA . VAL A 1 341 ? 7.062 1.069 -13.740 1.00 89.12 341 VAL A CA 1
ATOM 2698 C C . VAL A 1 341 ? 7.217 1.830 -12.412 1.00 89.12 341 VAL A C 1
ATOM 2700 O O . VAL A 1 341 ? 6.445 2.748 -12.141 1.00 89.12 341 VAL A O 1
ATOM 2703 N N . SER A 1 342 ? 8.250 1.530 -11.618 1.00 84.06 342 SER A N 1
ATOM 2704 C CA . SER A 1 342 ? 8.556 2.244 -10.366 1.00 84.06 342 SER A CA 1
ATOM 2705 C C . SER A 1 342 ? 8.854 3.727 -10.603 1.00 84.06 342 SER A C 1
ATOM 2707 O O . SER A 1 342 ? 8.497 4.573 -9.785 1.00 84.06 342 SER A O 1
ATOM 2709 N N . ASN A 1 343 ? 9.457 4.056 -11.748 1.00 85.94 343 ASN A N 1
ATOM 2710 C CA . ASN A 1 343 ? 9.712 5.433 -12.170 1.00 85.94 343 ASN A CA 1
ATOM 2711 C C . ASN A 1 343 ? 8.465 6.145 -12.731 1.00 85.94 343 ASN A C 1
ATOM 2713 O O . ASN A 1 343 ? 8.574 7.303 -13.130 1.00 85.94 343 ASN A O 1
ATOM 2717 N N . GLN A 1 344 ? 7.306 5.475 -12.792 1.00 89.81 344 GLN A N 1
ATOM 2718 C CA . GLN A 1 344 ? 6.064 5.985 -13.390 1.00 89.81 344 GLN A CA 1
ATOM 2719 C C . GLN A 1 344 ? 6.266 6.504 -14.830 1.00 89.81 344 GLN A C 1
ATOM 2721 O O . GLN A 1 344 ? 5.624 7.458 -15.266 1.00 89.81 344 GLN A O 1
ATOM 2726 N N . ASN A 1 345 ? 7.176 5.883 -15.592 1.00 90.75 345 ASN A N 1
ATOM 2727 C CA . ASN A 1 345 ? 7.476 6.287 -16.965 1.00 90.75 345 ASN A CA 1
ATOM 2728 C C . ASN A 1 345 ? 6.646 5.472 -17.964 1.00 90.75 345 ASN A C 1
ATOM 2730 O O . ASN A 1 345 ? 7.116 4.479 -18.527 1.00 90.75 345 ASN A O 1
ATOM 2734 N N . ARG A 1 346 ? 5.408 5.916 -18.207 1.00 93.88 346 ARG A N 1
ATOM 2735 C CA . ARG A 1 346 ? 4.450 5.244 -19.100 1.00 93.88 346 ARG A CA 1
ATOM 2736 C C . ARG A 1 346 ? 5.005 4.938 -20.490 1.00 93.88 346 ARG A C 1
ATOM 2738 O O . ARG A 1 346 ? 4.786 3.845 -20.995 1.00 93.88 346 ARG A O 1
ATOM 2745 N N . ARG A 1 347 ? 5.745 5.873 -21.092 1.00 94.12 347 ARG A N 1
ATOM 2746 C CA . ARG A 1 347 ? 6.304 5.723 -22.447 1.00 94.12 347 ARG A CA 1
ATOM 2747 C C . ARG A 1 347 ? 7.284 4.555 -22.529 1.00 94.12 347 ARG A C 1
ATOM 2749 O O . ARG A 1 347 ? 7.230 3.772 -23.475 1.00 94.12 347 ARG A O 1
ATOM 2756 N N . VAL A 1 348 ? 8.171 4.439 -21.540 1.00 93.62 348 VAL A N 1
ATOM 2757 C CA . VAL A 1 348 ? 9.147 3.343 -21.470 1.00 93.62 348 VAL A CA 1
ATOM 2758 C C . VAL A 1 348 ? 8.455 2.029 -21.114 1.00 93.62 348 VAL A C 1
ATOM 2760 O O . VAL A 1 348 ? 8.797 1.000 -21.687 1.00 93.62 348 VAL A O 1
ATOM 2763 N N . VAL A 1 349 ? 7.452 2.049 -20.230 1.00 94.56 349 VAL A N 1
ATOM 2764 C CA . VAL A 1 349 ? 6.631 0.863 -19.932 1.00 94.56 349 VAL A CA 1
ATOM 2765 C C . VAL A 1 349 ? 5.965 0.325 -21.199 1.00 94.56 349 VAL A C 1
ATOM 2767 O O . VAL A 1 349 ? 6.112 -0.855 -21.506 1.00 94.56 349 VAL A O 1
ATOM 2770 N N . GLU A 1 350 ? 5.291 1.187 -21.961 1.00 95.19 350 GLU A N 1
ATOM 2771 C CA . GLU A 1 350 ? 4.650 0.837 -23.231 1.00 95.19 350 GLU A CA 1
ATOM 2772 C C . GLU A 1 350 ? 5.660 0.257 -24.230 1.00 95.19 350 GLU A C 1
ATOM 2774 O O . GLU A 1 350 ? 5.425 -0.801 -24.813 1.00 95.19 350 GLU A O 1
ATOM 2779 N N . LEU A 1 351 ? 6.825 0.898 -24.373 1.00 94.50 351 LEU A N 1
ATOM 2780 C CA . LEU A 1 351 ? 7.897 0.421 -25.245 1.00 94.50 351 LEU A CA 1
ATOM 2781 C C . LEU A 1 351 ? 8.399 -0.972 -24.835 1.00 94.50 351 LEU A C 1
ATOM 2783 O O . LEU A 1 351 ? 8.547 -1.844 -25.690 1.00 94.50 351 LEU A O 1
ATOM 2787 N N . LEU A 1 352 ? 8.652 -1.202 -23.545 1.00 93.94 352 LEU A N 1
ATOM 2788 C CA . LEU A 1 352 ? 9.133 -2.492 -23.045 1.00 93.94 352 LEU A CA 1
ATOM 2789 C C . LEU A 1 352 ? 8.091 -3.597 -23.248 1.00 93.94 352 LEU A C 1
ATOM 2791 O O . LEU A 1 352 ? 8.441 -4.684 -23.708 1.00 93.94 352 LEU A O 1
ATOM 2795 N N . LEU A 1 353 ? 6.817 -3.320 -22.959 1.00 93.94 353 LEU A N 1
ATOM 2796 C CA . LEU A 1 353 ? 5.718 -4.262 -23.190 1.00 93.94 353 LEU A CA 1
ATOM 2797 C C . LEU A 1 353 ? 5.566 -4.596 -24.681 1.00 93.94 353 LEU A C 1
ATOM 2799 O O . LEU A 1 353 ? 5.439 -5.769 -25.033 1.00 93.94 353 LEU A O 1
ATOM 2803 N N . PHE A 1 354 ? 5.675 -3.599 -25.566 1.00 93.25 354 PHE A N 1
ATOM 2804 C CA . PHE A 1 354 ? 5.682 -3.802 -27.018 1.00 93.25 354 PHE A CA 1
ATOM 2805 C C . PHE A 1 354 ? 6.858 -4.676 -27.486 1.00 93.25 354 PHE A C 1
ATOM 2807 O O . PHE A 1 354 ? 6.712 -5.475 -28.408 1.00 93.25 354 PHE A O 1
ATOM 2814 N N . ARG A 1 355 ? 8.019 -4.580 -26.823 1.00 92.88 355 ARG A N 1
ATOM 2815 C CA . ARG A 1 355 ? 9.199 -5.431 -27.072 1.00 92.88 355 ARG A CA 1
ATOM 2816 C C . ARG A 1 355 ? 9.137 -6.803 -26.385 1.00 92.88 355 ARG A C 1
ATOM 2818 O O . ARG A 1 355 ? 10.122 -7.533 -26.415 1.00 92.88 355 ARG A O 1
ATOM 2825 N N . GLY A 1 356 ? 8.001 -7.175 -25.795 1.00 91.00 356 GLY A N 1
ATOM 2826 C CA . GLY A 1 356 ? 7.784 -8.501 -25.214 1.00 91.00 356 GLY A CA 1
ATOM 2827 C C . GLY A 1 356 ? 8.208 -8.643 -23.751 1.00 91.00 356 GLY A C 1
ATOM 2828 O O . GLY A 1 356 ? 8.399 -9.768 -23.287 1.00 91.00 356 GLY A O 1
ATOM 2829 N N . ALA A 1 357 ? 8.359 -7.543 -23.004 1.00 91.06 357 ALA A N 1
ATOM 2830 C CA . ALA A 1 357 ? 8.545 -7.615 -21.556 1.00 91.06 357 ALA A CA 1
ATOM 2831 C C . ALA A 1 357 ? 7.367 -8.349 -20.889 1.00 91.06 357 ALA A C 1
ATOM 2833 O O . ALA A 1 357 ? 6.203 -8.058 -21.157 1.00 91.06 357 ALA A O 1
ATOM 2834 N N . ASN A 1 358 ? 7.670 -9.296 -20.003 1.00 86.81 358 ASN A N 1
ATOM 2835 C CA . ASN A 1 358 ? 6.692 -10.113 -19.301 1.00 86.81 358 ASN A CA 1
ATOM 2836 C C . ASN A 1 358 ? 6.323 -9.460 -17.953 1.00 86.81 358 ASN A C 1
ATOM 2838 O O . ASN A 1 358 ? 7.141 -9.492 -17.025 1.00 86.81 358 ASN A O 1
ATOM 2842 N N . PRO A 1 359 ? 5.091 -8.940 -17.791 1.00 87.19 359 PRO A N 1
ATOM 2843 C CA . PRO A 1 359 ? 4.664 -8.272 -16.558 1.00 87.19 359 PRO A CA 1
ATOM 2844 C C . PRO A 1 359 ? 4.557 -9.209 -15.340 1.00 87.19 359 PRO A C 1
ATOM 2846 O O . PRO A 1 359 ? 4.545 -8.752 -14.194 1.00 87.19 359 PRO A O 1
ATOM 2849 N N . ASN A 1 360 ? 4.525 -10.526 -15.561 1.00 82.12 360 ASN A N 1
ATOM 2850 C CA . ASN A 1 360 ? 4.344 -11.528 -14.505 1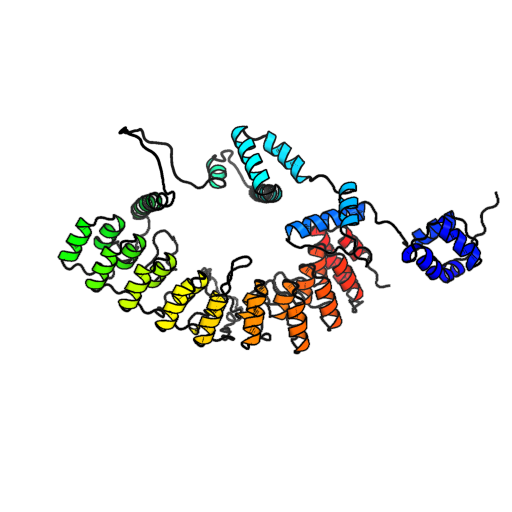.00 82.12 360 ASN A CA 1
ATOM 2851 C C . ASN A 1 360 ? 5.658 -12.050 -13.936 1.00 82.12 360 ASN A C 1
ATOM 2853 O O . ASN A 1 360 ? 5.669 -12.645 -12.860 1.00 82.12 360 ASN A O 1
ATOM 2857 N N . LYS A 1 361 ? 6.779 -11.797 -14.616 1.00 74.12 361 LYS A N 1
ATOM 2858 C CA . LYS A 1 361 ? 8.090 -12.300 -14.198 1.00 74.12 361 LYS A CA 1
ATOM 2859 C C . LYS A 1 361 ? 8.550 -11.707 -12.864 1.00 74.12 361 LYS A C 1
ATOM 2861 O O . LYS A 1 361 ? 9.250 -12.367 -12.105 1.00 74.12 361 LYS A O 1
ATOM 2866 N N . THR A 1 362 ? 8.147 -10.474 -12.560 1.00 65.88 362 THR A N 1
ATOM 2867 C CA . THR A 1 362 ? 8.667 -9.714 -11.412 1.00 65.88 362 THR A CA 1
ATOM 2868 C C . THR A 1 362 ? 7.596 -8.985 -10.601 1.00 65.88 362 THR A C 1
ATOM 2870 O O . THR A 1 362 ? 7.923 -8.042 -9.880 1.00 65.88 362 THR A O 1
ATOM 2873 N N . MET A 1 363 ? 6.334 -9.431 -10.666 1.00 70.50 363 MET A N 1
ATOM 2874 C CA . MET A 1 363 ? 5.198 -8.814 -9.955 1.00 70.50 363 MET A CA 1
ATOM 2875 C C . MET A 1 363 ? 5.015 -7.329 -10.316 1.00 70.50 363 MET A C 1
ATOM 2877 O O . MET A 1 363 ? 4.903 -6.474 -9.435 1.00 70.50 363 MET A O 1
ATOM 2881 N N . SER A 1 364 ? 5.013 -7.000 -11.614 1.00 72.25 364 SER A N 1
ATOM 2882 C CA . SER A 1 364 ? 5.049 -5.606 -12.075 1.00 72.25 364 SER A CA 1
ATOM 2883 C C . SER A 1 364 ? 3.851 -4.769 -11.615 1.00 72.25 364 SER A C 1
ATOM 2885 O O . SER A 1 364 ? 4.018 -3.577 -11.393 1.00 72.25 364 SER A O 1
ATOM 2887 N N . LEU A 1 365 ? 2.679 -5.371 -11.373 1.00 77.44 365 LEU A N 1
ATOM 2888 C CA . LEU A 1 365 ? 1.529 -4.657 -10.796 1.00 77.44 365 LEU A CA 1
ATOM 2889 C C . LEU A 1 365 ? 1.784 -4.163 -9.365 1.00 77.44 365 LEU A C 1
ATOM 2891 O O . LEU A 1 365 ? 1.354 -3.069 -9.019 1.00 77.44 365 LEU A O 1
ATOM 2895 N N . VAL A 1 366 ? 2.501 -4.929 -8.537 1.00 80.38 366 VAL A N 1
ATOM 2896 C CA . VAL A 1 366 ? 2.857 -4.492 -7.175 1.00 80.38 366 VAL A CA 1
ATOM 2897 C C . VAL A 1 366 ? 3.909 -3.386 -7.237 1.00 80.38 366 VAL A C 1
ATOM 2899 O O . VAL A 1 366 ? 3.796 -2.389 -6.529 1.00 80.38 366 VAL A O 1
ATOM 2902 N N . ALA A 1 367 ? 4.904 -3.532 -8.120 1.00 78.75 367 ALA A N 1
ATOM 2903 C CA . ALA A 1 367 ? 5.925 -2.507 -8.349 1.00 78.75 367 ALA A CA 1
ATOM 2904 C C . ALA A 1 367 ? 5.333 -1.192 -8.895 1.00 78.75 367 ALA A C 1
ATOM 2906 O O . ALA A 1 367 ? 5.868 -0.121 -8.626 1.00 78.75 367 ALA A O 1
ATOM 2907 N N . ALA A 1 368 ? 4.217 -1.268 -9.628 1.00 82.75 368 ALA A N 1
ATOM 2908 C CA . ALA A 1 368 ? 3.519 -0.108 -10.178 1.00 82.75 368 ALA A CA 1
ATOM 2909 C C . ALA A 1 368 ? 2.849 0.761 -9.130 1.00 82.75 368 ALA A C 1
ATOM 2911 O O . ALA A 1 368 ? 2.609 1.937 -9.401 1.00 82.75 368 ALA A O 1
ATOM 2912 N N . VAL A 1 369 ? 2.548 0.214 -7.949 1.00 86.62 369 VAL A N 1
ATOM 2913 C CA . VAL A 1 369 ? 1.955 0.998 -6.871 1.00 86.62 369 VAL A CA 1
ATOM 2914 C C . VAL A 1 369 ? 3.060 1.872 -6.278 1.00 86.62 369 VAL A C 1
ATOM 2916 O O . VAL A 1 369 ? 4.006 1.328 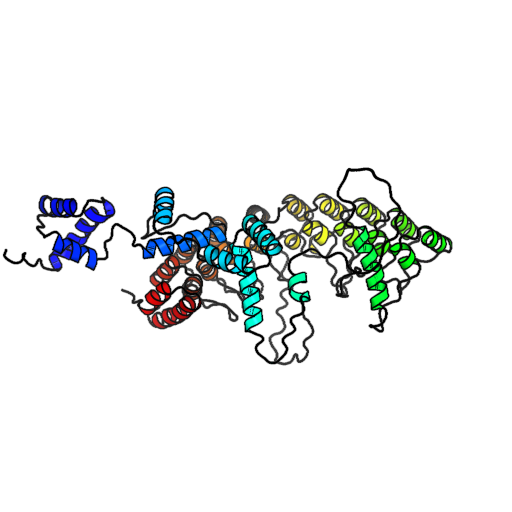-5.705 1.00 86.62 369 VAL A O 1
ATOM 2919 N N . PRO A 1 370 ? 2.990 3.210 -6.372 1.00 85.31 370 PRO A N 1
ATOM 2920 C CA . PRO A 1 370 ? 4.011 4.079 -5.805 1.00 85.31 370 PRO A CA 1
ATOM 2921 C C . PRO A 1 370 ? 3.805 4.227 -4.289 1.00 85.31 370 PRO A C 1
ATOM 2923 O O . PRO A 1 370 ? 2.825 3.727 -3.725 1.00 85.31 370 PRO A O 1
ATOM 2926 N N . ASN A 1 371 ? 4.739 4.875 -3.590 1.00 83.12 371 ASN A N 1
ATOM 2927 C CA . ASN A 1 371 ? 4.605 5.111 -2.147 1.00 83.12 371 ASN A CA 1
ATOM 2928 C C . ASN A 1 371 ? 3.491 6.128 -1.836 1.00 83.12 371 ASN A C 1
ATOM 2930 O O . ASN A 1 371 ? 3.028 6.855 -2.714 1.00 83.12 371 ASN A O 1
ATOM 2934 N N . ILE A 1 372 ? 3.067 6.191 -0.570 1.00 80.88 372 ILE A N 1
ATOM 2935 C CA . ILE A 1 372 ? 2.043 7.143 -0.107 1.00 80.88 372 ILE A CA 1
ATOM 2936 C C . ILE A 1 372 ? 2.443 8.575 -0.493 1.00 80.88 372 ILE A C 1
ATOM 2938 O O . ILE A 1 372 ? 3.572 8.999 -0.240 1.00 80.88 372 ILE A O 1
ATOM 2942 N N . GLY A 1 373 ? 1.507 9.318 -1.088 1.00 76.81 373 GLY A N 1
ATOM 2943 C CA . GLY A 1 373 ? 1.695 10.717 -1.484 1.00 76.81 373 GLY A CA 1
ATOM 2944 C C . GLY A 1 373 ? 2.452 10.929 -2.799 1.00 76.81 373 GLY A C 1
ATOM 2945 O O . GLY A 1 373 ? 2.641 12.075 -3.200 1.00 76.81 373 GLY A O 1
ATOM 2946 N N . GLN A 1 374 ? 2.880 9.862 -3.479 1.00 79.38 374 GLN A N 1
ATOM 2947 C CA . GLN A 1 374 ? 3.435 9.958 -4.828 1.00 79.38 374 GLN A CA 1
ATOM 2948 C C . GLN A 1 374 ? 2.324 9.879 -5.884 1.00 79.38 374 GLN A C 1
ATOM 2950 O O . GLN A 1 374 ? 1.351 9.147 -5.683 1.00 79.38 374 GLN A O 1
ATOM 2955 N N . PRO A 1 375 ? 2.458 10.614 -7.005 1.00 81.00 375 PRO A N 1
ATOM 2956 C CA . PRO A 1 375 ? 1.503 10.533 -8.099 1.00 81.00 375 PRO A CA 1
ATOM 2957 C C . PRO A 1 375 ? 1.506 9.126 -8.695 1.00 81.00 375 PRO A C 1
ATOM 2959 O O . PRO A 1 375 ? 2.548 8.472 -8.766 1.00 81.00 375 PRO A O 1
ATOM 2962 N N . ILE A 1 376 ? 0.331 8.694 -9.134 1.00 88.56 376 ILE A N 1
ATOM 2963 C CA . ILE A 1 376 ? 0.115 7.386 -9.734 1.00 88.56 376 ILE A CA 1
ATOM 2964 C C . ILE A 1 376 ? -0.423 7.553 -11.150 1.00 88.56 376 ILE A C 1
ATOM 2966 O O . ILE A 1 376 ? -1.414 8.248 -11.366 1.00 88.56 376 ILE A O 1
ATOM 2970 N N . ASP A 1 377 ? 0.234 6.918 -12.118 1.00 92.38 377 ASP A N 1
ATOM 2971 C CA . ASP A 1 377 ? -0.265 6.840 -13.486 1.00 92.38 377 ASP A CA 1
ATOM 2972 C C . ASP A 1 377 ? -1.085 5.556 -13.653 1.00 92.38 377 ASP A C 1
ATOM 2974 O O . ASP A 1 377 ? -0.556 4.461 -13.853 1.00 92.38 377 ASP A O 1
ATOM 2978 N N . LEU A 1 378 ? -2.408 5.689 -13.565 1.00 93.56 378 LEU A N 1
ATOM 2979 C CA . LEU A 1 378 ? -3.338 4.570 -13.717 1.00 93.56 378 LEU A CA 1
ATOM 2980 C C . LEU A 1 378 ? -3.278 3.923 -15.107 1.00 93.56 378 LEU A C 1
ATOM 2982 O O . LEU A 1 378 ? -3.647 2.758 -15.257 1.00 93.56 378 LEU A O 1
ATOM 2986 N N . GLU A 1 379 ? -2.784 4.633 -16.123 1.00 95.62 379 GLU A N 1
ATOM 2987 C CA . GLU A 1 379 ? -2.646 4.071 -17.463 1.00 95.62 379 GLU A CA 1
ATOM 2988 C C . GLU A 1 379 ? -1.549 3.004 -17.519 1.00 95.62 379 GLU A C 1
ATOM 2990 O O . GLU A 1 379 ? -1.668 2.043 -18.273 1.00 95.62 379 GLU A O 1
ATOM 2995 N N . ILE A 1 380 ? -0.527 3.096 -16.660 1.00 94.38 380 ILE A N 1
ATOM 2996 C CA . ILE A 1 380 ? 0.476 2.031 -16.511 1.00 94.38 380 ILE A CA 1
ATOM 2997 C C . ILE A 1 380 ? -0.203 0.722 -16.095 1.00 94.38 380 ILE A C 1
ATOM 2999 O O . ILE A 1 380 ? 0.110 -0.333 -16.642 1.00 94.38 380 ILE A O 1
ATOM 3003 N N . PHE A 1 381 ? -1.174 0.773 -15.183 1.00 93.75 381 PHE A N 1
ATOM 3004 C CA . PHE A 1 381 ? -1.918 -0.415 -14.761 1.00 93.75 381 PHE A CA 1
ATOM 3005 C C . PHE A 1 381 ? -2.803 -0.958 -15.879 1.00 93.75 381 PHE A C 1
ATOM 3007 O O . PHE A 1 381 ? -2.822 -2.169 -16.095 1.00 93.75 381 PHE A O 1
ATOM 3014 N N . ARG A 1 382 ? -3.479 -0.083 -16.635 1.00 94.50 382 ARG A N 1
ATOM 3015 C CA . ARG A 1 382 ? -4.264 -0.497 -17.808 1.00 94.50 382 ARG A CA 1
ATOM 3016 C C . ARG A 1 382 ? -3.393 -1.184 -18.857 1.00 94.50 382 ARG A C 1
ATOM 3018 O O . ARG A 1 382 ? -3.771 -2.248 -19.341 1.00 94.50 382 ARG A O 1
ATOM 3025 N N . LEU A 1 383 ? -2.211 -0.637 -19.145 1.00 95.56 383 LEU A N 1
ATOM 3026 C CA . LEU A 1 383 ? -1.229 -1.246 -20.046 1.00 95.56 383 LEU A CA 1
ATOM 3027 C C . LEU A 1 383 ? -0.774 -2.619 -19.539 1.00 95.56 383 LEU A C 1
ATOM 3029 O O . LEU A 1 383 ? -0.782 -3.589 -20.294 1.00 95.56 383 LEU A O 1
ATOM 3033 N N . LEU A 1 384 ? -0.425 -2.734 -18.256 1.00 93.44 384 LEU A N 1
ATOM 3034 C CA . LEU A 1 384 ? -0.018 -4.009 -17.663 1.00 93.44 384 LEU A CA 1
ATOM 3035 C C . LEU A 1 384 ? -1.136 -5.061 -17.771 1.00 93.44 384 LEU A C 1
ATOM 3037 O O . LEU A 1 384 ? -0.881 -6.177 -18.225 1.00 93.44 384 LEU A O 1
ATOM 3041 N N . LEU A 1 385 ? -2.376 -4.709 -17.418 1.00 92.38 385 LEU A N 1
ATOM 3042 C CA . LEU A 1 385 ? -3.532 -5.609 -17.519 1.00 92.38 385 LEU A CA 1
ATOM 3043 C C . LEU A 1 385 ? -3.836 -5.998 -18.975 1.00 92.38 385 LEU A C 1
ATOM 3045 O O . LEU A 1 385 ? -4.079 -7.172 -19.253 1.00 92.38 385 LEU A O 1
ATOM 3049 N N . HIS A 1 386 ? -3.748 -5.053 -19.920 1.00 94.19 386 HIS A N 1
ATOM 3050 C CA . HIS A 1 386 ? -3.884 -5.326 -21.355 1.00 94.19 386 HIS A CA 1
ATOM 3051 C C . HIS A 1 386 ? -2.858 -6.366 -21.836 1.00 94.19 386 HIS A C 1
ATOM 3053 O O . HIS A 1 386 ? -3.190 -7.274 -22.599 1.00 94.19 386 HIS A O 1
ATOM 3059 N N . HIS A 1 387 ? -1.630 -6.297 -21.316 1.00 93.81 387 HIS A N 1
ATOM 3060 C CA . HIS A 1 387 ? -0.557 -7.262 -21.565 1.00 93.81 387 HIS A CA 1
ATOM 3061 C C . HIS A 1 387 ? -0.611 -8.510 -20.660 1.00 93.81 387 HIS A C 1
ATOM 3063 O O . HIS A 1 387 ? 0.394 -9.201 -20.490 1.00 93.81 387 HIS A O 1
ATOM 3069 N N . LYS A 1 388 ? -1.794 -8.852 -20.129 1.00 92.00 388 LYS A N 1
ATOM 3070 C CA . LYS A 1 388 ? -2.059 -10.064 -19.333 1.00 92.00 388 LYS A CA 1
ATOM 3071 C C . LYS A 1 388 ? -1.235 -10.147 -18.043 1.00 92.00 388 LYS A C 1
ATOM 3073 O O . LYS A 1 388 ? -0.833 -11.241 -17.633 1.00 92.00 388 LYS A O 1
ATOM 3078 N N . ALA A 1 389 ? -0.977 -9.007 -17.400 1.00 90.69 389 ALA A N 1
ATOM 3079 C CA . ALA A 1 389 ? -0.482 -9.011 -16.032 1.00 90.69 389 ALA A CA 1
ATOM 3080 C C . ALA A 1 389 ? -1.475 -9.746 -15.116 1.00 90.69 389 ALA A C 1
ATOM 3082 O O . ALA A 1 389 ? -2.676 -9.483 -15.146 1.00 90.69 389 ALA A O 1
ATOM 3083 N N . ASP A 1 390 ? -0.964 -10.675 -14.318 1.00 87.44 390 ASP A N 1
ATOM 3084 C CA . ASP A 1 390 ? -1.718 -11.453 -13.352 1.00 87.44 390 ASP A CA 1
ATOM 3085 C C . ASP A 1 390 ? -2.117 -10.541 -12.199 1.00 87.44 390 ASP A C 1
ATOM 3087 O O . ASP A 1 390 ? -1.273 -10.084 -11.425 1.00 87.44 390 ASP A O 1
ATOM 3091 N N . ILE A 1 391 ? -3.414 -10.260 -12.116 1.00 89.44 391 ILE A N 1
ATOM 3092 C CA . ILE A 1 391 ? -3.993 -9.404 -11.087 1.00 89.44 391 ILE A CA 1
ATOM 3093 C C . ILE A 1 391 ? -3.965 -10.053 -9.699 1.00 89.44 391 ILE A C 1
ATOM 3095 O O . ILE A 1 391 ? -3.923 -9.344 -8.693 1.00 89.44 391 ILE A O 1
ATOM 3099 N N . ASN A 1 392 ? -3.913 -11.388 -9.650 1.00 86.38 392 ASN A N 1
ATOM 3100 C CA . ASN A 1 392 ? -3.908 -12.191 -8.432 1.00 86.38 392 ASN A CA 1
ATOM 3101 C C . ASN A 1 392 ? -2.664 -13.089 -8.400 1.00 86.38 392 ASN A C 1
ATOM 3103 O O . ASN A 1 392 ? -2.790 -14.318 -8.344 1.00 86.38 392 ASN A O 1
ATOM 3107 N N . PRO A 1 393 ? -1.452 -12.500 -8.423 1.00 76.69 393 PRO A N 1
ATOM 3108 C CA . PRO A 1 393 ? -0.245 -13.295 -8.465 1.00 76.69 393 PRO A CA 1
ATOM 3109 C C . PRO A 1 393 ? -0.157 -14.136 -7.199 1.00 76.69 393 PRO A C 1
ATOM 3111 O O . PRO A 1 393 ? -0.271 -13.617 -6.085 1.00 76.69 393 PRO A O 1
ATOM 3114 N N . LYS A 1 394 ? 0.075 -15.442 -7.359 1.00 65.94 394 LYS A N 1
ATOM 3115 C CA . LYS A 1 394 ? 0.259 -16.329 -6.210 1.00 65.94 394 LYS A CA 1
ATOM 3116 C C . LYS A 1 394 ? 1.405 -15.801 -5.349 1.00 65.94 394 LYS A C 1
ATOM 3118 O O . LYS A 1 394 ? 2.560 -15.714 -5.788 1.00 65.94 394 LYS A O 1
ATOM 3123 N N . CYS A 1 395 ? 1.098 -15.478 -4.098 1.00 55.88 395 CYS A N 1
ATOM 3124 C CA . CYS A 1 395 ? 2.125 -15.323 -3.087 1.00 55.88 395 CYS A CA 1
ATOM 3125 C C . CYS A 1 395 ? 2.898 -16.652 -3.058 1.00 55.88 395 CYS A C 1
ATOM 3127 O O . CYS A 1 395 ? 2.282 -17.692 -2.857 1.00 55.88 395 CYS A O 1
ATOM 3129 N N . LEU A 1 396 ? 4.212 -16.675 -3.338 1.00 49.31 396 LEU A N 1
ATOM 3130 C CA . LEU A 1 396 ? 5.008 -17.871 -3.052 1.00 49.31 396 LEU A CA 1
ATOM 3131 C C . LEU A 1 396 ? 4.986 -18.020 -1.535 1.00 49.31 396 LEU A C 1
ATOM 3133 O O . LEU A 1 396 ? 5.697 -17.327 -0.808 1.00 49.31 396 LEU A O 1
ATOM 3137 N N . GLU A 1 397 ? 4.083 -18.875 -1.087 1.00 46.31 397 GLU A N 1
ATOM 3138 C CA . GLU A 1 397 ? 3.979 -19.391 0.260 1.00 46.31 397 GLU A CA 1
ATOM 3139 C C . GLU A 1 397 ? 5.146 -20.350 0.479 1.00 46.31 397 GLU A C 1
ATOM 3141 O O . GLU A 1 397 ? 5.002 -21.566 0.450 1.00 46.31 397 GLU A O 1
ATOM 3146 N N . THR A 1 398 ? 6.345 -19.817 0.667 1.00 37.97 398 THR A N 1
ATOM 3147 C CA . THR A 1 398 ? 7.331 -20.547 1.456 1.00 37.97 398 THR A CA 1
ATOM 3148 C C . THR A 1 398 ? 7.313 -19.900 2.830 1.00 37.97 398 THR A C 1
ATOM 3150 O O . THR A 1 398 ? 7.913 -18.828 2.989 1.00 37.97 398 THR A O 1
ATOM 3153 N N . PRO A 1 399 ? 6.593 -20.464 3.823 1.00 38.31 399 PRO A N 1
ATOM 3154 C CA . PRO A 1 399 ? 6.897 -20.114 5.200 1.00 38.31 399 PRO A CA 1
ATOM 3155 C C . PRO A 1 399 ? 8.400 -20.363 5.398 1.00 38.31 399 PRO A C 1
ATOM 3157 O O . PRO A 1 399 ? 8.917 -21.348 4.855 1.00 38.31 399 PRO A O 1
ATOM 3160 N N . PRO A 1 400 ? 9.139 -19.497 6.115 1.00 37.47 400 PRO A N 1
ATOM 3161 C CA . PRO A 1 400 ? 10.464 -19.898 6.560 1.00 37.47 400 PRO A CA 1
ATOM 3162 C C . PRO A 1 400 ? 10.296 -21.243 7.287 1.00 37.47 400 PRO A C 1
ATOM 3164 O O . PRO A 1 400 ? 9.297 -21.405 8.002 1.00 37.47 400 PRO A O 1
ATOM 3167 N N . PRO A 1 401 ? 11.187 -22.225 7.055 1.00 36.19 401 PRO A N 1
ATOM 3168 C CA . PRO A 1 401 ? 11.103 -23.513 7.728 1.00 36.19 401 PRO A CA 1
ATOM 3169 C C . PRO A 1 401 ? 10.873 -23.265 9.218 1.00 36.19 401 PRO A C 1
ATOM 3171 O O . PRO A 1 401 ? 11.494 -22.365 9.792 1.00 36.19 401 PRO A O 1
ATOM 3174 N N . GLN A 1 402 ? 9.902 -23.993 9.787 1.00 34.78 402 GLN A N 1
ATOM 3175 C CA . GLN A 1 402 ? 9.546 -23.936 11.205 1.00 34.78 402 GLN A CA 1
ATOM 3176 C C . GLN A 1 402 ? 10.817 -23.770 12.023 1.00 34.78 402 GLN A C 1
ATOM 3178 O O . GLN A 1 402 ? 11.790 -24.458 11.733 1.00 34.78 402 GLN A O 1
ATOM 3183 N N . ALA A 1 403 ? 10.800 -22.852 12.990 1.00 34.25 403 ALA A N 1
ATOM 3184 C CA . ALA A 1 403 ? 11.919 -22.538 13.864 1.00 34.25 403 ALA A CA 1
ATOM 3185 C C . ALA A 1 403 ? 12.479 -23.802 14.546 1.00 34.25 403 ALA A C 1
ATOM 3187 O O . ALA A 1 403 ? 12.166 -24.104 15.692 1.00 34.25 403 ALA A O 1
ATOM 3188 N N . THR A 1 404 ? 13.314 -24.552 13.835 1.00 28.22 404 THR A N 1
ATOM 3189 C CA . THR A 1 404 ? 14.236 -25.518 14.395 1.00 28.22 404 THR A CA 1
ATOM 3190 C C . THR A 1 404 ? 15.409 -24.695 14.878 1.00 28.22 404 THR A C 1
ATOM 3192 O O . THR A 1 404 ? 16.020 -23.939 14.126 1.00 28.22 404 THR A O 1
ATOM 3195 N N . THR A 1 405 ? 15.652 -24.808 16.170 1.00 34.06 405 THR A N 1
ATOM 3196 C CA . THR A 1 405 ? 16.566 -24.083 17.053 1.00 34.06 405 THR A CA 1
ATOM 3197 C C . THR A 1 405 ? 18.057 -24.095 16.676 1.00 34.06 405 THR A C 1
ATOM 3199 O O . THR A 1 405 ? 18.899 -23.900 17.544 1.00 34.06 405 THR A O 1
ATOM 3202 N N . GLU A 1 406 ? 18.430 -24.269 15.410 1.00 34.12 406 GLU A N 1
ATOM 3203 C CA . GLU A 1 406 ? 19.828 -24.372 14.984 1.00 34.12 406 GLU A CA 1
ATOM 3204 C C . GLU A 1 406 ? 20.078 -23.645 13.656 1.00 34.12 406 GLU A C 1
ATOM 3206 O O . GLU A 1 406 ? 20.124 -24.247 12.592 1.00 34.12 406 GLU A O 1
ATOM 3211 N N . LEU A 1 407 ? 20.283 -22.329 13.716 1.00 34.25 407 LEU A N 1
ATOM 3212 C CA . LEU A 1 407 ? 20.996 -21.578 12.676 1.00 34.25 407 LEU A CA 1
ATOM 3213 C C . LEU A 1 407 ? 21.916 -20.583 13.384 1.00 34.25 407 LEU A C 1
ATOM 3215 O O . LEU A 1 407 ? 21.557 -19.448 13.690 1.00 34.25 407 LEU A O 1
ATOM 3219 N N . ARG A 1 408 ? 23.106 -21.080 13.727 1.00 32.72 408 ARG A N 1
ATOM 3220 C CA . ARG A 1 408 ? 24.175 -20.369 14.435 1.00 32.72 408 ARG A CA 1
ATOM 3221 C C . ARG A 1 408 ? 25.092 -19.623 13.460 1.00 32.72 408 ARG A C 1
ATOM 3223 O O . ARG A 1 408 ? 26.299 -19.674 13.630 1.00 32.72 408 ARG A O 1
ATOM 3230 N N . ASP A 1 409 ? 24.525 -18.937 12.469 1.00 29.12 409 ASP A N 1
ATOM 3231 C CA . ASP A 1 409 ? 25.274 -18.006 11.619 1.00 29.12 409 ASP A CA 1
ATOM 3232 C C . ASP A 1 409 ? 24.396 -16.807 11.227 1.00 29.12 409 ASP A C 1
ATOM 3234 O O . ASP A 1 409 ? 23.343 -16.990 10.605 1.00 29.12 409 ASP A O 1
ATOM 3238 N N . PRO A 1 410 ? 24.799 -15.564 11.555 1.00 36.44 410 PRO A N 1
ATOM 3239 C CA . PRO A 1 410 ? 24.093 -14.367 11.141 1.00 36.44 410 PRO A CA 1
ATOM 3240 C C . PRO A 1 410 ? 24.514 -14.041 9.706 1.00 36.44 410 PRO A C 1
ATOM 3242 O O . PRO A 1 410 ? 25.266 -13.101 9.456 1.00 36.44 410 PRO A O 1
ATOM 3245 N N . THR A 1 411 ? 24.047 -14.823 8.735 1.00 28.86 411 THR A N 1
ATOM 3246 C CA . THR A 1 411 ? 24.035 -14.311 7.362 1.00 28.86 411 THR A CA 1
ATOM 3247 C C . THR A 1 411 ? 23.058 -13.129 7.326 1.00 28.86 411 THR A C 1
ATOM 3249 O O . THR A 1 411 ? 21.975 -13.220 7.915 1.00 28.86 411 THR A O 1
ATOM 3252 N N . PRO A 1 412 ? 23.394 -11.987 6.696 1.00 35.16 412 PRO A N 1
ATOM 3253 C CA . PRO A 1 412 ? 22.445 -10.900 6.538 1.00 35.16 412 PRO A CA 1
ATOM 3254 C C . PRO A 1 412 ? 21.387 -11.358 5.534 1.00 35.16 412 PRO A C 1
ATOM 3256 O O . PRO A 1 412 ? 21.503 -11.149 4.328 1.00 35.16 412 PRO A O 1
ATOM 3259 N N . VAL A 1 413 ? 20.341 -12.014 6.034 1.00 36.25 413 VAL A N 1
ATOM 3260 C CA . VAL A 1 413 ? 19.121 -12.338 5.288 1.00 36.25 413 VAL A CA 1
ATOM 3261 C C . VAL A 1 413 ? 18.311 -11.048 5.122 1.00 36.25 413 VAL A C 1
ATOM 3263 O O . VAL A 1 413 ? 17.199 -10.889 5.615 1.00 36.25 413 VAL A O 1
ATOM 3266 N N . THR A 1 414 ? 18.909 -10.066 4.459 1.00 38.69 414 THR A N 1
ATOM 3267 C CA . THR A 1 414 ? 18.294 -8.796 4.087 1.00 38.69 414 THR A CA 1
ATOM 3268 C C . THR A 1 414 ? 17.953 -8.850 2.603 1.00 38.69 414 THR A C 1
ATOM 3270 O O . THR A 1 414 ? 18.851 -8.969 1.778 1.00 38.69 414 THR A O 1
ATOM 3273 N N . ALA A 1 415 ? 16.652 -8.734 2.299 1.00 38.09 415 ALA A N 1
ATOM 3274 C CA . ALA A 1 415 ? 16.010 -8.507 0.988 1.00 38.09 415 ALA A CA 1
ATOM 3275 C C . ALA A 1 415 ? 15.325 -9.682 0.247 1.00 38.09 415 ALA A C 1
ATOM 3277 O O . ALA A 1 415 ? 14.631 -9.415 -0.736 1.00 38.09 415 ALA A O 1
ATOM 3278 N N . VAL A 1 416 ? 15.393 -10.940 0.708 1.00 39.66 416 VAL A N 1
ATOM 3279 C CA . VAL A 1 416 ? 14.780 -12.074 -0.038 1.00 39.66 416 VAL A CA 1
ATOM 3280 C C . VAL A 1 416 ? 13.333 -12.393 0.381 1.00 39.66 416 VAL A C 1
ATOM 3282 O O . VAL A 1 416 ? 12.554 -12.894 -0.428 1.00 39.66 416 VAL A O 1
ATOM 3285 N N . TYR A 1 417 ? 12.887 -11.985 1.571 1.00 44.75 417 TYR A N 1
ATOM 3286 C CA . TYR A 1 417 ? 11.462 -12.014 1.928 1.00 44.75 417 TYR A CA 1
ATOM 3287 C C . TYR A 1 417 ? 10.770 -10.737 1.443 1.00 44.75 417 TYR A C 1
ATOM 3289 O O . TYR A 1 417 ? 10.353 -9.896 2.238 1.00 44.75 417 TYR A O 1
ATOM 3297 N N . ARG A 1 418 ? 10.676 -10.550 0.118 1.00 50.00 418 ARG A N 1
ATOM 3298 C CA . ARG A 1 418 ? 9.767 -9.536 -0.435 1.00 50.00 418 ARG A CA 1
ATOM 3299 C C . ARG A 1 418 ? 8.372 -9.878 0.071 1.00 50.00 418 ARG A C 1
ATOM 3301 O O . ARG A 1 418 ? 7.834 -10.917 -0.301 1.00 50.00 418 ARG A O 1
ATOM 3308 N N . LEU A 1 419 ? 7.834 -9.026 0.940 1.00 52.72 419 LEU A N 1
ATOM 3309 C CA . LEU A 1 419 ? 6.447 -9.039 1.389 1.00 52.72 419 LEU A CA 1
ATOM 3310 C C . LEU A 1 419 ? 5.558 -9.286 0.171 1.00 52.72 419 LEU A C 1
ATOM 3312 O O . LEU A 1 419 ? 5.443 -8.419 -0.696 1.00 52.72 419 LEU A O 1
ATOM 3316 N N . ARG A 1 420 ? 4.994 -10.486 0.048 1.00 63.53 420 ARG A N 1
ATOM 3317 C CA . ARG A 1 420 ? 4.109 -10.795 -1.074 1.00 63.53 420 ARG A CA 1
ATOM 3318 C C . ARG A 1 420 ? 2.721 -10.311 -0.712 1.00 63.53 420 ARG A C 1
ATOM 3320 O O . ARG A 1 420 ? 1.901 -11.062 -0.203 1.00 63.53 420 ARG A O 1
ATOM 3327 N N . LEU A 1 421 ? 2.529 -9.011 -0.885 1.00 73.94 421 LEU A N 1
ATOM 3328 C CA . LEU A 1 421 ? 1.221 -8.374 -0.884 1.00 73.94 421 LEU A CA 1
ATOM 3329 C C . LEU A 1 421 ? 0.643 -8.470 -2.296 1.00 73.94 421 LEU A C 1
ATOM 3331 O O . LEU A 1 421 ? 1.384 -8.366 -3.277 1.00 73.94 421 LEU A O 1
ATOM 3335 N N . THR A 1 422 ? -0.673 -8.639 -2.410 1.00 86.62 422 THR A N 1
ATOM 3336 C CA . THR A 1 422 ? -1.344 -8.506 -3.710 1.00 86.62 422 THR A CA 1
ATOM 3337 C C . THR A 1 422 ? -1.332 -7.039 -4.162 1.00 86.62 422 THR A C 1
ATOM 3339 O O . THR A 1 422 ? -1.253 -6.140 -3.313 1.00 86.62 422 THR A O 1
ATOM 3342 N N . PRO A 1 423 ? -1.456 -6.749 -5.475 1.00 89.31 423 PRO A N 1
ATOM 3343 C CA . PRO A 1 423 ? -1.579 -5.372 -5.957 1.00 89.31 423 PRO A CA 1
ATOM 3344 C C . PRO A 1 423 ? -2.685 -4.595 -5.230 1.00 89.31 423 PRO A C 1
ATOM 3346 O O . PRO A 1 423 ? -2.482 -3.444 -4.843 1.00 89.31 423 PRO A O 1
ATOM 3349 N N . LEU A 1 424 ? -3.820 -5.253 -4.961 1.00 93.19 424 LEU A N 1
ATOM 3350 C CA . LEU A 1 424 ? -4.940 -4.674 -4.222 1.00 93.19 424 LEU A CA 1
ATOM 3351 C C . LEU A 1 424 ? -4.573 -4.357 -2.767 1.00 93.19 424 LEU A C 1
ATOM 3353 O O . LEU A 1 424 ? -4.836 -3.250 -2.302 1.00 93.19 424 LEU A O 1
ATOM 3357 N N . GLN A 1 425 ? -3.945 -5.292 -2.049 1.00 90.44 425 GLN A N 1
ATOM 3358 C CA . GLN A 1 425 ? -3.506 -5.058 -0.669 1.00 90.44 425 GLN A CA 1
ATOM 3359 C C . GLN A 1 425 ? -2.510 -3.889 -0.594 1.00 90.44 425 GLN A C 1
ATOM 3361 O O . GLN A 1 425 ? -2.637 -3.038 0.284 1.00 90.44 425 GLN A O 1
ATOM 3366 N N . THR A 1 426 ? -1.563 -3.795 -1.539 1.00 89.25 426 THR A N 1
ATOM 3367 C CA . THR A 1 426 ? -0.609 -2.672 -1.607 1.00 89.25 426 THR A CA 1
ATOM 3368 C C . THR A 1 426 ? -1.300 -1.344 -1.927 1.00 89.25 426 THR A C 1
ATOM 3370 O O . THR A 1 426 ? -0.983 -0.334 -1.298 1.00 89.25 426 THR A O 1
ATOM 3373 N N . ALA A 1 427 ? -2.259 -1.325 -2.860 1.00 93.00 427 ALA A N 1
ATOM 3374 C CA . ALA A 1 427 ? -3.034 -0.127 -3.184 1.00 93.00 427 ALA A CA 1
ATOM 3375 C C . ALA A 1 427 ? -3.827 0.379 -1.968 1.00 93.00 427 ALA A C 1
ATOM 3377 O O . ALA A 1 427 ? -3.740 1.558 -1.624 1.00 93.00 427 ALA A O 1
ATOM 3378 N N . LEU A 1 428 ? -4.523 -0.523 -1.267 1.00 93.81 428 LEU A N 1
ATOM 3379 C CA . LEU A 1 428 ? -5.290 -0.202 -0.062 1.00 93.81 428 LEU A CA 1
ATOM 3380 C C . LEU A 1 428 ? -4.393 0.283 1.073 1.00 93.81 428 LEU A C 1
ATOM 3382 O O . LEU A 1 428 ? -4.697 1.301 1.688 1.00 93.81 428 LEU A O 1
ATOM 3386 N N . GLU A 1 429 ? -3.276 -0.401 1.339 1.00 89.50 429 GLU A N 1
ATOM 3387 C CA . GLU A 1 429 ? -2.323 -0.017 2.386 1.00 89.50 429 GLU A CA 1
ATOM 3388 C C . GLU A 1 429 ? -1.744 1.379 2.140 1.00 89.50 429 GLU A C 1
ATOM 3390 O O . GLU A 1 429 ? -1.578 2.157 3.082 1.00 89.50 429 GLU A O 1
ATOM 3395 N N . ARG A 1 430 ? -1.498 1.722 0.872 1.00 88.06 430 ARG A N 1
ATOM 3396 C CA . ARG A 1 430 ? -0.930 3.010 0.465 1.00 88.06 430 ARG A CA 1
ATOM 3397 C C . ARG A 1 430 ? -1.969 4.082 0.126 1.00 88.06 430 ARG A C 1
ATOM 3399 O O . ARG A 1 430 ? -1.581 5.164 -0.304 1.00 88.06 430 ARG A O 1
ATOM 3406 N N . SER A 1 431 ? -3.254 3.812 0.373 1.00 89.62 431 SER A N 1
ATOM 3407 C CA . SER A 1 431 ? -4.370 4.747 0.139 1.00 89.62 431 SER A CA 1
ATOM 3408 C C . SER A 1 431 ? -4.511 5.211 -1.321 1.00 89.62 431 SER A C 1
ATOM 3410 O O . SER A 1 431 ? -4.899 6.347 -1.584 1.00 89.62 431 SER A O 1
ATOM 3412 N N . HIS A 1 432 ? -4.199 4.339 -2.285 1.00 91.75 432 HIS A N 1
ATOM 3413 C CA . HIS A 1 432 ? -4.457 4.578 -3.710 1.00 91.75 432 HIS A CA 1
ATOM 3414 C C . HIS A 1 432 ? -5.863 4.088 -4.074 1.00 91.75 432 HIS A C 1
ATOM 3416 O O . HIS A 1 432 ? -6.026 3.058 -4.726 1.00 91.75 432 HIS A O 1
ATOM 3422 N N . ASP A 1 433 ? -6.883 4.812 -3.611 1.00 92.88 433 ASP A N 1
ATOM 3423 C CA . ASP A 1 433 ? -8.287 4.378 -3.670 1.00 92.88 433 ASP A CA 1
ATOM 3424 C C . ASP A 1 433 ? -8.805 4.170 -5.103 1.00 92.88 433 ASP A C 1
ATOM 3426 O O . ASP A 1 433 ? -9.479 3.179 -5.378 1.00 92.88 433 ASP A O 1
ATOM 3430 N N . GLU A 1 434 ? -8.477 5.067 -6.037 1.00 94.06 434 GLU A N 1
ATOM 3431 C CA . GLU A 1 434 ? -8.908 4.939 -7.438 1.00 94.06 434 GLU A CA 1
ATOM 3432 C C . GLU A 1 434 ? -8.310 3.688 -8.098 1.00 94.06 434 GLU A C 1
ATOM 3434 O O . GLU A 1 434 ? -9.011 2.937 -8.777 1.00 94.06 434 GLU A O 1
ATOM 3439 N N . LEU A 1 435 ? -7.032 3.405 -7.822 1.00 95.00 435 LEU A N 1
ATOM 3440 C CA . LEU A 1 435 ? -6.403 2.163 -8.256 1.00 95.00 435 LEU A CA 1
ATOM 3441 C C . LEU A 1 435 ? -7.070 0.948 -7.604 1.00 95.00 435 LEU A C 1
ATOM 3443 O O . LEU A 1 435 ? -7.307 -0.049 -8.277 1.00 95.00 435 LEU A O 1
ATOM 3447 N N . ALA A 1 436 ? -7.344 0.997 -6.300 1.00 96.56 436 ALA A N 1
ATOM 3448 C CA . ALA A 1 436 ? -7.956 -0.123 -5.598 1.00 96.56 436 ALA A CA 1
ATOM 3449 C C . ALA A 1 436 ? -9.339 -0.466 -6.182 1.00 96.56 436 ALA A C 1
ATOM 3451 O O . ALA A 1 436 ? -9.621 -1.645 -6.393 1.00 96.56 436 ALA A O 1
ATOM 3452 N N . TRP A 1 437 ? -10.158 0.533 -6.535 1.00 96.75 437 TRP A N 1
ATOM 3453 C CA . TRP A 1 437 ? -11.405 0.305 -7.276 1.00 96.75 437 TRP A CA 1
ATOM 3454 C C . TRP A 1 437 ? -11.164 -0.284 -8.666 1.00 96.75 437 TRP A C 1
ATOM 3456 O O . TRP A 1 437 ? -11.779 -1.293 -8.998 1.00 96.75 437 TRP A O 1
ATOM 3466 N N . MET A 1 438 ? -10.213 0.257 -9.436 1.00 96.56 438 MET A N 1
ATOM 3467 C CA . MET A 1 438 ? -9.849 -0.294 -10.748 1.00 96.56 438 MET A CA 1
ATOM 3468 C C . MET A 1 438 ? -9.426 -1.768 -10.667 1.00 96.56 438 MET A C 1
ATOM 3470 O O . MET A 1 438 ? -9.812 -2.576 -11.509 1.00 96.56 438 MET A O 1
ATOM 3474 N N . LEU A 1 439 ? -8.635 -2.131 -9.656 1.00 95.75 439 LEU A N 1
ATOM 3475 C CA . LEU A 1 439 ? -8.200 -3.507 -9.435 1.00 95.75 439 LEU A CA 1
ATOM 3476 C C . LEU A 1 439 ? -9.386 -4.413 -9.076 1.00 95.75 439 LEU A C 1
ATOM 3478 O O . LEU A 1 439 ? -9.475 -5.524 -9.592 1.00 95.75 439 LEU A O 1
ATOM 3482 N N . LEU A 1 440 ? -10.317 -3.950 -8.237 1.00 96.31 440 LEU A N 1
ATOM 3483 C CA . LEU A 1 440 ? -11.535 -4.703 -7.916 1.00 96.31 440 LEU A CA 1
ATOM 3484 C C . LEU A 1 440 ? -12.415 -4.927 -9.151 1.00 96.31 440 LEU A C 1
ATOM 3486 O O . LEU A 1 440 ? -12.877 -6.047 -9.361 1.00 96.31 440 LEU A O 1
ATOM 3490 N N . ASP A 1 441 ? -12.596 -3.902 -9.985 1.00 95.69 441 ASP A N 1
ATOM 3491 C CA . ASP A 1 441 ? -13.360 -3.998 -11.236 1.00 95.69 441 ASP A CA 1
ATOM 3492 C C . ASP A 1 441 ? -12.707 -4.968 -12.233 1.00 95.69 441 ASP A C 1
ATOM 3494 O O . ASP A 1 441 ? -13.396 -5.670 -12.973 1.00 95.69 441 ASP A O 1
ATOM 3498 N N . ALA A 1 442 ? -11.375 -5.062 -12.212 1.00 94.88 442 ALA A N 1
ATOM 3499 C CA . ALA A 1 442 ? -10.603 -6.013 -13.006 1.00 94.88 442 ALA A CA 1
ATOM 3500 C C . ALA A 1 442 ? -10.537 -7.434 -12.399 1.00 94.88 442 ALA A C 1
ATOM 3502 O O . ALA A 1 442 ? -9.909 -8.318 -12.985 1.00 94.88 442 ALA A O 1
ATOM 3503 N N . GLY A 1 443 ? -11.189 -7.685 -11.256 1.00 94.25 443 GLY A N 1
ATOM 3504 C CA . GLY A 1 443 ? -11.288 -9.014 -10.644 1.00 94.25 443 GLY A CA 1
ATOM 3505 C C . GLY A 1 443 ? -10.201 -9.348 -9.617 1.00 94.25 443 GLY A C 1
ATOM 3506 O O . GLY A 1 443 ? -9.904 -10.526 -9.400 1.00 94.25 443 GLY A O 1
ATOM 3507 N N . ALA A 1 444 ? -9.595 -8.342 -8.981 1.00 94.25 444 ALA A N 1
ATOM 3508 C CA . ALA A 1 444 ? -8.662 -8.571 -7.882 1.00 94.25 444 ALA A CA 1
ATOM 3509 C C . ALA A 1 444 ? -9.342 -9.276 -6.695 1.00 94.25 444 ALA A C 1
ATOM 3511 O O . ALA A 1 444 ? -10.432 -8.898 -6.256 1.00 94.25 444 ALA A O 1
ATOM 3512 N N . ASP A 1 445 ? -8.665 -10.279 -6.141 1.00 91.69 445 ASP A N 1
ATOM 3513 C CA . ASP A 1 445 ? -9.132 -11.037 -4.989 1.00 91.69 445 ASP A CA 1
ATOM 3514 C C . ASP A 1 445 ? -8.899 -10.253 -3.690 1.00 91.69 445 ASP A C 1
ATOM 3516 O O . ASP A 1 445 ? -7.777 -10.089 -3.202 1.00 91.69 445 ASP A O 1
ATOM 3520 N N . PHE A 1 446 ? -9.994 -9.778 -3.103 1.00 92.50 446 PHE A N 1
ATOM 3521 C CA . PHE A 1 446 ? -9.999 -9.088 -1.815 1.00 92.50 446 PHE A CA 1
ATOM 3522 C C . PHE A 1 446 ? -10.042 -10.041 -0.609 1.00 92.50 446 PHE A C 1
ATOM 3524 O O . PHE A 1 446 ? -9.927 -9.577 0.527 1.00 92.50 446 PHE A O 1
ATOM 3531 N N . LYS A 1 447 ? -10.196 -11.355 -0.829 1.00 91.06 447 LYS A N 1
ATOM 3532 C CA . LYS A 1 447 ? -10.152 -12.399 0.210 1.00 91.06 447 LYS A CA 1
ATOM 3533 C C . LYS A 1 447 ? -8.767 -13.028 0.365 1.00 91.06 447 LYS A C 1
ATOM 3535 O O . LYS A 1 447 ? -8.593 -13.882 1.232 1.00 91.06 447 LYS A O 1
ATOM 3540 N N . ALA A 1 448 ? -7.785 -12.580 -0.417 1.00 86.06 448 ALA A N 1
ATOM 3541 C CA . ALA A 1 448 ? -6.410 -13.035 -0.299 1.00 86.06 448 ALA A CA 1
ATOM 3542 C C . ALA A 1 448 ? -5.885 -12.864 1.146 1.00 86.06 448 ALA A C 1
ATOM 3544 O O . ALA A 1 448 ? -6.085 -11.797 1.754 1.00 86.06 448 ALA A O 1
ATOM 3545 N N . PRO A 1 449 ? -5.203 -13.884 1.703 1.00 82.75 449 PRO A N 1
ATOM 3546 C CA . PRO A 1 449 ? -4.682 -13.827 3.060 1.00 82.75 449 PRO A CA 1
ATOM 3547 C C . PRO A 1 449 ? -3.588 -12.763 3.198 1.00 82.75 449 PRO A C 1
ATOM 3549 O O . PRO A 1 449 ? -2.957 -12.333 2.228 1.00 82.75 449 PRO A O 1
ATOM 3552 N N . ALA A 1 450 ? -3.354 -12.331 4.435 1.00 76.06 450 ALA A N 1
ATOM 3553 C CA . ALA A 1 450 ? -2.238 -11.457 4.764 1.00 76.06 450 ALA A CA 1
ATOM 3554 C C . ALA A 1 450 ? -0.897 -12.210 4.649 1.00 76.06 450 ALA A C 1
ATOM 3556 O O . ALA A 1 450 ? -0.789 -13.368 5.052 1.00 76.06 450 ALA A O 1
ATOM 3557 N N . SER A 1 451 ? 0.153 -11.535 4.170 1.00 73.06 451 SER A N 1
ATOM 3558 C CA . SER A 1 451 ? 1.534 -12.038 4.279 1.00 73.06 451 SER A CA 1
ATOM 3559 C C . SER A 1 451 ? 1.934 -12.232 5.750 1.00 73.06 451 SER A C 1
ATOM 3561 O O . SER A 1 451 ? 1.660 -11.378 6.594 1.00 73.06 451 SER A O 1
ATOM 3563 N N . TRP A 1 452 ? 2.638 -13.327 6.051 1.00 64.94 452 TRP A N 1
ATOM 3564 C CA . TRP A 1 452 ? 3.000 -13.729 7.418 1.00 64.94 452 TRP A CA 1
ATOM 3565 C C . TRP A 1 452 ? 3.863 -12.699 8.168 1.00 64.94 452 TRP A C 1
ATOM 3567 O O . TRP A 1 452 ? 3.753 -12.572 9.387 1.00 64.94 452 TRP A O 1
ATOM 3577 N N . MET A 1 453 ? 4.698 -11.936 7.455 1.00 62.41 453 MET A N 1
ATOM 3578 C CA . MET A 1 453 ? 5.503 -10.852 8.022 1.00 62.41 453 MET A CA 1
ATOM 3579 C C . MET A 1 453 ? 4.810 -9.510 7.761 1.00 62.41 453 MET A C 1
ATOM 3581 O O . MET A 1 453 ? 4.885 -9.005 6.651 1.00 62.41 453 MET A O 1
ATOM 3585 N N . GLY A 1 454 ? 4.113 -8.932 8.743 1.00 64.06 454 GLY A N 1
ATOM 3586 C CA . GLY A 1 454 ? 3.547 -7.573 8.649 1.00 64.06 454 GLY A CA 1
ATOM 3587 C C . GLY A 1 454 ? 2.499 -7.327 7.547 1.00 64.06 454 GLY A C 1
ATOM 3588 O O . GLY A 1 454 ? 2.129 -6.171 7.311 1.00 64.06 454 GLY A O 1
ATOM 3589 N N . GLY A 1 455 ? 2.027 -8.379 6.867 1.00 75.69 455 GLY A N 1
ATOM 3590 C CA . GLY A 1 455 ? 1.002 -8.279 5.835 1.00 75.69 455 GLY A CA 1
ATOM 3591 C C . GLY A 1 455 ? -0.366 -7.926 6.409 1.00 75.69 455 GLY A C 1
ATOM 3592 O O . GLY A 1 455 ? -0.619 -8.083 7.603 1.00 75.69 455 GLY A O 1
ATOM 3593 N N . LYS A 1 456 ? -1.257 -7.443 5.541 1.00 88.31 456 LYS A N 1
ATOM 3594 C CA . LYS A 1 456 ? -2.635 -7.076 5.887 1.00 88.31 456 LYS A CA 1
ATOM 3595 C C . LYS A 1 456 ? -3.585 -7.657 4.852 1.00 88.31 456 LYS A C 1
ATOM 3597 O O . LYS A 1 456 ? -3.281 -7.620 3.661 1.00 88.31 456 LYS A O 1
ATOM 3602 N N . THR A 1 457 ? -4.739 -8.151 5.289 1.00 92.38 457 THR A N 1
ATOM 3603 C CA . THR A 1 457 ? -5.855 -8.424 4.374 1.00 92.38 457 THR A CA 1
ATOM 3604 C C . THR A 1 457 ? -6.380 -7.111 3.786 1.00 92.38 457 THR A C 1
ATOM 3606 O O . THR A 1 457 ? -6.105 -6.027 4.312 1.00 92.38 457 THR A O 1
ATOM 3609 N N . ALA A 1 458 ? -7.178 -7.185 2.717 1.00 94.75 458 ALA A N 1
ATOM 3610 C CA . ALA A 1 458 ? -7.807 -5.998 2.136 1.00 94.75 458 ALA A CA 1
ATOM 3611 C C . ALA A 1 458 ? -8.645 -5.224 3.176 1.00 94.75 458 ALA A C 1
ATOM 3613 O O . ALA A 1 458 ? -8.546 -4.000 3.276 1.00 94.75 458 ALA A O 1
ATOM 3614 N N . LEU A 1 459 ? -9.402 -5.939 4.019 1.00 97.19 459 LEU A N 1
ATOM 3615 C CA . LEU A 1 459 ? -10.190 -5.342 5.099 1.00 97.19 459 LEU A CA 1
ATOM 3616 C C . LEU A 1 459 ? -9.307 -4.699 6.180 1.00 97.19 459 LEU A C 1
ATOM 3618 O O . LEU A 1 459 ? -9.582 -3.573 6.588 1.00 97.19 459 LEU A O 1
ATOM 3622 N N . GLN A 1 460 ? -8.234 -5.366 6.618 1.00 96.19 460 GLN A N 1
ATOM 3623 C CA . GLN A 1 460 ? -7.300 -4.811 7.608 1.00 96.19 460 GLN A CA 1
ATOM 3624 C C . GLN A 1 460 ? -6.612 -3.536 7.086 1.00 96.19 460 GLN A C 1
ATOM 3626 O O . GLN A 1 460 ? -6.499 -2.552 7.819 1.00 96.19 460 GLN A O 1
ATOM 3631 N N . ALA A 1 461 ? -6.196 -3.516 5.814 1.00 95.00 461 ALA A N 1
ATOM 3632 C CA . ALA A 1 461 ? -5.608 -2.336 5.178 1.00 95.00 461 ALA A CA 1
ATOM 3633 C C . ALA A 1 461 ? -6.617 -1.176 5.065 1.00 95.00 461 ALA A C 1
ATOM 3635 O O . ALA A 1 461 ? -6.300 -0.044 5.437 1.00 95.00 461 ALA A O 1
ATOM 3636 N N . ALA A 1 462 ? -7.852 -1.458 4.633 1.00 96.75 462 ALA A N 1
ATOM 3637 C CA . ALA A 1 462 ? -8.920 -0.461 4.564 1.00 96.75 462 ALA A CA 1
ATOM 3638 C C . ALA A 1 462 ? -9.280 0.101 5.952 1.00 96.75 462 ALA A C 1
ATOM 3640 O O . ALA A 1 462 ? -9.441 1.313 6.104 1.00 96.75 462 ALA A O 1
ATOM 3641 N N . ALA A 1 463 ? -9.333 -0.752 6.981 1.00 97.50 463 ALA A N 1
ATOM 3642 C CA . ALA A 1 463 ? -9.587 -0.349 8.361 1.00 97.50 463 ALA A CA 1
ATOM 3643 C C . ALA A 1 463 ? -8.459 0.505 8.946 1.00 97.50 463 ALA A C 1
ATOM 3645 O O . ALA A 1 463 ? -8.735 1.498 9.613 1.00 97.50 463 ALA A O 1
ATOM 3646 N N . MET A 1 464 ? -7.196 0.191 8.642 1.00 95.31 464 MET A N 1
ATOM 3647 C CA . MET A 1 464 ? -6.054 1.020 9.035 1.00 95.31 464 MET A CA 1
ATOM 3648 C C . MET A 1 464 ? -6.143 2.441 8.459 1.00 95.31 464 MET A C 1
ATOM 3650 O O . MET A 1 464 ? -5.826 3.413 9.151 1.00 95.31 464 MET A O 1
ATOM 3654 N N . ASN A 1 465 ? -6.596 2.575 7.214 1.00 92.12 465 ASN A N 1
ATOM 3655 C CA . ASN A 1 465 ? -6.712 3.871 6.542 1.00 92.12 465 ASN A CA 1
ATOM 3656 C C . ASN A 1 465 ? -8.070 4.556 6.763 1.00 92.12 465 ASN A C 1
ATOM 3658 O O . ASN A 1 465 ? -8.223 5.727 6.430 1.00 92.12 465 ASN A O 1
ATOM 3662 N N . GLY A 1 466 ? -9.025 3.880 7.407 1.00 93.50 466 GLY A N 1
ATOM 3663 C CA . GLY A 1 466 ? -10.334 4.444 7.733 1.00 93.50 466 GLY A CA 1
ATOM 3664 C C . GLY A 1 466 ? -11.285 4.519 6.537 1.00 93.50 466 GLY A C 1
ATOM 3665 O O . GLY A 1 466 ? -12.253 5.278 6.573 1.00 93.50 466 GLY A O 1
ATOM 3666 N N . ASN A 1 467 ? -11.021 3.762 5.466 1.00 93.88 467 ASN A N 1
ATOM 3667 C CA . ASN A 1 467 ? -11.789 3.847 4.227 1.00 93.88 467 ASN A CA 1
ATOM 3668 C C . ASN A 1 467 ? -13.089 3.030 4.318 1.00 93.88 467 ASN A C 1
ATOM 3670 O O . ASN A 1 467 ? -13.141 1.841 3.991 1.00 93.88 467 ASN A O 1
ATOM 3674 N N . MET A 1 468 ? -14.156 3.697 4.761 1.00 94.81 468 MET A N 1
ATOM 3675 C CA . MET A 1 468 ? -15.477 3.097 4.958 1.00 94.81 468 MET A CA 1
ATOM 3676 C C . MET A 1 468 ? -16.075 2.502 3.672 1.00 94.81 468 MET A C 1
ATOM 3678 O O . MET A 1 468 ? -16.793 1.506 3.741 1.00 94.81 468 MET A O 1
ATOM 3682 N N . SER A 1 469 ? -15.782 3.072 2.500 1.00 95.00 469 SER A N 1
ATOM 3683 C CA . SER A 1 469 ? -16.332 2.598 1.224 1.00 95.00 469 SER A CA 1
ATOM 3684 C C . SER A 1 469 ? -15.843 1.187 0.896 1.00 95.00 469 SER A C 1
ATOM 3686 O O . SER A 1 469 ? -16.654 0.308 0.601 1.00 95.00 469 SER A O 1
ATOM 3688 N N . PHE A 1 470 ? -14.536 0.936 1.034 1.00 97.38 470 PHE A N 1
ATOM 3689 C CA . PHE A 1 470 ? -13.974 -0.407 0.863 1.00 97.38 470 PHE A CA 1
ATOM 3690 C C . PHE A 1 470 ? -14.435 -1.370 1.952 1.00 97.38 470 PHE A C 1
ATOM 3692 O O . PHE A 1 470 ? -14.792 -2.505 1.649 1.00 97.38 470 PHE A O 1
ATOM 3699 N N . ILE A 1 471 ? -14.496 -0.919 3.208 1.00 97.50 471 ILE A N 1
ATOM 3700 C CA . ILE A 1 471 ? -14.967 -1.753 4.322 1.00 97.50 471 ILE A CA 1
ATOM 3701 C C . ILE A 1 471 ? -16.391 -2.259 4.064 1.00 97.50 471 ILE A C 1
ATOM 3703 O O . ILE A 1 471 ? -16.627 -3.465 4.124 1.00 97.50 471 ILE A O 1
ATOM 3707 N N . ARG A 1 472 ? -17.328 -1.368 3.709 1.00 95.38 472 ARG A N 1
ATOM 3708 C CA . ARG A 1 472 ? -18.712 -1.754 3.382 1.00 95.38 472 ARG A CA 1
ATOM 3709 C C . ARG A 1 472 ? -18.761 -2.713 2.199 1.00 95.38 472 ARG A C 1
ATOM 3711 O O . ARG A 1 472 ? -19.476 -3.711 2.253 1.00 95.38 472 ARG A O 1
ATOM 3718 N N . HIS A 1 473 ? -17.979 -2.437 1.157 1.00 96.19 473 HIS A N 1
ATOM 3719 C CA . HIS A 1 473 ? -17.900 -3.291 -0.022 1.00 96.19 473 HIS A CA 1
ATOM 3720 C C . HIS A 1 473 ? -17.443 -4.716 0.325 1.00 96.19 473 HIS A C 1
ATOM 3722 O O . HIS A 1 473 ? -18.108 -5.682 -0.046 1.00 96.19 473 HIS A O 1
ATOM 3728 N N . PHE A 1 474 ? -16.361 -4.856 1.092 1.00 96.94 474 PHE A N 1
ATOM 3729 C CA . PHE A 1 474 ? -15.809 -6.149 1.498 1.00 96.94 474 PHE A CA 1
ATOM 3730 C C . PHE A 1 474 ? -16.739 -6.916 2.440 1.00 96.94 474 PHE A C 1
ATOM 3732 O O . PHE A 1 474 ? -17.043 -8.083 2.184 1.00 96.94 474 PHE A O 1
ATOM 3739 N N . VAL A 1 475 ? -17.251 -6.263 3.486 1.00 95.19 475 VAL A N 1
ATOM 3740 C CA . VAL A 1 475 ? -18.149 -6.903 4.460 1.00 95.19 475 VAL A CA 1
ATOM 3741 C C . VAL A 1 475 ? -19.443 -7.377 3.793 1.00 95.19 475 VAL A C 1
ATOM 3743 O O . VAL A 1 475 ? -19.852 -8.515 4.008 1.00 95.19 475 VAL A O 1
ATOM 3746 N N . SER A 1 476 ? -20.024 -6.588 2.877 1.00 95.75 476 SER A N 1
ATOM 3747 C CA . SER A 1 476 ? -21.230 -6.989 2.128 1.00 95.75 476 SER A CA 1
ATOM 3748 C C . SER A 1 476 ? -21.053 -8.247 1.260 1.00 95.75 476 SER A C 1
ATOM 3750 O O . SER A 1 476 ? -22.038 -8.854 0.846 1.00 95.75 476 SER A O 1
ATOM 3752 N N . ARG A 1 477 ? -19.806 -8.663 0.992 1.00 95.69 477 ARG A N 1
ATOM 3753 C CA . ARG A 1 477 ? -19.449 -9.852 0.196 1.00 95.69 477 ARG A CA 1
ATOM 3754 C C . ARG A 1 477 ? -18.874 -10.995 1.045 1.00 95.69 477 ARG A C 1
ATOM 3756 O O . ARG A 1 477 ? -18.221 -11.907 0.518 1.00 95.69 477 ARG A O 1
ATOM 3763 N N . GLY A 1 478 ? -19.106 -10.954 2.358 1.00 91.19 478 GLY A N 1
ATOM 3764 C CA . GLY A 1 478 ? -18.728 -12.016 3.288 1.00 91.19 478 GLY A CA 1
ATOM 3765 C C . GLY A 1 478 ? -17.216 -12.189 3.409 1.00 91.19 478 GLY A C 1
ATOM 3766 O O . GLY A 1 478 ? -16.712 -13.308 3.286 1.00 91.19 478 GLY A O 1
ATOM 3767 N N . VAL A 1 479 ? -16.473 -11.086 3.544 1.00 94.69 479 VAL A N 1
ATOM 3768 C CA . VAL A 1 479 ? -15.105 -11.142 4.083 1.00 94.69 479 VAL A CA 1
ATOM 3769 C C . VAL A 1 479 ? -15.179 -11.468 5.567 1.00 94.69 479 VAL A C 1
ATOM 3771 O O . VAL A 1 479 ? -16.025 -10.925 6.272 1.00 94.69 479 VAL A O 1
ATOM 3774 N N . ASP A 1 480 ? -14.278 -12.331 6.031 1.00 94.31 480 ASP A N 1
ATOM 3775 C CA . ASP A 1 480 ? -14.115 -12.597 7.455 1.00 94.31 480 ASP A CA 1
ATOM 3776 C C . ASP A 1 480 ? -13.643 -11.329 8.186 1.00 94.31 480 ASP A C 1
ATOM 3778 O O . ASP A 1 480 ? -12.523 -10.846 7.990 1.00 94.31 480 ASP A O 1
ATOM 3782 N N . ILE A 1 481 ? -14.524 -10.781 9.023 1.00 96.38 481 ILE A N 1
ATOM 3783 C CA . ILE A 1 481 ? -14.269 -9.586 9.836 1.00 96.38 481 ILE A CA 1
ATOM 3784 C C . ILE A 1 481 ? -13.183 -9.844 10.884 1.00 96.38 481 ILE A C 1
ATOM 3786 O O . ILE A 1 481 ? -12.427 -8.929 11.225 1.00 96.38 481 ILE A O 1
ATOM 3790 N N . ASN A 1 482 ? -13.075 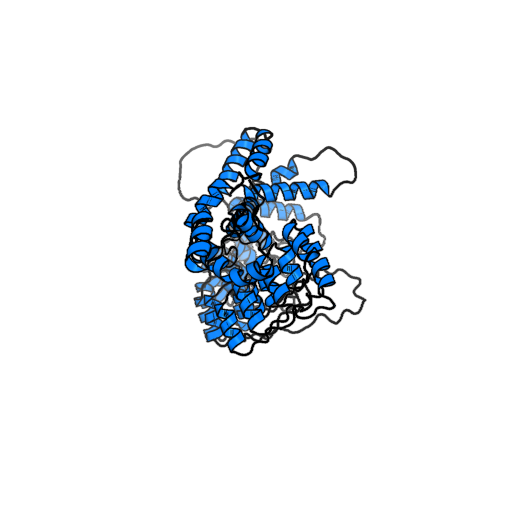-11.090 11.345 1.00 95.88 482 ASN A N 1
ATOM 3791 C CA . ASN A 1 482 ? -12.182 -11.516 12.415 1.00 95.88 482 ASN A CA 1
ATOM 3792 C C . ASN A 1 482 ? -10.923 -12.212 11.884 1.00 95.88 482 ASN A C 1
ATOM 3794 O O . ASN A 1 482 ? -10.243 -12.913 12.633 1.00 95.88 482 ASN A O 1
ATOM 3798 N N . ALA A 1 483 ? -10.573 -11.971 10.614 1.00 93.00 483 ALA A N 1
ATOM 3799 C CA . ALA A 1 483 ? -9.359 -12.507 10.014 1.00 93.00 483 ALA A CA 1
ATOM 3800 C C . ALA A 1 483 ? -8.130 -12.216 10.906 1.00 93.00 483 ALA A C 1
ATOM 3802 O O . ALA A 1 483 ? -7.921 -11.058 11.310 1.00 93.00 483 ALA A O 1
ATOM 3803 N N . PRO A 1 484 ? -7.303 -13.239 11.203 1.00 90.62 484 PRO A N 1
ATOM 3804 C CA . PRO A 1 484 ? -6.253 -13.129 12.202 1.00 90.62 484 PRO A CA 1
ATOM 3805 C C . PRO A 1 484 ? -5.166 -12.128 11.784 1.00 90.62 484 PRO A C 1
ATOM 3807 O O . PRO A 1 484 ? -4.924 -11.906 10.590 1.00 90.62 484 PRO A O 1
ATOM 3810 N N . PRO A 1 485 ? -4.481 -11.510 12.759 1.00 89.00 485 PRO A N 1
ATOM 3811 C CA . PRO A 1 485 ? -3.351 -10.641 12.477 1.00 89.00 485 PRO A CA 1
ATOM 3812 C C . PRO A 1 485 ? -2.136 -11.445 11.986 1.00 89.00 485 PRO A C 1
ATOM 3814 O O . PRO A 1 485 ? -1.929 -12.594 12.377 1.00 89.00 485 PRO A O 1
ATOM 3817 N N . ALA A 1 486 ? -1.268 -10.812 11.190 1.00 84.31 486 ALA A N 1
ATOM 3818 C CA . ALA A 1 486 ? 0.076 -11.335 10.932 1.00 84.31 486 ALA A CA 1
ATOM 3819 C C . ALA A 1 486 ? 0.876 -11.477 12.245 1.00 84.31 486 ALA A C 1
ATOM 3821 O O . ALA A 1 486 ? 0.711 -10.677 13.167 1.00 84.31 486 ALA A O 1
ATOM 3822 N N . SER A 1 487 ? 1.772 -12.467 12.331 1.00 80.75 487 SER A N 1
ATOM 3823 C CA . SER A 1 487 ? 2.448 -12.834 13.590 1.00 80.75 487 SER A CA 1
ATOM 3824 C C . SER A 1 487 ? 3.353 -11.734 14.149 1.00 80.75 487 SER A C 1
ATOM 3826 O O . SER A 1 487 ? 3.497 -11.611 15.367 1.00 80.75 487 SER A O 1
ATOM 3828 N N . ASN A 1 488 ? 3.935 -10.920 13.268 1.00 78.25 488 ASN A N 1
ATOM 3829 C CA . ASN A 1 488 ? 4.797 -9.803 13.625 1.00 78.25 488 ASN A CA 1
ATOM 3830 C C . ASN A 1 488 ? 4.147 -8.468 13.249 1.00 78.25 488 ASN A C 1
ATOM 3832 O O . ASN A 1 488 ? 3.862 -8.231 12.072 1.00 78.25 488 ASN A O 1
ATOM 3836 N N . CYS A 1 489 ? 3.925 -7.611 14.249 1.00 78.88 489 CYS A N 1
ATOM 3837 C CA . CYS A 1 489 ? 3.318 -6.283 14.114 1.00 78.88 489 CYS A CA 1
ATOM 3838 C C . CYS A 1 489 ? 1.967 -6.259 13.363 1.00 78.88 489 CYS A C 1
ATOM 3840 O O . CYS A 1 489 ? 1.594 -5.227 12.801 1.00 78.88 489 CYS A O 1
ATOM 3842 N N . GLY A 1 490 ? 1.242 -7.381 13.320 1.00 86.50 490 GLY A N 1
ATOM 3843 C CA . GLY A 1 490 ? -0.095 -7.461 12.736 1.00 86.50 490 GLY A CA 1
ATOM 3844 C C . GLY A 1 490 ? -1.185 -6.956 13.683 1.00 86.50 490 GLY A C 1
ATOM 3845 O O . GLY A 1 490 ? -0.981 -6.853 14.894 1.00 86.50 490 GLY A O 1
ATOM 3846 N N . ALA A 1 491 ? -2.361 -6.666 13.125 1.00 93.38 491 ALA A N 1
ATOM 3847 C CA . ALA A 1 491 ? -3.568 -6.341 13.881 1.00 93.38 491 ALA A CA 1
ATOM 3848 C C . ALA A 1 491 ? -4.824 -6.799 13.114 1.00 93.38 491 ALA A C 1
ATOM 3850 O O . ALA A 1 491 ? -4.806 -6.881 11.883 1.00 93.38 491 ALA A O 1
ATOM 3851 N N . THR A 1 492 ? -5.913 -7.087 13.826 1.00 96.62 492 THR A N 1
ATOM 3852 C CA . THR A 1 492 ? -7.242 -7.277 13.225 1.00 96.62 492 THR A CA 1
ATOM 3853 C C . THR A 1 492 ? -7.767 -5.954 12.658 1.00 96.62 492 THR A C 1
ATOM 3855 O O . THR A 1 492 ? -7.228 -4.876 12.934 1.00 96.62 492 THR A O 1
ATOM 3858 N N . ALA A 1 493 ? -8.844 -6.003 11.866 1.00 97.94 493 ALA A N 1
ATOM 3859 C CA . ALA A 1 493 ? -9.468 -4.790 11.337 1.00 97.94 493 ALA A CA 1
ATOM 3860 C C . ALA A 1 493 ? -9.908 -3.838 12.468 1.00 97.94 493 ALA A C 1
ATOM 3862 O O . ALA A 1 493 ? -9.633 -2.637 12.407 1.00 97.94 493 ALA A O 1
ATOM 3863 N N . LEU A 1 494 ? -10.507 -4.386 13.534 1.00 98.69 494 LEU A N 1
ATOM 3864 C CA . LEU A 1 494 ? -10.931 -3.622 14.709 1.00 98.69 494 LEU A CA 1
ATOM 3865 C C . LEU A 1 494 ? -9.737 -2.989 15.434 1.00 98.69 494 LEU A C 1
ATOM 3867 O O . LEU A 1 494 ? -9.761 -1.795 15.729 1.00 98.69 494 LEU A O 1
ATOM 3871 N N . GLN A 1 495 ? -8.669 -3.758 15.664 1.00 98.25 495 GLN A N 1
ATOM 3872 C CA . GLN A 1 495 ? -7.451 -3.266 16.313 1.00 98.25 495 GLN A CA 1
ATOM 3873 C C . GLN A 1 495 ? -6.807 -2.123 15.509 1.00 98.25 495 GLN A C 1
ATOM 3875 O O . GLN A 1 495 ? -6.467 -1.087 16.082 1.00 98.25 495 GLN A O 1
ATOM 3880 N N . PHE A 1 496 ? -6.690 -2.253 14.181 1.00 97.44 496 PHE A N 1
ATOM 3881 C CA . PHE A 1 496 ? -6.167 -1.177 13.332 1.00 97.44 496 PHE A CA 1
ATOM 3882 C C . PHE A 1 496 ? -7.033 0.085 13.392 1.00 97.44 496 PHE A C 1
ATOM 3884 O O . PHE A 1 496 ? -6.494 1.182 13.568 1.00 97.44 496 PHE A O 1
ATOM 3891 N N . ALA A 1 497 ? -8.357 -0.053 13.279 1.00 98.25 497 ALA A N 1
ATOM 3892 C CA . ALA A 1 497 ? -9.283 1.073 13.363 1.00 98.25 497 ALA A CA 1
ATOM 3893 C C . ALA A 1 497 ? -9.194 1.784 14.725 1.00 98.25 497 ALA A C 1
ATOM 3895 O O . ALA A 1 497 ? -9.133 3.017 14.776 1.00 98.25 497 ALA A O 1
ATOM 3896 N N . ALA A 1 498 ? -9.095 1.011 15.811 1.00 98.19 498 ALA A N 1
ATOM 3897 C CA . ALA A 1 498 ? -8.953 1.515 17.170 1.00 98.19 498 ALA A CA 1
ATOM 3898 C C . ALA A 1 498 ? -7.640 2.288 17.369 1.00 98.19 498 ALA A C 1
ATOM 3900 O O . ALA A 1 498 ? -7.660 3.446 17.784 1.00 98.19 498 ALA A O 1
ATOM 3901 N N . ILE A 1 499 ? -6.501 1.709 16.974 1.00 96.62 499 ILE A N 1
ATOM 3902 C CA . ILE A 1 499 ? -5.177 2.355 17.038 1.00 96.62 499 ILE A CA 1
ATOM 3903 C C . ILE A 1 499 ? -5.169 3.679 16.250 1.00 96.62 499 ILE A C 1
ATOM 3905 O O . ILE A 1 499 ? -4.663 4.715 16.706 1.00 96.62 499 ILE A O 1
ATOM 3909 N N . LYS A 1 500 ? -5.748 3.670 15.044 1.00 94.38 500 LYS A N 1
ATOM 3910 C CA . LYS A 1 500 ? -5.729 4.815 14.122 1.00 94.38 500 LYS A CA 1
ATOM 3911 C C . LYS A 1 500 ? -6.792 5.876 14.420 1.00 94.38 500 LYS A C 1
ATOM 3913 O O . LYS A 1 500 ? -6.697 6.977 13.866 1.00 94.38 500 LYS A O 1
ATOM 3918 N N . GLY A 1 501 ? -7.714 5.605 15.346 1.00 93.62 501 GLY A N 1
ATOM 3919 C CA . GLY A 1 501 ? -8.731 6.559 15.788 1.00 93.62 501 GLY A CA 1
ATOM 3920 C C . GLY A 1 501 ? -9.912 6.698 14.824 1.00 93.62 501 GLY A C 1
ATOM 3921 O O . GLY A 1 501 ? -10.487 7.782 14.723 1.00 93.62 501 GLY A O 1
ATOM 3922 N N . HIS A 1 502 ? -10.238 5.645 14.072 1.00 96.12 502 HIS A N 1
ATOM 3923 C CA . HIS A 1 502 ? -11.309 5.657 13.071 1.00 96.12 502 HIS A CA 1
ATOM 3924 C C . HIS A 1 502 ? -12.638 5.223 13.693 1.00 96.12 502 HIS A C 1
ATOM 3926 O O . HIS A 1 502 ? -13.119 4.123 13.437 1.00 96.12 502 HIS A O 1
ATOM 3932 N N . TYR A 1 503 ? -13.228 6.094 14.516 1.00 92.88 503 TYR A N 1
ATOM 3933 C CA . TYR A 1 503 ? -14.430 5.806 15.313 1.00 92.88 503 TYR A CA 1
ATOM 3934 C C . TYR A 1 503 ? -15.569 5.156 14.507 1.00 92.88 503 TYR A C 1
ATOM 3936 O O . TYR A 1 503 ? -16.030 4.075 14.855 1.00 92.88 503 TYR A O 1
ATOM 3944 N N . ASN A 1 504 ? -15.958 5.744 13.370 1.00 90.56 504 ASN A N 1
ATOM 3945 C CA . ASN A 1 504 ? -17.048 5.210 12.539 1.00 90.56 504 ASN A CA 1
ATOM 3946 C C . ASN A 1 504 ? -16.748 3.805 11.991 1.00 90.56 504 ASN A C 1
ATOM 3948 O O . ASN A 1 504 ? -17.666 3.016 11.789 1.00 90.56 504 ASN A O 1
ATOM 3952 N N . VAL A 1 505 ? -15.471 3.491 11.740 1.00 97.75 505 VAL A N 1
ATOM 3953 C CA . VAL A 1 505 ? -15.044 2.145 11.336 1.00 97.75 505 VAL A CA 1
ATOM 3954 C C . VAL A 1 505 ? -15.146 1.179 12.508 1.00 97.75 505 VAL A C 1
ATOM 3956 O O . VAL A 1 505 ? -15.630 0.072 12.313 1.00 97.75 505 VAL A O 1
ATOM 3959 N N . VAL A 1 506 ? -14.740 1.591 13.713 1.00 97.81 506 VAL A N 1
ATOM 3960 C CA . VAL A 1 506 ? -14.891 0.775 14.928 1.00 97.81 506 VAL A CA 1
ATOM 3961 C C . VAL A 1 506 ? -16.360 0.426 15.157 1.00 97.81 506 VAL A C 1
ATOM 3963 O O . VAL A 1 506 ? -16.669 -0.754 15.262 1.00 97.81 506 VAL A O 1
ATOM 3966 N N . VAL A 1 507 ? -17.262 1.417 15.144 1.00 94.69 507 VAL A N 1
ATOM 3967 C CA . VAL A 1 507 ? -18.715 1.194 15.283 1.00 94.69 507 VAL A CA 1
ATOM 3968 C C . VAL A 1 507 ? -19.205 0.174 14.258 1.00 94.69 507 VAL A C 1
ATOM 3970 O O . VAL A 1 507 ? -19.771 -0.848 14.631 1.00 94.69 507 VAL A O 1
ATOM 3973 N N . PHE A 1 508 ? -18.910 0.400 12.975 1.00 97.50 508 PHE A N 1
ATOM 3974 C CA . PHE A 1 508 ? -19.361 -0.492 11.910 1.00 97.50 508 PHE A CA 1
ATOM 3975 C C . PHE A 1 508 ? -18.829 -1.925 12.070 1.00 97.50 508 PHE A C 1
ATOM 3977 O O . PHE A 1 508 ? -19.565 -2.882 11.853 1.00 97.50 508 PHE A O 1
ATOM 3984 N N . LEU A 1 509 ? -17.557 -2.096 12.441 1.00 98.25 509 LEU A N 1
ATOM 3985 C CA . LEU A 1 509 ? -16.973 -3.423 12.642 1.00 98.25 509 LEU A CA 1
ATOM 3986 C C . LEU A 1 509 ? -17.622 -4.150 13.831 1.00 98.25 509 LEU A C 1
ATOM 3988 O O . LEU A 1 509 ? -17.936 -5.330 13.704 1.00 98.25 509 LEU A O 1
ATOM 3992 N N . LEU A 1 510 ? -17.873 -3.453 14.944 1.00 97.69 510 LEU A N 1
ATOM 3993 C CA . LEU A 1 510 ? -18.555 -4.013 16.118 1.00 97.69 510 LEU A CA 1
ATOM 3994 C C . LEU A 1 510 ? -19.996 -4.433 15.798 1.00 97.69 510 LEU A C 1
ATOM 3996 O O . LEU A 1 510 ? -20.385 -5.557 16.103 1.00 97.69 510 LEU A O 1
ATOM 4000 N N . GLU A 1 511 ? -20.754 -3.585 15.097 1.00 96.44 511 GLU A N 1
ATOM 4001 C CA . GLU A 1 511 ? -22.120 -3.892 14.635 1.00 96.44 511 GLU A CA 1
ATOM 4002 C C . GLU A 1 511 ? -22.181 -5.130 13.725 1.00 96.44 511 GLU A C 1
ATOM 4004 O O . GLU A 1 511 ? -23.218 -5.782 13.630 1.00 96.44 511 GLU A O 1
ATOM 4009 N N . ASN A 1 512 ? -21.072 -5.467 13.059 1.00 96.44 512 ASN A N 1
ATOM 4010 C CA . ASN A 1 512 ? -20.962 -6.637 12.191 1.00 96.44 512 ASN A CA 1
ATOM 4011 C C . ASN A 1 512 ? -20.215 -7.812 12.858 1.00 96.44 512 ASN A C 1
ATOM 4013 O O . ASN A 1 512 ? -19.781 -8.733 12.169 1.00 96.44 512 ASN A O 1
ATOM 4017 N N . GLY A 1 513 ? -20.086 -7.816 14.189 1.00 95.62 513 GLY A N 1
ATOM 4018 C CA . GLY A 1 513 ? -19.580 -8.967 14.945 1.00 95.62 513 GLY A CA 1
ATOM 4019 C C . GLY A 1 513 ? -18.056 -9.077 15.012 1.00 95.62 513 GLY A C 1
ATOM 4020 O O . GLY A 1 513 ? -17.525 -10.184 15.132 1.00 95.62 513 GLY A O 1
ATOM 4021 N N . ALA A 1 514 ? -17.336 -7.955 14.921 1.00 97.88 514 ALA A N 1
ATOM 4022 C CA . ALA A 1 514 ? -15.913 -7.946 15.235 1.00 97.88 514 ALA A CA 1
ATOM 4023 C C . ALA A 1 514 ? -15.673 -8.329 16.702 1.00 97.88 514 ALA A C 1
ATOM 4025 O O . ALA A 1 514 ? -16.303 -7.782 17.606 1.00 97.88 514 ALA A O 1
ATOM 4026 N N . ASP A 1 515 ? -14.729 -9.236 16.930 1.00 97.38 515 ASP A N 1
ATOM 4027 C CA . ASP A 1 515 ? -14.325 -9.661 18.264 1.00 97.38 515 ASP A CA 1
ATOM 4028 C C . ASP A 1 515 ? -13.573 -8.525 18.979 1.00 97.38 515 ASP A C 1
ATOM 4030 O O . ASP A 1 515 ? -12.429 -8.189 18.650 1.00 97.38 515 ASP A O 1
ATOM 4034 N N . VAL A 1 516 ? -14.248 -7.930 19.970 1.00 97.19 516 VAL A N 1
ATOM 4035 C CA . VAL A 1 516 ? -13.746 -6.849 20.837 1.00 97.19 516 VAL A CA 1
ATOM 4036 C C . VAL A 1 516 ? -12.450 -7.253 21.541 1.00 97.19 516 VAL A C 1
ATOM 4038 O O . VAL A 1 516 ? -11.548 -6.425 21.710 1.00 97.19 516 VAL A O 1
ATOM 4041 N N . ASN A 1 517 ? -12.350 -8.528 21.915 1.00 95.50 517 ASN A N 1
ATOM 4042 C CA . ASN A 1 517 ? -11.313 -9.076 22.777 1.00 95.50 517 ASN A CA 1
ATOM 4043 C C . ASN A 1 517 ? -10.277 -9.906 22.013 1.00 95.50 517 ASN A C 1
ATOM 4045 O O . ASN A 1 517 ? -9.413 -10.525 22.640 1.00 95.50 517 ASN A O 1
ATOM 4049 N N . ALA A 1 518 ? -10.304 -9.860 20.676 1.00 95.88 518 ALA A N 1
ATOM 4050 C CA . ALA A 1 518 ? -9.356 -10.574 19.837 1.00 95.88 518 ALA A CA 1
ATOM 4051 C C . ALA A 1 518 ? -7.905 -10.314 20.293 1.00 95.88 518 ALA A C 1
ATOM 4053 O O . ALA A 1 518 ? -7.517 -9.149 20.503 1.00 95.88 518 ALA A O 1
ATOM 4054 N N . PRO A 1 519 ? -7.074 -11.367 20.415 1.00 94.31 519 PRO A N 1
ATOM 4055 C CA . PRO A 1 519 ? -5.695 -11.218 20.850 1.00 94.31 519 PRO A CA 1
ATOM 4056 C C . PRO A 1 519 ? -4.883 -10.406 19.835 1.00 94.31 519 PRO A C 1
ATOM 4058 O O . PRO A 1 519 ? -5.145 -10.406 18.628 1.00 94.31 519 PRO A O 1
ATOM 4061 N N . GLY A 1 520 ? -3.872 -9.693 20.328 1.00 90.81 520 GLY A N 1
ATOM 4062 C CA . GLY A 1 520 ? -2.891 -9.042 19.463 1.00 90.81 520 GLY A CA 1
ATOM 4063 C C . GLY A 1 520 ? -1.974 -10.057 18.769 1.00 90.81 520 GLY A C 1
ATOM 4064 O O . GLY A 1 520 ? -1.884 -11.217 19.168 1.00 90.81 520 GLY A O 1
ATOM 4065 N N . ALA A 1 521 ? -1.238 -9.603 17.753 1.00 89.94 521 ALA A N 1
ATOM 4066 C CA . ALA A 1 521 ? -0.145 -10.375 17.163 1.00 89.94 521 ALA A CA 1
ATOM 4067 C C . ALA A 1 521 ? 0.893 -10.838 18.206 1.00 89.94 521 ALA A C 1
ATOM 4069 O O . ALA A 1 521 ? 1.192 -10.116 19.161 1.00 89.94 521 ALA A O 1
ATOM 4070 N N . ALA A 1 522 ? 1.498 -12.008 17.965 1.00 87.06 522 ALA A N 1
ATOM 4071 C CA . ALA A 1 522 ? 2.466 -12.639 18.867 1.00 87.06 522 ALA A CA 1
ATOM 4072 C C . ALA A 1 522 ? 3.667 -11.737 19.193 1.00 87.06 522 ALA A C 1
ATOM 4074 O O . ALA A 1 522 ? 4.161 -11.736 20.319 1.00 87.06 522 ALA A O 1
ATOM 4075 N N . VAL A 1 523 ? 4.125 -10.949 18.217 1.00 82.50 523 VAL A N 1
ATOM 4076 C CA . VAL A 1 523 ? 5.218 -9.992 18.394 1.00 82.50 523 VAL A CA 1
ATOM 4077 C C . VAL A 1 523 ? 4.701 -8.577 18.166 1.00 82.50 523 VAL A C 1
ATOM 4079 O O . VAL A 1 523 ? 4.271 -8.219 17.070 1.00 82.50 523 VAL A O 1
ATOM 4082 N N . GLY A 1 524 ? 4.758 -7.757 19.218 1.00 81.69 524 GLY A N 1
ATOM 4083 C CA . GLY A 1 524 ? 4.418 -6.332 19.152 1.00 81.69 524 GLY A CA 1
ATOM 4084 C C . GLY A 1 524 ? 2.930 -6.019 18.958 1.00 81.69 524 GLY A C 1
ATOM 4085 O O . GLY A 1 524 ? 2.602 -4.868 18.681 1.00 81.69 524 GLY A O 1
ATOM 4086 N N . GLY A 1 525 ? 2.037 -7.003 19.094 1.00 88.62 525 GLY A N 1
ATOM 4087 C CA . GLY A 1 525 ? 0.595 -6.807 18.980 1.00 88.62 525 GLY A CA 1
ATOM 4088 C C . GLY A 1 525 ? -0.028 -6.045 20.151 1.00 88.62 525 GLY A C 1
ATOM 4089 O O . GLY A 1 525 ? 0.545 -5.933 21.241 1.00 88.62 525 GLY A O 1
ATOM 4090 N N . ARG A 1 526 ? -1.235 -5.527 19.916 1.00 94.94 526 ARG A N 1
ATOM 4091 C CA . ARG A 1 526 ? -2.113 -4.909 20.919 1.00 94.94 526 ARG A CA 1
ATOM 4092 C C . ARG A 1 526 ? -3.530 -5.424 20.737 1.00 94.94 526 ARG A C 1
ATOM 4094 O O . ARG A 1 526 ? -3.959 -5.604 19.599 1.00 94.94 526 ARG A O 1
ATOM 4101 N N . THR A 1 527 ? -4.265 -5.588 21.835 1.00 97.12 527 THR A N 1
ATOM 4102 C CA . THR A 1 527 ? -5.731 -5.670 21.756 1.00 97.12 527 THR A CA 1
ATOM 4103 C C . THR A 1 527 ? -6.306 -4.323 21.307 1.00 97.12 527 THR A C 1
ATOM 4105 O O . THR A 1 527 ? -5.614 -3.298 21.342 1.00 97.12 527 THR A O 1
ATOM 4108 N N . ALA A 1 528 ? -7.577 -4.291 20.894 1.00 98.19 528 ALA A N 1
ATOM 4109 C CA . ALA A 1 528 ? -8.214 -3.045 20.467 1.00 98.19 528 ALA A CA 1
ATOM 4110 C C . ALA A 1 528 ? -8.209 -2.001 21.599 1.00 98.19 528 ALA A C 1
ATOM 4112 O O . ALA A 1 528 ? -7.849 -0.844 21.369 1.00 98.19 528 ALA A O 1
ATOM 4113 N N . LEU A 1 529 ? -8.507 -2.435 22.831 1.00 98.38 529 LEU A N 1
ATOM 4114 C CA . LEU A 1 529 ? -8.514 -1.578 24.017 1.00 98.38 529 LEU A CA 1
ATOM 4115 C C . LEU A 1 529 ? -7.112 -1.048 24.344 1.00 98.38 529 LEU A C 1
ATOM 4117 O O . LEU A 1 529 ? -6.939 0.154 24.528 1.00 98.38 529 LEU A O 1
ATOM 4121 N N . GLN A 1 530 ? -6.090 -1.912 24.351 1.00 98.12 530 GLN A N 1
ATOM 4122 C CA . GLN A 1 530 ? -4.703 -1.486 24.578 1.00 98.12 530 GLN A CA 1
ATOM 4123 C C . GLN A 1 530 ? -4.238 -0.488 23.509 1.00 98.12 530 GLN A C 1
ATOM 4125 O O . GLN A 1 530 ? -3.634 0.529 23.840 1.00 98.12 530 GLN A O 1
ATOM 4130 N N . GLY A 1 531 ? -4.543 -0.746 22.233 1.00 96.88 531 GLY A N 1
ATOM 4131 C CA . GLY A 1 531 ? -4.164 0.121 21.119 1.00 96.88 531 GLY A CA 1
ATOM 4132 C C . GLY A 1 531 ? -4.838 1.496 21.159 1.00 96.88 531 GLY A C 1
ATOM 4133 O O . GLY A 1 531 ? -4.170 2.510 20.936 1.00 96.88 531 GLY A O 1
ATOM 4134 N N . ALA A 1 532 ? -6.136 1.544 21.481 1.00 98.12 532 ALA A N 1
ATOM 4135 C CA . ALA A 1 532 ? -6.885 2.787 21.671 1.00 98.12 532 ALA A CA 1
ATOM 4136 C C . ALA A 1 532 ? -6.323 3.608 22.845 1.00 98.12 532 ALA A C 1
ATOM 4138 O O . ALA A 1 532 ? -6.092 4.813 22.706 1.00 98.12 532 ALA A O 1
ATOM 4139 N N . SER A 1 533 ? -6.028 2.939 23.961 1.00 97.62 533 SER A N 1
ATOM 4140 C CA . SER A 1 533 ? -5.436 3.531 25.164 1.00 97.62 533 SER A CA 1
ATOM 4141 C C . SER A 1 533 ? -4.034 4.083 24.925 1.00 97.62 533 SER A C 1
ATOM 4143 O O . SER A 1 533 ? -3.763 5.230 25.274 1.00 97.62 533 SER A O 1
ATOM 4145 N N . GLU A 1 534 ? -3.169 3.315 24.253 1.00 97.19 534 GLU A N 1
ATOM 4146 C CA . GLU A 1 534 ? -1.810 3.718 23.861 1.00 97.19 534 GLU A CA 1
ATOM 4147 C C . GLU A 1 534 ? -1.800 5.006 23.022 1.00 97.19 534 GLU A C 1
ATOM 4149 O O . GLU A 1 534 ? -0.883 5.813 23.138 1.00 97.19 534 GLU A O 1
ATOM 4154 N N . HIS A 1 535 ? -2.829 5.221 22.194 1.00 93.69 535 HIS A N 1
ATOM 4155 C CA . HIS A 1 535 ? -2.890 6.334 21.241 1.00 93.69 535 HIS A CA 1
ATOM 4156 C C . HIS A 1 535 ? -3.828 7.476 21.656 1.00 93.69 535 HIS A C 1
ATOM 4158 O O . HIS A 1 535 ? -3.994 8.439 20.886 1.00 93.69 535 HIS A O 1
ATOM 4164 N N . GLY A 1 536 ? -4.428 7.398 22.845 1.00 92.56 536 GLY A N 1
ATOM 4165 C CA . GLY A 1 536 ? -5.230 8.480 23.408 1.00 92.56 536 GLY A CA 1
ATOM 4166 C C . GLY A 1 536 ? -6.642 8.583 22.829 1.00 92.56 536 GLY A C 1
ATOM 4167 O O . GLY A 1 536 ? -7.173 9.690 22.732 1.00 92.56 536 GLY A O 1
ATOM 4168 N N . ARG A 1 537 ? -7.221 7.469 22.367 1.00 96.12 537 ARG A N 1
ATOM 4169 C CA . ARG A 1 537 ? -8.521 7.415 21.674 1.00 96.12 537 ARG A CA 1
ATOM 4170 C C . ARG A 1 537 ? -9.662 7.182 22.673 1.00 96.12 537 ARG A C 1
ATOM 4172 O O . ARG A 1 537 ? -10.207 6.087 22.751 1.00 96.12 537 ARG A O 1
ATOM 4179 N N . LEU A 1 538 ? -9.962 8.195 23.489 1.00 92.25 538 LEU A N 1
ATOM 4180 C CA . LEU A 1 538 ? -10.902 8.093 24.617 1.00 92.25 538 LEU A CA 1
ATOM 4181 C C . LEU A 1 538 ? -12.316 7.641 24.200 1.00 92.25 538 LEU A C 1
ATOM 4183 O O . LEU A 1 538 ? -12.925 6.809 24.864 1.00 92.25 538 LEU A O 1
ATOM 4187 N N . ASP A 1 539 ? -12.820 8.170 23.090 1.00 91.12 539 ASP A N 1
ATOM 4188 C CA . ASP A 1 539 ? -14.106 7.810 22.485 1.00 91.12 539 ASP A CA 1
ATOM 4189 C C . ASP A 1 539 ? -14.190 6.321 22.124 1.00 91.12 539 ASP A C 1
ATOM 4191 O O . ASP A 1 539 ? -15.182 5.654 22.409 1.00 91.12 539 ASP A O 1
ATOM 4195 N N . ILE A 1 540 ? -13.118 5.786 21.542 1.00 95.81 540 ILE A N 1
ATOM 4196 C CA . ILE A 1 540 ? -13.012 4.370 21.187 1.00 95.81 540 ILE A CA 1
ATOM 4197 C C . ILE A 1 540 ? -12.823 3.502 22.433 1.00 95.81 540 ILE A C 1
ATOM 4199 O O . ILE A 1 540 ? -13.383 2.413 22.486 1.00 95.81 540 ILE A O 1
ATOM 4203 N N . VAL A 1 541 ? -12.080 3.966 23.444 1.00 97.44 541 VAL A N 1
ATOM 4204 C CA . VAL A 1 541 ? -11.944 3.252 24.726 1.00 97.44 541 VAL A CA 1
ATOM 4205 C C . VAL A 1 541 ? -13.317 3.025 25.355 1.00 97.44 541 VAL A C 1
ATOM 4207 O O . VAL A 1 541 ? -13.643 1.887 25.673 1.00 97.44 541 VAL A O 1
ATOM 4210 N N . HIS A 1 542 ? -14.143 4.069 25.467 1.00 94.50 542 HIS A N 1
ATOM 4211 C CA . HIS A 1 542 ? -15.508 3.926 25.980 1.00 94.50 542 HIS A CA 1
ATOM 4212 C C . HIS A 1 542 ? -16.339 2.950 25.149 1.00 94.50 542 HIS A C 1
ATOM 4214 O O . HIS A 1 542 ? -16.924 2.027 25.706 1.00 94.50 542 HIS A O 1
ATOM 4220 N N . LEU A 1 543 ? -16.324 3.105 23.823 1.00 94.19 543 LEU A N 1
ATOM 4221 C CA . LEU A 1 543 ? -17.085 2.242 22.925 1.00 94.19 543 LEU A CA 1
ATOM 4222 C C . LEU A 1 543 ? -16.694 0.761 23.062 1.00 94.19 543 LEU A C 1
ATOM 4224 O O . LEU A 1 543 ? -17.563 -0.107 23.078 1.00 94.19 543 LEU A O 1
ATOM 4228 N N . LEU A 1 544 ? -15.398 0.459 23.171 1.00 97.06 544 LEU A N 1
ATOM 4229 C CA . LEU A 1 544 ? -14.914 -0.911 23.349 1.00 97.06 544 LEU A CA 1
ATOM 4230 C C . LEU A 1 544 ? -15.341 -1.489 24.703 1.00 97.06 544 LEU A C 1
ATOM 4232 O O . LEU A 1 544 ? -15.770 -2.634 24.749 1.00 97.06 544 LEU A O 1
ATOM 4236 N N . LEU A 1 545 ? -15.275 -0.702 25.780 1.00 94.88 545 LEU A N 1
ATOM 4237 C CA . LEU A 1 545 ? -15.698 -1.136 27.115 1.00 94.88 545 LEU A CA 1
ATOM 4238 C C . LEU A 1 545 ? -17.211 -1.388 27.204 1.00 94.88 545 LEU A C 1
ATOM 4240 O O . LEU A 1 545 ? -17.639 -2.315 27.883 1.00 94.88 545 LEU A O 1
ATOM 4244 N N . GLU A 1 546 ? -18.021 -0.585 26.511 1.00 92.12 546 GLU A N 1
ATOM 4245 C CA . GLU A 1 546 ? -19.475 -0.780 26.416 1.00 92.12 546 GLU A CA 1
ATOM 4246 C C . GLU A 1 546 ? -19.846 -2.048 25.631 1.00 92.12 546 GLU A C 1
ATOM 4248 O O . GLU A 1 546 ? -20.867 -2.675 25.914 1.00 92.12 546 GLU A O 1
ATOM 4253 N N . ASN A 1 547 ? -19.014 -2.443 24.662 1.00 93.31 547 ASN A N 1
ATOM 4254 C CA . ASN A 1 547 ? -19.232 -3.630 23.833 1.00 93.31 547 ASN A CA 1
ATOM 4255 C C . ASN A 1 547 ? -18.537 -4.894 24.369 1.00 93.31 547 ASN A C 1
ATOM 4257 O O . ASN A 1 547 ? -18.762 -5.977 23.830 1.00 93.31 547 ASN A O 1
ATOM 4261 N N . ASP A 1 548 ? -17.734 -4.790 25.429 1.00 91.94 548 ASP A N 1
ATOM 4262 C CA . ASP A 1 548 ? -17.079 -5.934 26.060 1.00 91.94 548 ASP A CA 1
ATOM 4263 C C . ASP A 1 548 ? -18.087 -6.748 26.896 1.00 91.94 548 ASP A C 1
ATOM 4265 O O . ASP A 1 548 ? -18.601 -6.292 27.923 1.00 91.94 548 ASP A O 1
ATOM 4269 N N . GLN A 1 549 ? -18.400 -7.967 26.447 1.00 85.12 549 GLN A N 1
ATOM 4270 C CA . GLN A 1 549 ? -19.381 -8.850 27.092 1.00 85.12 549 GLN A CA 1
ATOM 4271 C C . GLN A 1 549 ? -18.775 -9.805 28.133 1.00 85.12 549 GLN A C 1
ATOM 4273 O O . GLN A 1 549 ? -19.522 -10.449 28.864 1.00 85.12 549 GLN A O 1
ATOM 4278 N N . GLU A 1 550 ? -17.447 -9.889 28.245 1.00 84.19 550 GLU A N 1
ATOM 4279 C CA . GLU A 1 550 ? -16.770 -10.850 29.124 1.00 84.19 550 GLU A CA 1
ATOM 4280 C C . GLU A 1 550 ? -16.390 -10.216 30.469 1.00 84.19 550 GLU A C 1
ATOM 4282 O O . GLU A 1 550 ? -15.337 -9.598 30.602 1.00 84.19 550 GLU A O 1
ATOM 4287 N N . GLU A 1 551 ? -17.225 -10.375 31.493 1.00 77.62 551 GLU A N 1
ATOM 4288 C CA . GLU A 1 551 ? -17.026 -9.678 32.774 1.00 77.62 551 GLU A CA 1
ATOM 4289 C C . GLU A 1 551 ? -15.848 -10.206 33.605 1.00 77.62 551 GLU A C 1
ATOM 4291 O O . GLU A 1 551 ? -15.154 -9.417 34.243 1.00 77.62 551 GLU A O 1
ATOM 4296 N N . GLU A 1 552 ? -15.577 -11.515 33.573 1.00 80.44 552 GLU A N 1
ATOM 4297 C CA . GLU A 1 552 ? -14.600 -12.159 34.469 1.00 80.44 552 GLU A CA 1
ATOM 4298 C C . GLU A 1 552 ? -13.163 -11.636 34.304 1.00 80.44 552 GLU A C 1
ATOM 4300 O O . GLU A 1 552 ? -12.387 -11.633 35.259 1.00 80.44 552 GLU A O 1
ATOM 4305 N N . SER A 1 553 ? -12.802 -11.165 33.108 1.00 87.06 553 SER A N 1
ATOM 4306 C CA . SER A 1 553 ? -11.460 -10.668 32.777 1.00 87.06 553 SER A CA 1
ATOM 4307 C C . SER A 1 553 ? -11.415 -9.177 32.438 1.00 87.06 553 SER A C 1
ATOM 4309 O O . SER A 1 553 ? -10.343 -8.668 32.092 1.00 87.06 553 SER A O 1
ATOM 4311 N N . LEU A 1 554 ? -12.541 -8.461 32.550 1.00 90.06 554 LEU A N 1
ATOM 4312 C CA . LEU A 1 554 ? -12.633 -7.039 32.211 1.00 90.06 554 LEU A CA 1
ATOM 4313 C C . LEU A 1 554 ? -11.673 -6.193 33.057 1.00 90.06 554 LEU A C 1
ATOM 4315 O O . LEU A 1 554 ? -10.937 -5.373 32.509 1.00 90.06 554 LEU A O 1
ATOM 4319 N N . ASP A 1 555 ? -11.616 -6.440 34.368 1.00 91.12 555 ASP A N 1
ATOM 4320 C CA . ASP A 1 555 ? -10.720 -5.719 35.279 1.00 91.12 555 ASP A CA 1
ATOM 4321 C C . ASP A 1 555 ? -9.254 -5.863 34.851 1.00 91.12 555 ASP A C 1
ATOM 4323 O O . ASP A 1 555 ? -8.534 -4.867 34.756 1.00 91.12 555 ASP A O 1
ATOM 4327 N N . GLN A 1 556 ? -8.812 -7.081 34.518 1.00 92.62 556 GLN A N 1
ATOM 4328 C CA . GLN A 1 556 ? -7.441 -7.318 34.062 1.00 92.62 556 GLN A CA 1
ATOM 4329 C C . GLN A 1 556 ? -7.164 -6.612 32.727 1.00 92.62 556 GLN A C 1
ATOM 4331 O O . GLN A 1 556 ? -6.142 -5.936 32.597 1.00 92.62 556 GLN A O 1
ATOM 4336 N N . ARG A 1 557 ? -8.087 -6.693 31.756 1.00 94.50 557 ARG A N 1
ATOM 4337 C CA . ARG A 1 557 ? -7.957 -5.988 30.467 1.00 94.50 557 ARG A CA 1
ATOM 4338 C C . ARG A 1 557 ? -7.863 -4.472 30.652 1.00 94.50 557 ARG A C 1
ATOM 4340 O O . ARG A 1 557 ? -7.037 -3.827 30.001 1.00 94.50 557 ARG A O 1
ATOM 4347 N N . CYS A 1 558 ? -8.666 -3.908 31.553 1.00 96.06 558 CYS A N 1
ATOM 4348 C CA . CYS A 1 558 ? -8.628 -2.495 31.917 1.00 96.06 558 CYS A CA 1
ATOM 4349 C C . CYS A 1 558 ? -7.284 -2.100 32.539 1.00 96.06 558 CYS A C 1
ATOM 4351 O O . CYS A 1 558 ? -6.694 -1.103 32.119 1.00 96.06 558 CYS A O 1
ATOM 4353 N N . GLN A 1 559 ? -6.765 -2.885 33.491 1.00 95.56 559 GLN A N 1
ATOM 4354 C CA . GLN A 1 559 ? -5.457 -2.625 34.104 1.00 95.56 559 GLN A CA 1
ATOM 4355 C C . GLN A 1 559 ? -4.325 -2.681 33.072 1.00 95.56 559 GLN A C 1
ATOM 4357 O O . GLN A 1 559 ? -3.507 -1.760 33.007 1.00 95.56 559 GLN A O 1
ATOM 4362 N N . ASP A 1 560 ? -4.312 -3.700 32.211 1.00 95.75 560 ASP A N 1
ATOM 4363 C CA . ASP A 1 560 ? -3.300 -3.846 31.163 1.00 95.75 560 ASP A CA 1
ATOM 4364 C C . ASP A 1 560 ? -3.337 -2.669 30.178 1.00 95.75 560 ASP A C 1
ATOM 4366 O O . ASP A 1 560 ? -2.298 -2.110 29.816 1.00 95.75 560 ASP A O 1
ATOM 4370 N N . ALA A 1 561 ? -4.533 -2.246 29.760 1.00 97.38 561 ALA A N 1
ATOM 4371 C CA . ALA A 1 561 ? -4.704 -1.101 28.873 1.00 97.38 561 ALA A CA 1
ATOM 4372 C C . ALA A 1 561 ? -4.328 0.233 29.547 1.00 97.38 561 ALA A C 1
ATOM 4374 O O . ALA A 1 561 ? -3.760 1.110 28.887 1.00 97.38 561 ALA A O 1
ATOM 4375 N N . ALA A 1 562 ? -4.578 0.382 30.853 1.00 97.81 562 ALA A N 1
ATOM 4376 C CA . ALA A 1 562 ? -4.208 1.572 31.615 1.00 97.81 562 ALA A CA 1
ATOM 4377 C C . ALA A 1 562 ? -2.688 1.780 31.636 1.00 97.81 562 ALA A C 1
ATOM 4379 O O . ALA A 1 562 ? -2.226 2.906 31.453 1.00 97.81 562 ALA A O 1
ATOM 4380 N N . VAL A 1 563 ? -1.900 0.703 31.756 1.00 97.25 563 VAL A N 1
ATOM 4381 C CA . VAL A 1 563 ? -0.428 0.770 31.689 1.00 97.25 563 VAL A CA 1
ATOM 4382 C C . VAL A 1 563 ? 0.045 1.385 30.366 1.00 97.25 563 VAL A C 1
ATOM 4384 O O . VAL A 1 563 ? 0.973 2.198 30.353 1.00 97.25 563 VAL A O 1
ATOM 4387 N N . PHE A 1 564 ? -0.591 1.042 29.242 1.00 95.50 564 PHE A N 1
ATOM 4388 C CA . PHE A 1 564 ? -0.262 1.637 27.944 1.00 95.50 564 PHE A CA 1
ATOM 4389 C C . PHE A 1 564 ? -0.668 3.108 27.847 1.00 95.50 564 PHE A C 1
ATOM 4391 O O . PHE A 1 564 ? 0.106 3.906 27.310 1.00 95.50 564 PHE A O 1
ATOM 4398 N N . ALA A 1 565 ? -1.834 3.477 28.382 1.00 95.06 565 ALA A N 1
ATOM 4399 C CA . ALA A 1 565 ? -2.263 4.871 28.448 1.00 95.06 565 ALA A CA 1
ATOM 4400 C C . ALA A 1 565 ? -1.270 5.727 29.252 1.00 95.06 565 ALA A C 1
ATOM 4402 O O . ALA A 1 565 ? -0.821 6.764 28.767 1.00 95.06 565 ALA A O 1
ATOM 4403 N N . GLU A 1 566 ? -0.848 5.279 30.437 1.00 94.81 566 GLU A N 1
ATOM 4404 C CA . GLU A 1 566 ? 0.106 6.017 31.277 1.00 94.81 566 GLU A CA 1
ATOM 4405 C C . GLU A 1 566 ? 1.471 6.186 30.633 1.00 94.81 566 GLU A C 1
ATOM 4407 O O . GLU A 1 566 ? 2.003 7.297 30.595 1.00 94.81 566 GLU A O 1
ATOM 4412 N N . ARG A 1 567 ? 2.022 5.097 30.083 1.00 94.94 567 ARG A N 1
ATOM 4413 C CA . ARG A 1 567 ? 3.318 5.115 29.392 1.00 94.94 567 ARG A CA 1
ATOM 4414 C C . ARG A 1 567 ? 3.356 6.123 28.243 1.00 94.94 567 ARG A C 1
ATOM 4416 O O . ARG A 1 567 ? 4.435 6.596 27.901 1.00 94.94 567 ARG A O 1
ATOM 4423 N N . ASN A 1 568 ? 2.197 6.462 27.678 1.00 91.12 568 ASN A N 1
ATOM 4424 C CA . ASN A 1 568 ? 2.053 7.403 26.569 1.00 91.12 568 ASN A CA 1
ATOM 4425 C C . ASN A 1 568 ? 1.433 8.752 26.982 1.00 91.12 568 ASN A C 1
ATOM 4427 O O . ASN A 1 568 ? 1.097 9.566 26.122 1.00 91.12 568 ASN A O 1
ATOM 4431 N N . GLY A 1 569 ? 1.318 9.030 28.287 1.00 91.00 569 GLY A N 1
ATOM 4432 C CA . GLY A 1 569 ? 0.869 10.325 28.809 1.00 91.00 569 GLY A CA 1
ATOM 4433 C C . GLY A 1 569 ? -0.645 10.555 28.752 1.00 91.00 569 GLY A C 1
ATOM 4434 O O . GLY A 1 569 ? -1.100 11.694 28.830 1.00 91.00 569 GLY A O 1
ATOM 4435 N N . HIS A 1 570 ? -1.445 9.498 28.620 1.00 93.81 570 HIS A N 1
ATOM 4436 C CA . HIS A 1 570 ? -2.908 9.549 28.586 1.00 93.81 570 HIS A CA 1
ATOM 4437 C C . HIS A 1 570 ? -3.510 9.268 29.973 1.00 93.81 570 HIS A C 1
ATOM 4439 O O . HIS A 1 570 ? -4.272 8.321 30.158 1.00 93.81 570 HIS A O 1
ATOM 4445 N N . SER A 1 571 ? -3.164 10.106 30.957 1.00 91.38 571 SER A N 1
ATOM 4446 C CA . SER A 1 571 ? -3.539 9.934 32.373 1.00 91.38 571 SER A CA 1
ATOM 4447 C C . SER A 1 571 ? -5.046 9.804 32.605 1.00 91.38 571 SER A C 1
ATOM 4449 O O . SER A 1 571 ? -5.464 8.928 33.353 1.00 91.38 571 SER A O 1
ATOM 4451 N N . LEU A 1 572 ? -5.863 10.609 31.916 1.00 90.38 572 LEU A N 1
ATOM 4452 C CA . LEU A 1 572 ? -7.324 10.533 32.015 1.00 90.38 572 LEU A CA 1
ATOM 4453 C C . LEU A 1 572 ? -7.858 9.159 31.583 1.00 90.38 572 LEU A C 1
ATOM 4455 O O . LEU A 1 572 ? -8.724 8.594 32.240 1.00 90.38 572 LEU A O 1
ATOM 4459 N N . ILE A 1 573 ? -7.322 8.600 30.495 1.00 93.00 573 ILE A N 1
ATOM 4460 C CA . ILE A 1 573 ? -7.727 7.272 30.019 1.00 93.00 573 ILE A CA 1
ATOM 4461 C C . ILE A 1 573 ? -7.318 6.205 31.036 1.00 93.00 573 ILE A C 1
ATOM 4463 O O . ILE A 1 573 ? -8.110 5.318 31.337 1.00 93.00 573 ILE A O 1
ATOM 4467 N N . ALA A 1 574 ? -6.116 6.307 31.605 1.00 96.00 574 ALA A N 1
ATOM 4468 C CA . ALA A 1 574 ? -5.667 5.386 32.643 1.00 96.00 574 ALA A CA 1
ATOM 4469 C C . ALA A 1 574 ? -6.550 5.444 33.902 1.00 96.00 574 ALA A C 1
ATOM 4471 O O . ALA A 1 574 ? -6.897 4.401 34.450 1.00 96.00 574 ALA A O 1
ATOM 4472 N N . GLU A 1 575 ? -6.943 6.642 34.343 1.00 94.44 575 GLU A N 1
ATOM 4473 C CA . GLU A 1 575 ? -7.863 6.826 35.471 1.00 94.44 575 GLU A CA 1
ATOM 4474 C C . GLU A 1 575 ? -9.231 6.197 35.184 1.00 94.44 575 GLU A C 1
ATOM 4476 O O . GLU A 1 575 ? -9.740 5.434 36.005 1.00 94.44 575 GLU A O 1
ATOM 4481 N N . ILE A 1 576 ? -9.788 6.450 33.995 1.00 94.12 576 ILE A N 1
ATOM 4482 C CA . ILE A 1 576 ? -11.070 5.879 33.561 1.00 94.12 576 ILE A CA 1
ATOM 4483 C C . ILE A 1 576 ? -11.011 4.353 33.540 1.00 94.12 576 ILE A C 1
ATOM 4485 O O . ILE A 1 576 ? -11.909 3.715 34.076 1.00 94.12 576 ILE A O 1
ATOM 4489 N N . LEU A 1 577 ? -9.956 3.768 32.971 1.00 96.19 577 LEU A N 1
ATOM 4490 C CA . LEU A 1 577 ? -9.797 2.315 32.891 1.00 96.19 577 LEU A CA 1
ATOM 4491 C C . LEU A 1 577 ? -9.687 1.679 34.277 1.00 96.19 577 LEU A C 1
ATOM 4493 O O . LEU A 1 577 ? -10.350 0.686 34.550 1.00 96.19 577 LEU A O 1
ATOM 4497 N N . ARG A 1 578 ? -8.901 2.267 35.185 1.00 94.38 578 ARG A N 1
ATOM 4498 C CA . ARG A 1 578 ? -8.768 1.751 36.558 1.00 94.38 578 ARG A CA 1
ATOM 4499 C C . ARG A 1 578 ? -10.028 1.906 37.396 1.00 94.38 578 ARG A C 1
ATOM 4501 O O . ARG A 1 578 ? -10.225 1.144 38.337 1.00 94.38 578 ARG A O 1
ATOM 4508 N N . GLY A 1 579 ? -10.827 2.925 37.099 1.00 90.88 579 GLY A N 1
ATOM 4509 C CA . GLY A 1 579 ? -12.103 3.186 37.751 1.00 90.88 579 GLY A CA 1
ATOM 4510 C C . GLY A 1 579 ? -13.298 2.527 37.065 1.00 90.88 579 GLY A C 1
ATOM 4511 O O . GLY A 1 579 ? -14.419 2.718 37.542 1.00 90.88 579 GLY A O 1
ATOM 4512 N N . TRP A 1 580 ? -13.097 1.801 35.958 1.00 89.69 580 TRP A N 1
ATOM 4513 C CA . TRP A 1 580 ? -14.195 1.266 35.162 1.00 89.69 580 TRP A CA 1
ATOM 4514 C C . TRP A 1 580 ? -14.936 0.168 35.920 1.00 89.69 580 TRP A C 1
ATOM 4516 O O . TRP A 1 580 ? -14.335 -0.777 36.422 1.00 89.69 580 TRP A O 1
ATOM 4526 N N . LYS A 1 581 ? -16.261 0.300 35.990 1.00 80.00 581 LYS A N 1
ATOM 4527 C CA . LYS A 1 581 ? -17.174 -0.720 36.506 1.00 80.00 581 LYS A CA 1
ATOM 4528 C C . LYS A 1 581 ? -18.357 -0.791 35.558 1.00 80.00 581 LYS A C 1
ATOM 4530 O O . LYS A 1 581 ? -18.979 0.240 35.301 1.00 80.00 581 LYS A O 1
ATOM 4535 N N . LYS A 1 582 ? -18.644 -1.983 35.035 1.00 66.56 582 LYS A N 1
ATOM 4536 C CA . LYS A 1 582 ? -19.821 -2.216 34.194 1.00 66.56 582 LYS A CA 1
ATOM 4537 C C . LYS A 1 582 ? -21.067 -1.988 35.064 1.00 66.56 582 LYS A C 1
ATOM 4539 O O . LYS A 1 582 ? -21.155 -2.555 36.153 1.00 66.56 582 LYS A O 1
ATOM 4544 N N . THR A 1 583 ? -21.923 -1.049 34.659 1.00 59.06 583 THR A N 1
ATOM 4545 C CA . THR A 1 583 ? -23.118 -0.614 35.411 1.00 59.06 583 THR A CA 1
ATOM 4546 C C . THR A 1 583 ? -24.329 -1.476 35.152 1.00 59.06 583 THR A C 1
ATOM 4548 O O . THR A 1 583 ? -24.507 -1.841 33.969 1.00 59.06 583 THR A O 1
#

Secondary structure (DSSP, 8-state):
-PPPP---HHHHHHHHHHHHIIIIIS---HHHHHHHHHHHH-----HHHHHHHHHHTT--SS--HHHHHHHHHHHHHHHHTT-----EETTEEPPHHHHHHHHHHHPPPPHHHHHHHHHHTTS-HHHHHHHHHHHHHH-HHHHHHHHHHHHHHHSS--S-------TTTTTTSSS-----S---------------TTSTHHHHHHHHHHHHHHHSTTS-TTPPPPPHHHHHHHTT-HHHHHHHHHTT--TT-TT-SS-HHHHHHHHT-HHHHHHHHHTT--TT--EEPTT-S-TT-EE-HHHHHHHHT-HHHHHHHHHTT--TT---TTTTPPPHHHHHHHTT-HHHHHHHHHTT--TTTTTHHHHHSPPTTS---HHHHHHHHHTT--SSPPP---PPP---S---------SS------HHHHHHHTT-HHHHHHHHHTT--TTPPPPTBT---HHHHHHHHT-HHHHHHHHTTT--TTPPPPTBT---HHHHHHHHT-HHHHHHHHHTT--TTPPPPTBT---HHHHHHHTT-HHHHHHHHHH---GGGHHHHHHHHHHHHHHTT-HHHHHHHHT----

pLDDT: mean 72.77, std 23.91, range [23.08, 98.69]